Protein AF-A0A8H7U8R8-F1 (afdb_monomer)

Nearest PDB structures (foldseek):
  7wbt-assembly1_B  TM=4.849E-01  e=3.992E-01  Bos taurus
  4r5d-assembly1_A  TM=4.863E-01  e=3.992E-01  synthetic construct
  7wbu-assembly1_A  TM=4.336E-01  e=5.531E-01  Bos taurus
  8swk-assembly1_F  TM=3.906E-01  e=2.823E+00  Homo sapiens

Organism: Mortierella isabellina (NCBI:txid91625)

Solvent-accessible surface area (backbone atoms only — not comparable to full-atom values): 23647 Å² total; per-residue (Å²): 128,64,73,63,54,58,51,52,53,54,50,52,52,53,53,50,54,53,50,52,53,54,50,56,64,69,70,50,83,80,77,90,72,82,85,83,84,84,82,94,82,89,80,92,78,93,78,85,85,80,87,85,84,81,82,79,80,81,75,88,77,78,77,75,87,67,82,80,78,61,73,80,66,58,66,70,45,51,66,52,51,52,53,52,48,53,52,50,53,52,53,51,48,40,51,50,58,54,55,73,45,67,80,74,61,51,71,64,56,52,49,22,36,51,50,25,49,42,58,69,71,35,74,94,49,30,66,62,44,51,57,50,51,59,72,48,57,67,73,59,43,42,48,22,39,39,33,22,17,62,73,44,62,41,27,69,88,54,46,76,66,67,60,62,46,85,38,45,57,48,49,41,26,39,17,52,37,54,64,42,58,54,42,40,64,44,36,47,72,44,71,57,69,76,71,69,72,67,72,74,76,69,72,84,73,88,79,80,97,70,96,69,93,73,82,76,80,69,78,69,78,83,49,78,72,55,58,60,61,48,56,40,46,47,57,51,44,40,47,48,37,77,83,63,67,78,90,49,59,65,45,73,44,54,48,44,82,57,36,31,34,44,29,41,21,39,27,30,66,65,51,62,33,44,34,53,23,51,49,44,32,76,53,44,51,65,27,31,31,42,30,44,24,44,18,49,50,70,94,42,30,66,61,15,51,31,46,36,37,62,40,30,44,52,21,28,34,42,31,61,15,48,27,51,73,47,40,40,59,58,55,63,23,56,101,89,54,57,51,46,52,56,76,82,23,32,69,47,51,66,43,79,44,56,53,70,34,24,82,66,94,68,81,80,42,60,52,43,53,48,39,49,48,50,50,45,52,65,48,42,63,55,31,65,77,65,78,62,91,76,74,96,59,59,82,67,50,47,57,53,48,62,72,61,68,81,113

pLDDT: mean 72.93, std 20.56, range [32.03, 97.56]

Sequence (407 aa):
MEQSSVRAQLEQLRLEHARSRRNAYRNQPHSTQTPEIHPFLNYESGAPIPDIRTRSRPGSYRRIPGPAPPRSWITTNRAKVTAAHEQLVISERIRKRQKARRELRSLCDTCAYNLGYQTLFNQDYAWHIRKAVKNLPIHLKEEVLYAISEIGGMNDRLLPYFALTEVSELCLANCTLSAELFYKEFWKVETRRHKQVKEVKDTWEDIDDDESDSMEILSPPLDQFEERQFVNLYLVARSINPSIDLSKRWIITTKLTQLTTLDISFFRPHLPALATSELIVTTLPHLISLSTAGTFQRDNGSAALSVLSKGLRKLQFWDIGYHEWITPEVICGNASMVLINWDRDLQNLDFLSLENIGPGNSSENEAAKEVKRQFYEDVQVFKRAKRRPIVLMHPQQYRIYNQYSVF

Structure (mmCIF, N/CA/C/O backbone):
data_AF-A0A8H7U8R8-F1
#
_entry.id   AF-A0A8H7U8R8-F1
#
loop_
_atom_site.group_PDB
_atom_site.id
_atom_site.type_symbol
_atom_site.label_atom_id
_atom_site.label_alt_id
_atom_site.label_comp_id
_atom_site.label_asym_id
_atom_site.label_entity_id
_atom_site.label_seq_id
_atom_site.pdbx_PDB_ins_code
_atom_site.Cartn_x
_atom_site.Cartn_y
_atom_site.Cartn_z
_atom_site.occupancy
_atom_site.B_iso_or_equiv
_atom_site.auth_seq_id
_atom_site.auth_comp_id
_atom_site.auth_asym_id
_atom_site.auth_atom_id
_atom_site.pdbx_PDB_model_num
ATOM 1 N N . MET A 1 1 ? 44.269 25.069 -40.669 1.00 53.69 1 MET A N 1
ATOM 2 C CA . MET A 1 1 ? 44.991 23.778 -40.593 1.00 53.69 1 MET A CA 1
ATOM 3 C C . MET A 1 1 ? 44.688 22.991 -39.308 1.00 53.69 1 MET A C 1
ATOM 5 O O . MET A 1 1 ? 44.922 21.797 -39.290 1.00 53.69 1 MET A O 1
ATOM 9 N N . GLU A 1 2 ? 44.099 23.597 -38.268 1.00 58.94 2 GLU A N 1
ATOM 10 C CA . GLU A 1 2 ? 43.803 22.908 -36.993 1.00 58.94 2 GLU A CA 1
ATOM 11 C C . GLU A 1 2 ? 42.514 22.063 -36.997 1.00 58.94 2 GLU A C 1
ATOM 13 O O . GLU A 1 2 ? 42.426 21.060 -36.291 1.00 58.94 2 GLU A O 1
ATOM 18 N N . GLN A 1 3 ? 41.526 22.390 -37.838 1.00 60.53 3 GLN A N 1
ATOM 19 C CA . GLN A 1 3 ? 40.255 21.649 -37.884 1.00 60.53 3 GLN A CA 1
ATOM 20 C C . GLN A 1 3 ? 40.386 20.215 -38.431 1.00 60.53 3 GLN A C 1
ATOM 22 O O . GLN A 1 3 ? 39.578 19.353 -38.081 1.00 60.53 3 GLN A O 1
ATOM 27 N N . SER A 1 4 ? 41.404 19.921 -39.249 1.00 67.38 4 SER A N 1
ATOM 28 C CA . SER A 1 4 ? 41.659 18.550 -39.718 1.00 67.38 4 SER A CA 1
ATOM 29 C C . SER A 1 4 ? 42.233 17.659 -38.611 1.00 67.38 4 SER A C 1
ATOM 31 O O . SER A 1 4 ? 41.924 16.470 -38.572 1.00 67.38 4 SER A O 1
ATOM 33 N N . SER A 1 5 ? 42.992 18.237 -37.672 1.00 82.50 5 SER A N 1
ATOM 34 C CA . SER A 1 5 ? 43.604 17.521 -36.545 1.00 82.50 5 SER A CA 1
ATOM 35 C C . SER A 1 5 ? 42.555 17.025 -35.545 1.00 82.50 5 SER A C 1
ATOM 37 O O . SER A 1 5 ? 42.547 15.854 -35.167 1.00 82.50 5 SER A O 1
ATOM 39 N N . VAL A 1 6 ? 41.581 17.877 -35.207 1.00 83.81 6 VAL A N 1
ATOM 40 C CA . VAL A 1 6 ? 40.482 17.514 -34.294 1.00 83.81 6 VAL A CA 1
ATOM 41 C C . VAL A 1 6 ? 39.614 16.403 -34.889 1.00 83.81 6 VAL A C 1
ATOM 43 O O . VAL A 1 6 ? 39.203 15.478 -34.188 1.00 83.81 6 VAL A O 1
ATOM 46 N N . ARG A 1 7 ? 39.361 16.451 -36.203 1.00 89.00 7 ARG A N 1
ATOM 47 C CA . ARG A 1 7 ? 38.563 15.431 -36.892 1.00 89.00 7 ARG A CA 1
ATOM 48 C C . ARG A 1 7 ? 39.272 14.073 -36.913 1.00 89.00 7 ARG A C 1
ATOM 50 O O . ARG A 1 7 ? 38.622 13.065 -36.648 1.00 89.00 7 ARG A O 1
ATOM 57 N N . ALA A 1 8 ? 40.588 14.063 -37.134 1.00 89.75 8 ALA A N 1
ATOM 58 C CA . ALA A 1 8 ? 41.402 12.850 -37.085 1.00 89.75 8 ALA A CA 1
ATOM 59 C C . ALA A 1 8 ? 41.452 12.237 -35.672 1.00 89.75 8 ALA A C 1
ATOM 61 O O . ALA A 1 8 ? 41.277 11.028 -35.520 1.00 89.75 8 ALA A O 1
ATOM 62 N N . GLN A 1 9 ? 41.594 13.061 -34.626 1.00 87.69 9 GLN A N 1
ATOM 63 C CA . GLN A 1 9 ? 41.550 12.594 -33.233 1.00 87.69 9 GLN A CA 1
ATOM 64 C C . GLN A 1 9 ? 40.183 12.002 -32.858 1.00 87.69 9 GLN A C 1
ATOM 66 O O . GLN A 1 9 ? 40.108 10.969 -32.190 1.00 87.69 9 GLN A O 1
ATOM 71 N N . LEU A 1 10 ? 39.089 12.612 -33.324 1.00 91.75 10 LEU A N 1
ATOM 72 C CA . LEU A 1 10 ? 37.738 12.106 -33.076 1.00 91.75 10 LEU A CA 1
ATOM 73 C C . LEU A 1 10 ? 37.493 10.756 -33.772 1.00 91.75 10 LEU A C 1
ATOM 75 O O . LEU A 1 10 ? 36.821 9.876 -33.232 1.00 91.75 10 LEU A O 1
ATOM 79 N N . GLU A 1 11 ? 38.032 10.584 -34.976 1.00 93.69 11 GLU A N 1
ATOM 80 C CA . GLU A 1 11 ? 37.934 9.341 -35.739 1.00 93.69 11 GLU A CA 1
ATOM 81 C C . GLU A 1 11 ? 38.769 8.220 -35.103 1.00 93.69 11 GLU A C 1
ATOM 83 O O . GLU A 1 11 ? 38.290 7.091 -34.964 1.00 93.69 11 GLU A O 1
ATOM 88 N N . GLN A 1 12 ? 39.957 8.556 -34.592 1.00 93.00 12 GLN A N 1
ATOM 89 C CA . GLN A 1 12 ? 40.803 7.642 -33.827 1.00 93.00 12 GLN A CA 1
ATOM 90 C C . GLN A 1 12 ? 40.113 7.155 -32.542 1.00 93.00 12 GLN A C 1
ATOM 92 O O . GLN A 1 12 ? 40.078 5.949 -32.289 1.00 93.00 12 GLN A O 1
ATOM 97 N N . LEU A 1 13 ? 39.475 8.054 -31.783 1.00 93.94 13 LEU A N 1
ATOM 98 C CA . LEU A 1 13 ? 38.715 7.697 -30.577 1.00 93.94 13 LEU A CA 1
ATOM 99 C C . LEU A 1 13 ? 37.519 6.782 -30.882 1.00 93.94 13 LEU A C 1
ATOM 101 O O . LEU A 1 13 ? 37.231 5.849 -30.131 1.00 93.94 13 LEU A O 1
ATOM 105 N N . ARG A 1 14 ? 36.826 7.003 -32.006 1.00 94.19 14 ARG A N 1
ATOM 106 C CA . ARG A 1 14 ? 35.716 6.134 -32.438 1.00 94.19 14 ARG A CA 1
ATOM 107 C C . ARG A 1 14 ? 36.198 4.730 -32.797 1.00 94.19 14 ARG A C 1
ATOM 109 O O . ARG A 1 14 ? 35.550 3.751 -32.420 1.00 94.19 14 ARG A O 1
ATOM 116 N N . LEU A 1 15 ? 37.334 4.627 -33.485 1.00 95.25 15 LEU A N 1
ATOM 117 C CA . LEU A 1 15 ? 37.975 3.353 -33.818 1.00 95.25 15 LEU A CA 1
ATOM 118 C C . LEU A 1 15 ? 38.421 2.592 -32.565 1.00 95.25 15 LEU A C 1
ATOM 120 O O . LEU A 1 15 ? 38.203 1.382 -32.468 1.00 95.25 15 LEU A O 1
ATOM 124 N N . GLU A 1 16 ? 38.999 3.288 -31.589 1.00 91.44 16 GLU A N 1
ATOM 125 C CA . GLU A 1 16 ? 39.434 2.688 -30.329 1.00 91.44 16 GLU A CA 1
ATOM 126 C C . GLU A 1 16 ? 38.244 2.193 -29.494 1.00 91.44 16 GLU A C 1
ATOM 128 O O . GLU A 1 16 ? 38.229 1.045 -29.045 1.00 91.44 16 GLU A O 1
ATOM 133 N N . HIS A 1 17 ? 37.181 2.995 -29.390 1.00 88.69 17 HIS A N 1
ATOM 134 C CA . HIS A 1 17 ? 35.953 2.597 -28.705 1.00 88.69 17 HIS A CA 1
ATOM 135 C C . HIS A 1 17 ? 35.289 1.372 -29.365 1.00 88.69 17 HIS A C 1
ATOM 137 O O . HIS A 1 17 ? 34.832 0.454 -28.676 1.00 88.69 17 HIS A O 1
ATOM 143 N N . ALA A 1 18 ? 35.291 1.296 -30.702 1.00 88.81 18 ALA A N 1
ATOM 144 C CA . ALA A 1 18 ? 34.792 0.131 -31.433 1.00 88.81 18 ALA A CA 1
ATOM 145 C C . ALA A 1 18 ? 35.623 -1.140 -31.160 1.00 88.81 18 ALA A C 1
ATOM 147 O O . ALA A 1 18 ? 35.052 -2.220 -30.971 1.00 88.81 18 ALA A O 1
ATOM 148 N N . ARG A 1 19 ? 36.958 -1.025 -31.076 1.00 90.31 19 ARG A N 1
ATOM 149 C CA . ARG A 1 19 ? 37.850 -2.145 -30.715 1.00 90.31 19 ARG A CA 1
ATOM 150 C C . ARG A 1 19 ? 37.620 -2.616 -29.279 1.00 90.31 19 ARG A C 1
ATOM 152 O O . ARG A 1 19 ? 37.480 -3.820 -29.061 1.00 90.31 19 ARG A O 1
ATOM 159 N N . SER A 1 20 ? 37.495 -1.693 -28.326 1.00 86.88 20 SER A N 1
ATOM 160 C CA . SER A 1 20 ? 37.215 -2.016 -26.920 1.00 86.88 20 SER A CA 1
ATOM 161 C C . SER A 1 20 ? 35.891 -2.759 -26.749 1.00 86.88 20 SER A C 1
ATOM 163 O O . SER A 1 20 ? 35.846 -3.773 -26.051 1.00 86.88 20 SER A O 1
ATOM 165 N N . ARG A 1 21 ? 34.826 -2.350 -27.457 1.00 85.62 21 ARG A N 1
ATOM 166 C CA . ARG A 1 21 ? 33.550 -3.087 -27.443 1.00 85.62 21 ARG A CA 1
ATOM 167 C C . ARG A 1 21 ? 33.692 -4.498 -28.009 1.00 85.62 21 ARG A C 1
ATOM 169 O O . ARG A 1 21 ? 33.174 -5.441 -27.419 1.00 85.62 21 ARG A O 1
ATOM 176 N N . ARG A 1 22 ? 34.417 -4.670 -29.117 1.00 82.81 22 ARG A N 1
ATOM 177 C CA . ARG A 1 22 ? 34.628 -5.989 -29.737 1.00 82.81 22 ARG A CA 1
ATOM 178 C C . ARG A 1 22 ? 35.411 -6.940 -28.824 1.00 82.81 22 ARG A C 1
ATOM 180 O O . ARG A 1 22 ? 35.066 -8.115 -28.732 1.00 82.81 22 ARG A O 1
ATOM 187 N N . ASN A 1 23 ? 36.406 -6.425 -28.103 1.00 81.12 23 ASN A N 1
ATOM 188 C CA . ASN A 1 23 ? 37.169 -7.200 -27.121 1.00 81.12 23 ASN A CA 1
ATOM 189 C C . ASN A 1 23 ? 36.331 -7.561 -25.885 1.00 81.12 23 ASN A C 1
ATOM 191 O O . ASN A 1 23 ? 36.447 -8.675 -25.380 1.00 81.12 23 ASN A O 1
ATOM 195 N N . ALA A 1 24 ? 35.436 -6.671 -25.441 1.00 74.38 24 ALA A N 1
ATOM 196 C CA . ALA A 1 24 ? 34.511 -6.956 -24.343 1.00 74.38 24 ALA A CA 1
ATOM 197 C C . ALA A 1 24 ? 33.541 -8.106 -24.675 1.00 74.38 24 ALA A C 1
ATOM 199 O O . ALA A 1 24 ? 33.285 -8.947 -23.818 1.00 74.38 24 ALA A O 1
ATOM 200 N N . TYR A 1 25 ? 33.060 -8.198 -25.922 1.00 70.75 25 TYR A N 1
ATOM 201 C CA . TYR A 1 25 ? 32.241 -9.333 -26.372 1.00 70.75 25 TYR A CA 1
ATOM 202 C C . TYR A 1 25 ? 33.035 -10.640 -26.485 1.00 70.75 25 TYR A C 1
ATOM 204 O O . TYR A 1 25 ? 32.494 -11.703 -26.199 1.00 70.75 25 TYR A O 1
ATOM 212 N N . ARG A 1 26 ? 34.319 -10.580 -26.865 1.00 67.69 26 ARG A N 1
ATOM 213 C CA . ARG A 1 26 ? 35.180 -11.770 -26.993 1.00 67.69 26 ARG A CA 1
ATOM 214 C C . ARG A 1 26 ? 35.579 -12.377 -25.643 1.00 67.69 26 ARG A C 1
ATOM 216 O O . ARG A 1 26 ? 35.833 -13.573 -25.575 1.00 67.69 26 ARG A O 1
ATOM 223 N N . ASN A 1 27 ? 35.612 -11.566 -24.586 1.00 63.78 27 ASN A N 1
ATOM 224 C CA . ASN A 1 27 ? 35.971 -11.994 -23.232 1.00 63.78 27 ASN A CA 1
ATOM 225 C C . ASN A 1 27 ? 34.756 -12.330 -22.351 1.00 63.78 27 ASN A C 1
ATOM 227 O O . ASN A 1 27 ? 34.927 -12.582 -21.158 1.00 63.78 27 ASN A O 1
ATOM 231 N N . GLN A 1 28 ? 33.535 -12.348 -22.899 1.00 52.03 28 GLN A N 1
ATOM 232 C CA . GLN A 1 28 ? 32.413 -12.938 -22.176 1.00 52.03 28 GLN A CA 1
ATOM 233 C C . GLN A 1 28 ? 32.583 -14.465 -22.141 1.00 52.03 28 GLN A C 1
ATOM 235 O O . GLN A 1 28 ? 32.756 -15.076 -23.196 1.00 52.03 28 GLN A O 1
ATOM 240 N N . PRO A 1 29 ? 32.536 -15.106 -20.960 1.00 49.72 29 PRO A N 1
ATOM 241 C CA . PRO A 1 29 ? 32.566 -16.558 -20.875 1.00 49.72 29 PRO A CA 1
ATOM 242 C C . PRO A 1 29 ? 31.341 -17.123 -21.601 1.00 49.72 29 PRO A C 1
ATOM 244 O O . PRO A 1 29 ? 30.200 -16.879 -21.207 1.00 49.72 29 PRO A O 1
ATOM 247 N N . HIS A 1 30 ? 31.583 -17.853 -22.690 1.00 43.88 30 HIS A N 1
ATOM 248 C CA . HIS A 1 30 ? 30.551 -18.557 -23.440 1.00 43.88 30 HIS A CA 1
ATOM 249 C C . HIS A 1 30 ? 29.825 -19.556 -22.529 1.00 43.88 30 HIS A C 1
ATOM 251 O O . HIS A 1 30 ? 30.337 -20.629 -22.219 1.00 43.88 30 HIS A O 1
ATOM 257 N N . SER A 1 31 ? 28.601 -19.206 -22.133 1.00 37.19 31 SER A N 1
ATOM 258 C CA . SER A 1 31 ? 27.572 -20.176 -21.771 1.00 37.19 31 SER A CA 1
ATOM 259 C C . SER A 1 31 ? 27.222 -20.953 -23.036 1.00 37.19 31 SER A C 1
ATOM 261 O O . SER A 1 31 ? 26.611 -20.412 -23.956 1.00 37.19 31 SER A O 1
ATOM 263 N N . THR A 1 32 ? 27.645 -22.209 -23.103 1.00 44.28 32 THR A N 1
ATOM 264 C CA . THR A 1 32 ? 27.273 -23.159 -24.151 1.00 44.28 32 THR A CA 1
ATOM 265 C C . THR A 1 32 ? 25.776 -23.451 -24.053 1.00 44.28 32 THR A C 1
ATOM 267 O O . THR A 1 32 ? 25.339 -24.304 -23.289 1.00 44.28 32 THR A O 1
ATOM 270 N N . GLN A 1 33 ? 24.978 -22.721 -24.827 1.00 39.03 33 GLN A N 1
ATOM 271 C CA . GLN A 1 33 ? 23.668 -23.176 -25.282 1.00 39.03 33 GLN A CA 1
ATOM 272 C C . GLN A 1 33 ? 23.620 -22.963 -26.792 1.00 39.03 33 GLN A C 1
ATOM 274 O O . GLN A 1 33 ? 23.465 -21.851 -27.291 1.00 39.03 33 GLN A O 1
ATOM 279 N N . THR A 1 34 ? 23.859 -24.053 -27.508 1.00 37.88 34 THR A N 1
ATOM 280 C CA . THR A 1 34 ? 23.605 -24.203 -28.937 1.00 37.88 34 THR A CA 1
ATOM 281 C C . THR A 1 34 ? 22.097 -24.123 -29.202 1.00 37.88 34 THR A C 1
ATOM 283 O O . THR A 1 34 ? 21.325 -24.745 -28.472 1.00 37.88 34 THR A O 1
ATOM 286 N N . PRO A 1 35 ? 21.643 -23.400 -30.240 1.00 44.91 35 PRO A N 1
ATOM 287 C CA . PRO A 1 35 ? 20.298 -23.552 -30.763 1.00 44.91 35 PRO A CA 1
ATOM 288 C C . PRO A 1 35 ? 20.333 -24.609 -31.873 1.00 44.91 35 PRO A C 1
ATOM 290 O O . PRO A 1 35 ? 20.764 -24.327 -32.989 1.00 44.91 35 PRO A O 1
ATOM 293 N N . GLU A 1 36 ? 19.900 -25.833 -31.577 1.00 34.94 36 GLU A N 1
ATOM 294 C CA . GLU A 1 36 ? 19.578 -26.803 -32.626 1.00 34.94 36 GLU A CA 1
ATOM 295 C C . GLU A 1 36 ? 18.147 -26.559 -33.107 1.00 34.94 36 GLU A C 1
ATOM 297 O O . GLU A 1 36 ? 17.164 -26.781 -32.402 1.00 34.94 36 GLU A O 1
ATOM 302 N N . ILE A 1 37 ? 18.057 -26.053 -34.332 1.00 42.81 37 ILE A N 1
ATOM 303 C CA . ILE A 1 37 ? 16.879 -26.138 -35.186 1.00 42.81 37 ILE A CA 1
ATOM 304 C C . ILE A 1 37 ? 16.951 -27.512 -35.845 1.00 42.81 37 ILE A C 1
ATOM 306 O O . ILE A 1 37 ? 17.903 -27.725 -36.583 1.00 42.81 37 ILE A O 1
ATOM 310 N N . HIS A 1 38 ? 15.958 -28.390 -35.676 1.00 33.84 38 HIS A N 1
ATOM 311 C CA . HIS A 1 38 ? 15.622 -29.360 -36.724 1.00 33.84 38 HIS A CA 1
ATOM 312 C C . HIS A 1 38 ? 14.131 -29.759 -36.732 1.00 33.84 38 HIS A C 1
ATOM 314 O O . HIS A 1 38 ? 13.468 -29.694 -35.695 1.00 33.84 38 HIS A O 1
ATOM 320 N N . PRO A 1 39 ? 13.597 -30.110 -37.922 1.00 42.12 39 PRO A N 1
ATOM 321 C CA . PRO A 1 39 ? 12.174 -30.262 -38.205 1.00 42.12 39 PRO A CA 1
ATOM 322 C C . PRO A 1 39 ? 11.666 -31.716 -38.090 1.00 42.12 39 PRO A C 1
ATOM 324 O O . PRO A 1 39 ? 12.429 -32.674 -38.084 1.00 42.12 39 PRO A O 1
ATOM 327 N N . PHE A 1 40 ? 10.339 -31.826 -38.039 1.00 36.22 40 PHE A N 1
ATOM 328 C CA . PHE A 1 40 ? 9.449 -32.980 -38.238 1.00 36.22 40 PHE A CA 1
ATOM 329 C C . PHE A 1 40 ? 9.955 -34.199 -39.062 1.00 36.22 40 PHE A C 1
ATOM 331 O O . PHE A 1 40 ? 10.293 -34.028 -40.229 1.00 36.22 40 PHE A O 1
ATOM 338 N N . LEU A 1 41 ? 9.858 -35.426 -38.499 1.00 34.84 41 LEU A N 1
ATOM 339 C CA . LEU A 1 41 ? 9.002 -36.585 -38.908 1.00 34.84 41 LEU A CA 1
ATOM 340 C C . LEU A 1 41 ? 9.589 -37.980 -38.554 1.00 34.84 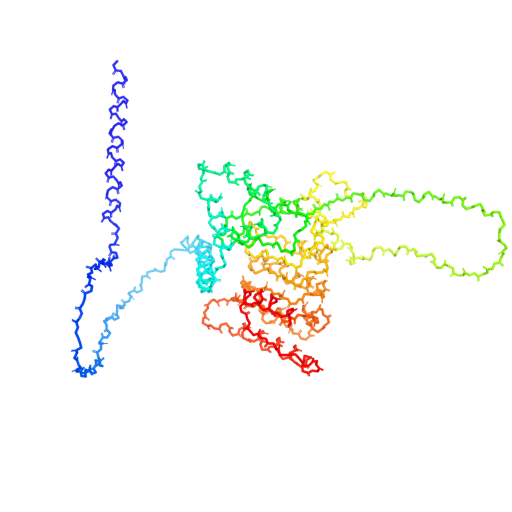41 LEU A C 1
ATOM 342 O O . LEU A 1 41 ? 10.710 -38.299 -38.929 1.00 34.84 41 LEU A O 1
ATOM 346 N N . ASN A 1 42 ? 8.712 -38.813 -37.964 1.00 34.72 42 ASN A N 1
ATOM 347 C CA . ASN A 1 42 ? 8.604 -40.289 -37.965 1.00 34.72 42 ASN A CA 1
ATOM 348 C C . ASN A 1 42 ? 9.710 -41.172 -37.339 1.00 34.72 42 ASN A C 1
ATOM 350 O O . ASN A 1 42 ? 10.845 -41.175 -37.791 1.00 34.72 42 ASN A O 1
ATOM 354 N N . TYR A 1 43 ? 9.357 -42.062 -36.400 1.00 32.03 43 TYR A N 1
ATOM 355 C CA . TYR A 1 43 ? 8.819 -43.420 -36.645 1.00 32.03 43 TYR A CA 1
ATOM 356 C C . TYR A 1 43 ? 8.724 -44.177 -35.300 1.00 32.03 43 TYR A C 1
ATOM 358 O O . TYR A 1 43 ? 9.603 -44.061 -34.447 1.00 32.03 43 TYR A O 1
ATOM 366 N N . GLU A 1 44 ? 7.650 -44.941 -35.104 1.00 40.31 44 GLU A N 1
ATOM 367 C CA . GLU A 1 44 ? 7.486 -45.883 -33.992 1.00 40.31 44 GLU A CA 1
ATOM 368 C C . GLU A 1 44 ? 8.527 -47.010 -34.071 1.00 40.31 44 GLU A C 1
ATOM 370 O O . GLU A 1 44 ? 8.674 -47.631 -35.118 1.00 40.31 44 GLU A O 1
ATOM 375 N N . SER A 1 45 ? 9.195 -47.338 -32.963 1.00 36.12 45 SER A N 1
ATOM 376 C CA . SER A 1 45 ? 9.534 -48.730 -32.638 1.00 36.12 45 SER A CA 1
ATOM 377 C C . SER A 1 45 ? 9.993 -48.832 -31.186 1.00 36.12 45 SER A C 1
ATOM 379 O O . SER A 1 45 ? 10.895 -48.120 -30.747 1.00 36.12 45 SER A O 1
ATOM 381 N N . GLY A 1 46 ? 9.358 -49.731 -30.438 1.00 39.34 46 GLY A N 1
ATOM 382 C CA . GLY A 1 46 ? 9.704 -50.030 -29.056 1.00 39.34 46 GLY A CA 1
ATOM 383 C C . GLY A 1 46 ? 11.048 -50.746 -28.928 1.00 39.34 46 GLY A C 1
ATOM 384 O O . GLY A 1 46 ? 11.342 -51.681 -29.669 1.00 39.34 46 GLY A O 1
ATOM 385 N N . ALA A 1 47 ? 11.829 -50.328 -27.934 1.00 38.62 47 ALA A N 1
ATOM 386 C CA . ALA A 1 47 ? 12.840 -51.142 -27.270 1.00 38.62 47 ALA A CA 1
ATOM 387 C C . ALA A 1 47 ? 13.084 -50.587 -25.847 1.00 38.62 47 ALA A C 1
ATOM 389 O O . ALA A 1 47 ? 13.015 -49.370 -25.652 1.00 38.62 47 ALA A O 1
ATOM 390 N N . PRO A 1 48 ? 13.329 -51.447 -24.841 1.00 42.25 48 PRO A N 1
ATOM 391 C CA . PRO A 1 48 ? 13.407 -51.037 -23.444 1.00 42.25 48 PRO A CA 1
ATOM 392 C C . PRO A 1 48 ? 14.739 -50.356 -23.100 1.00 42.25 48 PRO A C 1
ATOM 394 O O . PRO A 1 48 ? 15.813 -50.771 -23.531 1.00 42.25 48 PRO A O 1
ATOM 397 N N . ILE A 1 49 ? 14.636 -49.307 -22.284 1.00 44.09 49 ILE A N 1
ATOM 398 C CA . ILE A 1 49 ? 15.732 -48.487 -21.752 1.00 44.09 49 ILE A CA 1
ATOM 399 C C . ILE A 1 49 ? 16.544 -49.313 -20.734 1.00 44.09 49 ILE A C 1
ATOM 401 O O . ILE A 1 49 ? 15.948 -49.802 -19.772 1.00 44.09 49 ILE A O 1
ATOM 405 N N . PRO A 1 50 ? 17.879 -49.444 -20.865 1.00 40.47 50 PRO A N 1
ATOM 406 C CA . PRO A 1 50 ? 18.718 -49.990 -19.805 1.00 40.47 50 PRO A CA 1
ATOM 407 C C . PRO A 1 50 ? 19.019 -48.937 -18.727 1.00 40.47 50 PRO A C 1
ATOM 409 O O . PRO A 1 50 ? 19.320 -47.779 -19.022 1.00 40.47 50 PRO A O 1
ATOM 412 N N . ASP A 1 51 ? 18.976 -49.386 -17.474 1.00 42.66 51 ASP A N 1
ATOM 413 C CA . ASP A 1 51 ? 19.361 -48.677 -16.252 1.00 42.66 51 ASP A CA 1
ATOM 414 C C . ASP A 1 51 ? 20.753 -48.019 -16.352 1.00 42.66 51 ASP A C 1
ATOM 416 O O . ASP A 1 51 ? 21.778 -48.697 -16.435 1.00 42.66 51 ASP A O 1
ATOM 420 N N . ILE A 1 52 ? 20.811 -46.687 -16.242 1.00 40.66 52 ILE A N 1
ATOM 421 C CA . ILE A 1 52 ? 22.055 -45.936 -16.008 1.00 40.66 52 ILE A CA 1
ATOM 422 C C . ILE A 1 52 ? 22.091 -45.525 -14.532 1.00 40.66 52 ILE A C 1
ATOM 424 O O . ILE A 1 52 ? 21.867 -44.372 -14.157 1.00 40.66 52 ILE A O 1
ATOM 428 N N . ARG A 1 53 ? 22.398 -46.494 -13.667 1.00 43.53 53 ARG A N 1
ATOM 429 C CA . ARG A 1 53 ? 22.948 -46.234 -12.333 1.00 43.53 53 ARG A CA 1
ATOM 430 C C . ARG A 1 53 ? 24.467 -46.265 -12.439 1.00 43.53 53 ARG A C 1
ATOM 432 O O . ARG A 1 53 ? 25.010 -47.320 -12.704 1.00 43.53 53 ARG A O 1
ATOM 439 N N . THR A 1 54 ? 25.080 -45.100 -12.202 1.00 47.78 54 THR A N 1
ATOM 440 C CA . THR A 1 54 ? 26.470 -44.788 -11.787 1.00 47.78 54 THR A CA 1
ATOM 441 C C . THR A 1 54 ? 27.070 -43.668 -12.637 1.00 47.78 54 THR A C 1
ATOM 443 O O . THR A 1 54 ? 27.866 -43.900 -13.543 1.00 47.78 54 THR A O 1
ATOM 446 N N . ARG A 1 55 ? 26.726 -42.414 -12.311 1.00 40.84 55 ARG A N 1
ATOM 447 C CA . ARG A 1 55 ? 27.582 -41.264 -12.630 1.00 40.84 55 ARG A CA 1
ATOM 448 C C . ARG A 1 55 ? 28.361 -40.867 -11.385 1.00 40.84 55 ARG A C 1
ATOM 450 O O . ARG A 1 55 ? 27.834 -40.283 -10.442 1.00 40.84 55 ARG A O 1
ATOM 457 N N . SER A 1 56 ? 29.631 -41.235 -11.420 1.00 42.03 56 SER A N 1
ATOM 458 C CA . SER A 1 56 ? 30.721 -40.809 -10.557 1.00 42.03 56 SER A CA 1
ATOM 459 C C . SER A 1 56 ? 30.723 -39.283 -10.414 1.00 42.03 56 SER A C 1
ATOM 461 O O . SER A 1 56 ? 30.755 -38.557 -11.408 1.00 42.03 56 SER A O 1
ATOM 463 N N . ARG A 1 57 ? 30.686 -38.790 -9.172 1.00 43.75 57 ARG A N 1
ATOM 464 C CA . ARG A 1 57 ? 30.882 -37.370 -8.845 1.00 43.75 57 ARG A CA 1
ATOM 465 C C . ARG A 1 57 ? 32.294 -36.930 -9.265 1.00 43.75 57 ARG A C 1
ATOM 467 O O . ARG A 1 57 ? 33.252 -37.577 -8.842 1.00 43.75 57 ARG A O 1
ATOM 474 N N . PRO A 1 58 ? 32.466 -35.827 -10.010 1.00 43.44 58 PRO A N 1
ATOM 475 C CA . PRO A 1 58 ? 33.785 -35.262 -10.238 1.00 43.44 58 PRO A CA 1
ATOM 476 C C . PRO A 1 58 ? 34.257 -34.469 -9.006 1.00 43.44 58 PRO A C 1
ATOM 478 O O . PRO A 1 58 ? 33.581 -33.556 -8.543 1.00 43.44 58 PRO A O 1
ATOM 481 N N . GLY A 1 59 ? 35.420 -34.877 -8.487 1.00 44.41 59 GLY A N 1
ATOM 482 C CA . GLY A 1 59 ? 36.423 -34.107 -7.738 1.00 44.41 59 GLY A CA 1
ATOM 483 C C . GLY A 1 59 ? 35.964 -33.011 -6.772 1.00 44.41 59 GLY A C 1
ATOM 484 O O . GLY A 1 59 ? 35.718 -31.874 -7.170 1.00 44.41 59 GLY A O 1
ATOM 485 N N . SER A 1 60 ? 36.029 -33.293 -5.466 1.00 42.25 60 SER A N 1
ATOM 486 C CA . SER A 1 60 ? 36.117 -32.237 -4.456 1.00 42.25 60 SER A CA 1
ATOM 487 C C . SER A 1 60 ? 37.460 -31.507 -4.582 1.00 42.25 60 SER A C 1
ATOM 489 O O . SER A 1 60 ? 38.486 -31.970 -4.076 1.00 42.25 60 SER A O 1
ATOM 491 N N . TYR A 1 61 ? 37.469 -30.346 -5.229 1.00 45.47 61 TYR A N 1
ATOM 492 C CA . TYR A 1 61 ? 38.564 -29.395 -5.077 1.00 45.47 61 TYR A CA 1
ATOM 493 C C . TYR A 1 61 ? 38.602 -28.933 -3.614 1.00 45.47 61 TYR A C 1
ATOM 495 O O . TYR A 1 61 ? 37.766 -28.139 -3.176 1.00 45.47 61 TYR A O 1
ATOM 503 N N . ARG A 1 62 ? 39.565 -29.455 -2.841 1.00 44.78 62 ARG A N 1
ATOM 504 C CA . ARG A 1 62 ? 39.926 -28.912 -1.525 1.00 44.78 62 ARG A CA 1
ATOM 505 C C . ARG A 1 62 ? 40.343 -27.457 -1.729 1.00 44.78 62 ARG A C 1
ATOM 507 O O . ARG A 1 62 ? 41.414 -27.185 -2.263 1.00 44.78 62 ARG A O 1
ATOM 514 N N . ARG A 1 63 ? 39.487 -26.518 -1.322 1.00 54.16 63 ARG A N 1
ATOM 515 C CA . ARG A 1 63 ? 39.853 -25.103 -1.233 1.00 54.16 63 ARG A CA 1
ATOM 516 C C . ARG A 1 63 ? 40.927 -24.971 -0.155 1.00 54.16 63 ARG A C 1
ATOM 518 O O . ARG A 1 63 ? 40.661 -25.248 1.011 1.00 54.16 63 ARG A O 1
ATOM 525 N N . ILE A 1 64 ? 42.132 -24.588 -0.558 1.00 59.94 64 ILE A N 1
ATOM 526 C CA . ILE A 1 64 ? 43.206 -24.215 0.363 1.00 59.94 64 ILE A CA 1
ATOM 527 C C . ILE A 1 64 ? 42.736 -22.943 1.092 1.00 59.94 64 ILE A C 1
ATOM 529 O O . ILE A 1 64 ? 42.323 -21.995 0.416 1.00 59.94 64 ILE A O 1
ATOM 533 N N . PRO A 1 65 ? 42.729 -22.904 2.436 1.00 62.03 65 PRO A N 1
ATOM 534 C CA . PRO A 1 65 ? 42.335 -21.713 3.174 1.00 62.03 65 PRO A CA 1
ATOM 535 C C . PRO A 1 65 ? 43.374 -20.610 2.941 1.00 62.03 65 PRO A C 1
ATOM 537 O O . PRO A 1 65 ? 44.499 -20.679 3.427 1.00 62.03 65 PRO A O 1
ATOM 540 N N . GLY A 1 66 ? 42.998 -19.607 2.151 1.00 80.25 66 GLY A N 1
ATOM 541 C CA . GLY A 1 66 ? 43.744 -18.359 2.051 1.00 80.25 66 GLY A CA 1
ATOM 542 C C . GLY A 1 66 ? 43.531 -17.478 3.289 1.00 80.25 66 GLY A C 1
ATOM 543 O O . GLY A 1 66 ? 42.614 -17.730 4.078 1.00 80.25 66 GLY A O 1
ATOM 544 N N . PRO A 1 67 ? 44.355 -16.432 3.464 1.00 79.81 67 PRO A N 1
ATOM 545 C CA . PRO A 1 67 ? 44.161 -15.447 4.521 1.00 79.81 67 PRO A CA 1
ATOM 546 C C . PRO A 1 67 ? 42.763 -14.824 4.429 1.00 79.81 67 PRO A C 1
ATOM 548 O O . PRO A 1 67 ? 42.234 -14.600 3.336 1.00 79.81 67 PRO A O 1
ATOM 551 N N . ALA A 1 68 ? 42.156 -14.556 5.588 1.00 72.00 68 ALA A N 1
ATOM 552 C CA . ALA A 1 68 ? 40.837 -13.941 5.655 1.00 72.00 68 ALA A CA 1
ATOM 553 C C . ALA A 1 68 ? 40.832 -12.596 4.900 1.00 72.00 68 ALA A C 1
ATOM 555 O O . ALA A 1 68 ? 41.800 -11.836 5.002 1.00 72.00 68 ALA A O 1
ATOM 556 N N . PRO A 1 69 ? 39.765 -12.282 4.142 1.00 74.94 69 PRO A N 1
ATOM 557 C CA . PRO A 1 69 ? 39.707 -11.045 3.380 1.00 74.94 69 PRO A CA 1
ATOM 558 C C . PRO A 1 69 ? 39.782 -9.817 4.309 1.00 74.94 69 PRO A C 1
ATOM 560 O O . PRO A 1 69 ? 39.258 -9.859 5.429 1.00 74.94 69 PRO A O 1
ATOM 563 N N . PRO A 1 70 ? 40.389 -8.704 3.856 1.00 79.19 70 PRO A N 1
ATOM 564 C CA . PRO A 1 70 ? 40.462 -7.467 4.627 1.00 79.19 70 PRO A CA 1
ATOM 565 C C . PRO A 1 70 ? 39.074 -6.980 5.062 1.00 79.19 70 PRO A C 1
ATOM 567 O O . PRO A 1 70 ? 38.118 -7.020 4.286 1.00 79.19 70 PRO A O 1
ATOM 570 N N . ARG A 1 71 ? 38.959 -6.448 6.288 1.00 64.44 71 ARG A N 1
ATOM 571 C CA . ARG A 1 71 ? 37.678 -5.955 6.840 1.00 64.44 71 ARG A CA 1
ATOM 572 C C . ARG A 1 71 ? 37.006 -4.887 5.963 1.00 64.44 71 ARG A C 1
ATOM 574 O O . ARG A 1 71 ? 35.781 -4.813 5.935 1.00 64.44 71 ARG A O 1
ATOM 581 N N . SER A 1 72 ? 37.785 -4.119 5.199 1.00 65.44 72 SER A N 1
ATOM 582 C CA . SER A 1 72 ? 37.301 -3.108 4.247 1.00 65.44 72 SER A CA 1
ATOM 583 C C . SER A 1 72 ? 36.523 -3.683 3.052 1.00 65.44 72 SER A C 1
ATOM 585 O O . SER A 1 72 ? 35.723 -2.967 2.453 1.00 65.44 72 SER A O 1
ATOM 587 N N . TRP A 1 73 ? 36.697 -4.967 2.718 1.00 60.38 73 TRP A N 1
ATOM 588 C CA . TRP A 1 73 ? 35.940 -5.654 1.658 1.00 60.38 73 TRP A CA 1
ATOM 589 C C . TRP A 1 73 ? 34.595 -6.217 2.131 1.00 60.38 73 TRP A C 1
ATOM 591 O O . TRP A 1 73 ? 33.728 -6.536 1.315 1.00 60.38 73 TRP A O 1
ATOM 601 N N . ILE A 1 74 ? 34.408 -6.345 3.446 1.00 57.75 74 ILE A N 1
ATOM 602 C CA . ILE A 1 74 ? 33.233 -6.990 4.044 1.00 57.75 74 ILE A CA 1
ATOM 603 C C . ILE A 1 74 ? 32.099 -5.973 4.259 1.00 57.75 74 ILE A C 1
ATOM 605 O O . ILE A 1 74 ? 30.923 -6.323 4.155 1.00 57.75 74 ILE A O 1
ATOM 609 N N . THR A 1 75 ? 32.424 -4.701 4.508 1.00 53.72 75 THR A N 1
ATOM 610 C CA . THR A 1 75 ? 31.443 -3.669 4.887 1.00 53.72 75 THR A CA 1
ATOM 611 C C . THR A 1 75 ? 30.688 -3.051 3.710 1.00 53.72 75 THR A C 1
ATOM 613 O O . THR A 1 75 ? 29.500 -2.773 3.840 1.00 53.72 75 THR A O 1
ATOM 616 N N . THR A 1 76 ? 31.309 -2.887 2.539 1.00 53.44 76 THR A N 1
ATOM 617 C CA . THR A 1 76 ? 30.666 -2.242 1.372 1.00 53.44 76 THR A CA 1
ATOM 618 C C . THR A 1 76 ? 29.838 -3.194 0.506 1.00 53.44 76 THR A C 1
ATOM 620 O O . THR A 1 76 ? 28.943 -2.745 -0.212 1.00 53.44 76 THR A O 1
ATOM 623 N N . ASN A 1 77 ? 30.085 -4.504 0.591 1.00 52.81 77 ASN A N 1
ATOM 624 C CA . ASN A 1 77 ? 29.377 -5.494 -0.221 1.00 52.81 77 ASN A CA 1
ATOM 625 C C . ASN A 1 77 ? 28.068 -5.979 0.402 1.00 52.81 77 ASN A C 1
ATOM 627 O O . ASN A 1 77 ? 27.151 -6.282 -0.349 1.00 52.81 77 ASN A O 1
ATOM 631 N N . ARG A 1 78 ? 27.918 -6.008 1.733 1.00 54.41 78 ARG A N 1
ATOM 632 C CA . ARG A 1 78 ? 26.677 -6.515 2.350 1.00 54.41 78 ARG A CA 1
ATOM 633 C C . ARG A 1 78 ? 25.441 -5.720 1.929 1.00 54.41 78 ARG A C 1
ATOM 635 O O . ARG A 1 78 ? 24.510 -6.320 1.419 1.00 54.41 78 ARG A O 1
ATOM 642 N N . ALA A 1 79 ? 25.467 -4.390 2.029 1.00 55.84 79 ALA A N 1
ATOM 643 C CA . ALA A 1 79 ? 24.323 -3.558 1.640 1.00 55.84 79 ALA A CA 1
ATOM 644 C C . ALA A 1 79 ? 23.979 -3.676 0.140 1.00 55.84 79 ALA A C 1
ATOM 646 O O . ALA A 1 79 ? 22.809 -3.729 -0.231 1.00 55.84 79 ALA A O 1
ATOM 647 N N . LYS A 1 80 ? 24.998 -3.779 -0.727 1.00 55.06 80 LYS A N 1
ATOM 648 C CA . LYS A 1 80 ? 24.806 -3.964 -2.175 1.00 55.06 80 LYS A CA 1
ATOM 649 C C . LYS A 1 80 ? 24.273 -5.355 -2.519 1.00 55.06 80 LYS A C 1
ATOM 651 O O . LYS A 1 80 ? 23.431 -5.474 -3.401 1.00 55.06 80 LYS A O 1
ATOM 656 N N . VAL A 1 81 ? 24.738 -6.390 -1.821 1.00 57.16 81 VAL A N 1
ATOM 657 C CA . VAL A 1 81 ? 24.279 -7.773 -1.998 1.00 57.16 81 VAL A CA 1
ATOM 658 C C . VAL A 1 81 ? 22.843 -7.935 -1.499 1.00 57.16 81 VAL A C 1
ATOM 660 O O . VAL A 1 81 ? 22.055 -8.562 -2.196 1.00 57.16 81 VAL A O 1
ATOM 663 N N . THR A 1 82 ? 22.465 -7.320 -0.372 1.00 55.34 82 THR A N 1
ATOM 664 C CA . THR A 1 82 ? 21.076 -7.337 0.120 1.00 55.34 82 THR A CA 1
ATOM 665 C C . THR A 1 82 ? 20.134 -6.632 -0.858 1.00 55.34 82 THR A C 1
ATOM 667 O O . THR A 1 82 ? 19.130 -7.213 -1.256 1.00 55.34 82 THR A O 1
ATOM 670 N N . ALA A 1 83 ? 20.499 -5.442 -1.350 1.00 52.16 83 ALA A N 1
ATOM 671 C CA . ALA A 1 83 ? 19.689 -4.720 -2.335 1.00 52.16 83 ALA A CA 1
ATOM 672 C C . ALA A 1 83 ? 19.566 -5.470 -3.678 1.00 52.16 83 ALA A C 1
ATOM 674 O O . ALA A 1 83 ? 18.491 -5.504 -4.277 1.00 52.16 83 ALA A O 1
ATOM 675 N N . ALA A 1 84 ? 20.648 -6.100 -4.151 1.00 51.03 84 ALA A N 1
ATOM 676 C CA . ALA A 1 84 ? 20.628 -6.910 -5.370 1.00 51.03 84 ALA A CA 1
ATOM 677 C C . ALA A 1 84 ? 19.791 -8.190 -5.202 1.00 51.03 84 ALA A C 1
ATOM 679 O O . ALA A 1 84 ? 19.062 -8.573 -6.115 1.00 51.03 84 ALA A O 1
ATOM 680 N N . HIS A 1 85 ? 19.860 -8.832 -4.033 1.00 53.03 85 HIS A N 1
ATOM 681 C CA . HIS A 1 85 ? 19.045 -10.001 -3.698 1.00 53.03 85 HIS A CA 1
ATOM 682 C C . HIS A 1 85 ? 17.559 -9.645 -3.611 1.00 53.03 85 HIS A C 1
ATOM 684 O O . HIS A 1 85 ? 16.735 -10.339 -4.198 1.00 53.03 85 HIS A O 1
ATOM 690 N N . GLU A 1 86 ? 17.208 -8.527 -2.973 1.00 52.78 86 GLU A N 1
ATOM 691 C CA . GLU A 1 86 ? 15.833 -8.013 -2.954 1.00 52.78 86 GLU A CA 1
ATOM 692 C C . GLU A 1 86 ? 15.292 -7.768 -4.368 1.00 52.78 86 GLU A C 1
ATOM 694 O O . GLU A 1 86 ? 14.181 -8.194 -4.683 1.00 52.78 86 GLU A O 1
ATOM 699 N N . GLN A 1 87 ? 16.076 -7.127 -5.243 1.00 55.16 87 GLN A N 1
ATOM 700 C CA . GLN A 1 87 ? 15.684 -6.923 -6.642 1.00 55.16 87 GLN A CA 1
ATOM 701 C C . GLN A 1 87 ? 15.489 -8.249 -7.384 1.00 55.16 87 GLN A C 1
ATOM 703 O O . GLN A 1 87 ? 14.542 -8.388 -8.160 1.00 55.16 87 GLN A O 1
ATOM 708 N N . LEU A 1 88 ? 16.345 -9.241 -7.128 1.00 52.91 88 LEU A N 1
ATOM 709 C CA . LEU A 1 88 ? 16.244 -10.564 -7.736 1.00 52.91 88 LEU A CA 1
ATOM 710 C C . LEU A 1 88 ? 14.978 -11.295 -7.264 1.00 52.91 88 LEU A C 1
ATOM 712 O O . LEU A 1 88 ? 14.231 -11.803 -8.100 1.00 52.91 88 LEU A O 1
ATOM 716 N N . VAL A 1 89 ? 14.662 -11.250 -5.968 1.00 56.34 89 VAL A N 1
ATOM 717 C CA . VAL A 1 89 ? 13.424 -11.808 -5.397 1.00 56.34 89 VAL A CA 1
ATOM 718 C C . VAL A 1 89 ? 12.181 -11.127 -5.978 1.00 56.34 89 VAL A C 1
ATOM 720 O O . VAL A 1 89 ? 11.238 -11.818 -6.367 1.00 56.34 89 VAL A O 1
ATOM 723 N N . ILE A 1 90 ? 12.184 -9.794 -6.104 1.00 53.88 90 ILE A N 1
ATOM 724 C CA . ILE A 1 90 ? 11.097 -9.041 -6.751 1.00 53.88 90 ILE A CA 1
ATOM 725 C C . ILE A 1 90 ? 10.941 -9.496 -8.208 1.00 53.88 90 ILE A C 1
ATOM 727 O O . ILE A 1 90 ? 9.837 -9.840 -8.631 1.00 53.88 90 ILE A O 1
ATOM 731 N N . SER A 1 91 ? 12.041 -9.585 -8.962 1.00 50.88 91 SER A N 1
ATOM 732 C CA . SER A 1 91 ? 12.024 -9.998 -10.371 1.00 50.88 91 SER A CA 1
ATOM 733 C C . SER A 1 91 ? 11.512 -11.433 -10.566 1.00 50.88 91 SER A C 1
ATOM 735 O O . SER A 1 91 ? 10.748 -11.716 -11.494 1.00 50.88 91 SER A O 1
ATOM 737 N N . GLU A 1 92 ? 11.853 -12.345 -9.655 1.00 54.62 92 GLU A N 1
ATOM 738 C CA . GLU A 1 92 ? 11.397 -13.730 -9.697 1.00 54.62 92 GLU A CA 1
ATOM 739 C C . GLU A 1 92 ? 9.920 -13.849 -9.289 1.00 54.62 92 GLU A C 1
ATOM 741 O O . GLU A 1 92 ? 9.192 -14.674 -9.847 1.00 54.62 92 GLU A O 1
ATOM 746 N N . ARG A 1 93 ? 9.436 -12.975 -8.394 1.00 55.41 93 ARG A N 1
ATOM 747 C CA . ARG A 1 93 ? 8.013 -12.851 -8.031 1.00 55.41 93 ARG A CA 1
ATOM 748 C C . ARG A 1 93 ? 7.187 -12.318 -9.197 1.00 55.41 93 ARG A C 1
ATOM 750 O O . ARG A 1 93 ? 6.150 -12.902 -9.503 1.00 55.41 93 ARG A O 1
ATOM 757 N N . ILE A 1 94 ? 7.673 -11.290 -9.897 1.00 52.88 94 ILE A N 1
ATOM 758 C CA . ILE A 1 94 ? 7.075 -10.800 -11.147 1.00 52.88 94 ILE A CA 1
ATOM 759 C C . ILE A 1 94 ? 6.985 -11.958 -12.148 1.00 52.88 94 ILE A C 1
ATOM 761 O O . ILE A 1 94 ? 5.917 -12.221 -12.693 1.00 52.88 94 ILE A O 1
ATOM 765 N N . ARG A 1 95 ? 8.058 -12.742 -12.308 1.00 51.28 95 ARG A N 1
ATOM 766 C CA . ARG A 1 95 ? 8.084 -13.901 -13.213 1.00 51.28 95 ARG A CA 1
ATOM 767 C C . ARG A 1 95 ? 7.117 -15.023 -12.802 1.00 51.28 95 ARG A C 1
ATOM 769 O O . ARG A 1 95 ? 6.473 -15.604 -13.675 1.00 51.28 95 ARG A O 1
ATOM 776 N N . LYS A 1 96 ? 6.985 -15.336 -11.506 1.00 51.12 96 LYS A N 1
ATOM 777 C CA . LYS A 1 96 ? 6.055 -16.364 -10.988 1.00 51.12 96 LYS A CA 1
ATOM 778 C C . LYS A 1 96 ? 4.591 -15.920 -11.091 1.00 51.12 96 LYS A C 1
ATOM 780 O O . LYS A 1 96 ? 3.776 -16.696 -11.588 1.00 51.12 96 LYS A O 1
ATOM 785 N N . ARG A 1 97 ? 4.276 -14.665 -10.742 1.00 51.12 97 ARG A N 1
ATOM 786 C CA . ARG A 1 97 ? 2.947 -14.047 -10.941 1.00 51.12 97 ARG A CA 1
ATOM 787 C C . ARG A 1 97 ? 2.570 -13.998 -12.424 1.00 51.12 97 ARG A C 1
ATOM 789 O O . ARG A 1 97 ? 1.469 -14.386 -12.803 1.00 51.12 97 ARG A O 1
ATOM 796 N N . GLN A 1 98 ? 3.515 -13.630 -13.290 1.00 49.09 98 GLN A N 1
ATOM 797 C CA . GLN A 1 98 ? 3.324 -13.676 -14.740 1.00 49.09 98 GLN A CA 1
ATOM 798 C C . GLN A 1 98 ? 3.080 -15.100 -15.252 1.00 49.09 98 GLN A C 1
ATOM 800 O O . GLN A 1 98 ? 2.271 -15.265 -16.159 1.00 49.09 98 GLN A O 1
ATOM 805 N N . LYS A 1 99 ? 3.745 -16.124 -14.695 1.00 46.84 99 LYS A N 1
ATOM 806 C CA . LYS A 1 99 ? 3.573 -17.527 -15.106 1.00 46.84 99 LYS A CA 1
ATOM 807 C C . LYS A 1 99 ? 2.207 -18.091 -14.698 1.00 46.84 99 LYS A C 1
ATOM 809 O O . LYS A 1 99 ? 1.557 -18.678 -15.550 1.00 46.84 99 LYS A O 1
ATOM 814 N N . ALA A 1 100 ? 1.750 -17.854 -13.465 1.00 53.62 100 ALA A N 1
ATOM 815 C CA . ALA A 1 100 ? 0.433 -18.305 -12.991 1.00 53.62 100 ALA A CA 1
ATOM 816 C C . ALA A 1 100 ? -0.737 -17.669 -13.769 1.00 53.62 100 ALA A C 1
ATOM 818 O O . ALA A 1 100 ? -1.793 -18.268 -13.919 1.00 53.62 100 ALA A O 1
ATOM 819 N N . ARG A 1 101 ? -0.535 -16.463 -14.315 1.00 50.69 101 ARG A N 1
ATOM 820 C CA . ARG A 1 101 ? -1.534 -15.746 -15.121 1.00 50.69 101 ARG A CA 1
ATOM 821 C C . ARG A 1 101 ? -1.529 -16.085 -16.608 1.00 50.69 101 ARG A C 1
ATOM 823 O O . ARG A 1 101 ? -2.409 -15.618 -17.317 1.00 50.69 101 ARG A O 1
ATOM 830 N N . ARG A 1 102 ? -0.545 -16.832 -17.118 1.00 48.97 102 ARG A N 1
ATOM 831 C CA . ARG A 1 102 ? -0.497 -17.193 -18.549 1.00 48.97 102 ARG A CA 1
ATOM 832 C C . ARG A 1 102 ? -1.580 -18.186 -18.952 1.00 48.97 102 ARG A C 1
ATOM 834 O O . ARG A 1 102 ? -1.802 -18.340 -20.145 1.00 48.97 102 ARG A O 1
ATOM 841 N N . GLU A 1 103 ? -2.237 -18.832 -17.993 1.00 57.16 103 GLU A N 1
ATOM 842 C CA . GLU A 1 103 ? -3.173 -19.906 -18.308 1.00 57.16 103 GLU A CA 1
ATOM 843 C C . GLU A 1 103 ? -4.529 -19.383 -18.808 1.00 57.16 103 GLU A C 1
ATOM 845 O O . GLU A 1 103 ? -5.082 -20.027 -19.688 1.00 57.16 103 GLU A O 1
ATOM 850 N N . LEU A 1 104 ? -4.994 -18.183 -18.413 1.00 56.69 104 LEU A N 1
ATOM 851 C CA . LEU A 1 104 ? -6.159 -17.503 -19.017 1.00 56.69 104 LEU A CA 1
ATOM 852 C C . LEU A 1 104 ? -6.105 -15.974 -18.788 1.00 56.69 104 LEU A C 1
ATOM 854 O O . LEU A 1 104 ? -6.741 -15.462 -17.869 1.00 56.69 104 LEU A O 1
ATOM 858 N N . ARG A 1 105 ? -5.350 -15.216 -19.598 1.00 69.69 105 ARG A N 1
ATOM 859 C CA . ARG A 1 105 ? -5.483 -13.744 -19.601 1.00 69.69 105 ARG A CA 1
ATOM 860 C C . ARG A 1 105 ? -6.691 -13.348 -20.427 1.00 69.69 105 ARG A C 1
ATOM 862 O O . ARG A 1 105 ? -6.824 -13.796 -21.567 1.00 69.69 105 ARG A O 1
ATOM 869 N N . SER A 1 106 ? -7.523 -12.460 -19.893 1.00 82.12 106 SER A N 1
ATOM 870 C CA . SER A 1 106 ? -8.540 -11.823 -20.720 1.00 82.12 106 SER A CA 1
ATOM 871 C C . SER A 1 106 ? -7.861 -10.987 -21.821 1.00 82.12 106 SER A C 1
ATOM 873 O O . SER A 1 106 ? -6.690 -10.586 -21.712 1.00 82.12 106 SER A O 1
ATOM 875 N N . LEU A 1 107 ? -8.586 -10.699 -22.906 1.00 86.62 107 LEU A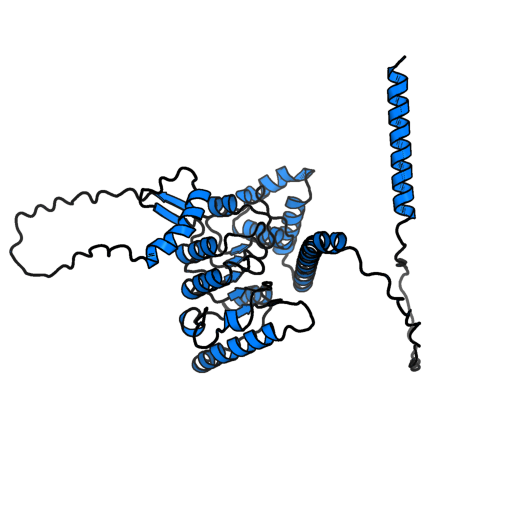 N 1
ATOM 876 C CA . LEU A 1 107 ? -8.105 -9.745 -23.910 1.00 86.62 107 LEU A CA 1
ATOM 877 C C . LEU A 1 107 ? -7.814 -8.381 -23.261 1.00 86.62 107 LEU A C 1
ATOM 879 O O . LEU A 1 107 ? -6.819 -7.744 -23.602 1.00 86.62 107 LEU A O 1
ATOM 883 N N . CYS A 1 108 ? -8.636 -7.976 -22.286 1.00 86.19 108 CYS A N 1
ATOM 884 C CA . CYS A 1 108 ? -8.443 -6.750 -21.518 1.00 86.19 108 CYS A CA 1
ATOM 885 C C . CYS A 1 108 ? -7.098 -6.758 -20.782 1.00 86.19 108 CYS A C 1
ATOM 887 O O . CYS A 1 108 ? -6.320 -5.823 -20.953 1.00 86.19 108 CYS A O 1
ATOM 889 N N . ASP A 1 109 ? -6.757 -7.837 -20.073 1.00 85.06 109 ASP A N 1
ATOM 890 C CA . ASP A 1 109 ? -5.497 -7.949 -19.322 1.00 85.06 109 ASP A CA 1
ATOM 891 C C . ASP A 1 109 ? -4.288 -7.875 -20.258 1.00 85.06 109 ASP A C 1
ATOM 893 O O . ASP A 1 109 ? -3.258 -7.278 -19.943 1.00 85.06 109 ASP A O 1
ATOM 897 N N . THR A 1 110 ? -4.403 -8.503 -21.431 1.00 88.44 110 THR A N 1
ATOM 898 C CA . THR A 1 110 ? -3.342 -8.508 -22.442 1.00 88.44 110 THR A CA 1
ATOM 899 C C . THR A 1 110 ? -3.139 -7.106 -23.018 1.00 88.44 110 THR A C 1
ATOM 901 O O . THR A 1 110 ? -2.004 -6.637 -23.127 1.00 88.44 110 THR A O 1
ATOM 904 N N . CYS A 1 111 ? -4.229 -6.403 -23.333 1.00 90.81 111 CYS A N 1
ATOM 905 C CA . CYS A 1 111 ? -4.200 -5.021 -23.805 1.00 90.81 111 CYS A CA 1
ATOM 906 C C . CYS A 1 111 ? -3.674 -4.055 -22.736 1.00 90.81 111 CYS A C 1
ATOM 908 O O . CYS A 1 111 ? -2.798 -3.246 -23.038 1.00 90.81 111 CYS A O 1
ATOM 910 N N . ALA A 1 112 ? -4.144 -4.166 -21.492 1.00 91.12 112 ALA A N 1
ATOM 911 C CA . ALA A 1 112 ? -3.694 -3.352 -20.367 1.00 91.12 112 ALA A CA 1
ATOM 912 C C . ALA A 1 112 ? -2.200 -3.559 -20.091 1.00 91.12 112 ALA A C 1
ATOM 914 O O . ALA A 1 112 ? -1.461 -2.591 -19.915 1.00 91.12 112 ALA A O 1
ATOM 915 N N . TYR A 1 113 ? -1.729 -4.808 -20.152 1.00 90.31 113 TYR A N 1
ATOM 916 C CA . TYR A 1 113 ? -0.314 -5.134 -20.008 1.00 90.31 113 TYR A CA 1
ATOM 917 C C . TYR A 1 113 ? 0.546 -4.553 -21.126 1.00 90.31 113 TYR A C 1
ATOM 919 O O . TYR A 1 113 ? 1.568 -3.924 -20.850 1.00 90.31 113 TYR A O 1
ATOM 927 N N . ASN A 1 114 ? 0.126 -4.711 -22.383 1.00 90.31 114 ASN A N 1
ATOM 928 C CA . ASN A 1 114 ? 0.831 -4.115 -23.514 1.00 90.31 114 ASN A CA 1
ATOM 929 C C . ASN A 1 114 ? 0.853 -2.586 -23.409 1.00 90.31 114 ASN A C 1
ATOM 931 O O . ASN A 1 114 ? 1.904 -1.979 -23.596 1.00 90.31 114 ASN A O 1
ATOM 935 N N . LEU A 1 115 ? -0.268 -1.956 -23.049 1.00 90.94 115 LEU A N 1
ATOM 936 C CA . LEU A 1 115 ? -0.340 -0.509 -22.878 1.00 90.94 115 LEU A CA 1
ATOM 937 C C . LEU A 1 115 ? 0.551 -0.027 -21.727 1.00 90.94 115 LEU A C 1
ATOM 939 O O . LEU A 1 115 ? 1.288 0.946 -21.892 1.00 90.94 115 LEU A O 1
ATOM 943 N N . GLY A 1 116 ? 0.545 -0.726 -20.591 1.00 90.69 116 GLY A N 1
ATOM 944 C CA . GLY A 1 116 ? 1.433 -0.453 -19.464 1.00 90.69 116 GLY A CA 1
ATOM 945 C C . GLY A 1 116 ? 2.905 -0.566 -19.860 1.00 90.69 116 GLY A C 1
ATOM 946 O O . GLY A 1 116 ? 3.682 0.354 -19.618 1.00 90.69 116 GLY A O 1
ATOM 947 N N . TYR A 1 117 ? 3.279 -1.633 -20.569 1.00 90.06 117 TYR A N 1
ATOM 948 C CA . TYR A 1 117 ? 4.637 -1.823 -21.080 1.00 90.06 117 TYR A CA 1
ATOM 949 C C . TYR A 1 117 ? 5.068 -0.685 -22.016 1.00 90.06 117 TYR A C 1
ATOM 951 O O . TYR A 1 117 ? 6.136 -0.099 -21.837 1.00 90.06 117 TYR A O 1
ATOM 959 N N . GLN A 1 118 ? 4.223 -0.319 -22.981 1.00 89.69 118 GLN A N 1
ATOM 960 C CA . GLN A 1 118 ? 4.512 0.774 -23.912 1.00 89.69 118 GLN A CA 1
ATOM 961 C C . GLN A 1 118 ? 4.614 2.126 -23.187 1.00 89.69 118 GLN A C 1
ATOM 963 O O . GLN A 1 118 ? 5.494 2.922 -23.506 1.00 89.69 118 GLN A O 1
ATOM 968 N N . THR A 1 119 ? 3.782 2.361 -22.164 1.00 87.00 119 THR A N 1
ATOM 969 C CA . THR A 1 119 ? 3.842 3.570 -21.318 1.00 87.00 119 THR A CA 1
ATOM 970 C C . THR A 1 119 ? 5.199 3.718 -20.624 1.00 87.00 119 THR A C 1
ATOM 972 O O . THR A 1 119 ? 5.680 4.838 -20.440 1.00 87.00 119 THR A O 1
ATOM 975 N N . LEU A 1 120 ? 5.810 2.597 -20.231 1.00 86.56 120 LEU A N 1
ATOM 976 C CA . LEU A 1 120 ? 7.054 2.564 -19.466 1.00 86.56 120 LEU A CA 1
ATOM 977 C C . LEU A 1 120 ? 8.308 2.632 -20.336 1.00 86.56 120 LEU A C 1
ATOM 979 O O . LEU A 1 120 ? 9.238 3.367 -20.006 1.00 86.56 120 LEU A O 1
ATOM 983 N N . PHE A 1 121 ? 8.351 1.862 -21.424 1.00 86.81 121 PHE A N 1
ATOM 984 C CA . PHE A 1 121 ? 9.596 1.620 -22.157 1.00 86.81 121 PHE A CA 1
ATOM 985 C C . PHE A 1 121 ? 9.683 2.338 -23.502 1.00 86.81 121 PHE A C 1
ATOM 987 O O . PHE A 1 121 ? 10.783 2.481 -24.033 1.00 86.81 121 PHE A O 1
ATOM 994 N N . ASN A 1 122 ? 8.567 2.816 -24.054 1.00 85.06 122 ASN A N 1
ATOM 995 C CA . ASN A 1 122 ? 8.560 3.415 -25.381 1.00 85.06 122 ASN A CA 1
ATOM 996 C C . ASN A 1 122 ? 8.523 4.948 -25.313 1.00 85.06 122 ASN A C 1
ATOM 998 O O . ASN A 1 122 ? 7.459 5.568 -25.268 1.00 85.06 122 ASN A O 1
ATOM 1002 N N . GLN A 1 123 ? 9.709 5.563 -25.287 1.00 77.81 123 GLN A N 1
ATOM 1003 C CA . GLN A 1 123 ? 9.851 7.018 -25.158 1.00 77.81 123 GLN A CA 1
ATOM 1004 C C . GLN A 1 123 ? 9.266 7.775 -26.355 1.00 77.81 123 GLN A C 1
ATOM 1006 O O . GLN A 1 123 ? 8.655 8.826 -26.157 1.00 77.81 123 GLN A O 1
ATOM 1011 N N . ASP A 1 124 ? 9.365 7.205 -27.556 1.00 79.25 124 ASP A N 1
ATOM 1012 C CA . ASP A 1 124 ? 8.911 7.837 -28.798 1.00 79.25 124 ASP A CA 1
ATOM 1013 C C . ASP A 1 124 ? 7.384 8.004 -28.833 1.00 79.25 124 ASP A C 1
ATOM 1015 O O . ASP A 1 124 ? 6.861 8.972 -29.382 1.00 79.25 124 ASP A O 1
ATOM 1019 N N . TYR A 1 125 ? 6.653 7.104 -28.165 1.00 76.38 125 TYR A N 1
ATOM 1020 C CA . TYR A 1 125 ? 5.188 7.125 -28.099 1.00 76.38 125 TYR A CA 1
ATOM 1021 C C . TYR A 1 125 ? 4.646 7.566 -26.738 1.00 76.38 125 TYR A C 1
ATOM 1023 O O . TYR A 1 125 ? 3.427 7.648 -26.556 1.00 76.38 125 TYR A O 1
ATOM 1031 N N . ALA A 1 126 ? 5.519 7.903 -25.785 1.00 74.38 126 ALA A N 1
ATOM 1032 C CA . ALA A 1 126 ? 5.127 8.218 -24.416 1.00 74.38 126 ALA A CA 1
ATOM 1033 C C . ALA A 1 126 ? 4.096 9.355 -24.348 1.00 74.38 126 ALA A C 1
ATOM 1035 O O . ALA A 1 126 ? 3.171 9.296 -23.541 1.00 74.38 126 ALA A O 1
ATOM 1036 N N . TRP A 1 127 ? 4.205 10.374 -25.208 1.00 81.19 127 TRP A N 1
ATOM 1037 C CA . TRP A 1 127 ? 3.226 11.465 -25.255 1.00 81.19 127 TRP A CA 1
ATOM 1038 C C . TRP A 1 127 ? 1.840 10.998 -25.722 1.00 81.19 127 TRP A C 1
ATOM 1040 O O . TRP A 1 127 ? 0.840 11.282 -25.059 1.00 81.19 127 TRP A O 1
ATOM 1050 N N . HIS A 1 128 ? 1.778 10.246 -26.826 1.00 81.12 128 HIS A N 1
ATOM 1051 C CA . HIS A 1 128 ? 0.522 9.724 -27.372 1.00 81.12 128 HIS A CA 1
ATOM 1052 C C . HIS A 1 128 ? -0.162 8.782 -26.383 1.00 81.12 128 HIS A C 1
ATOM 1054 O O . HIS A 1 128 ? -1.365 8.891 -26.149 1.00 81.12 128 HIS A O 1
ATOM 1060 N N . ILE A 1 129 ? 0.621 7.908 -25.751 1.00 78.25 129 ILE A N 1
ATOM 1061 C CA . ILE A 1 129 ? 0.129 6.945 -24.772 1.00 78.25 129 ILE A CA 1
ATOM 1062 C C . ILE A 1 129 ? -0.370 7.662 -23.517 1.00 78.25 129 ILE A C 1
ATOM 1064 O O . ILE A 1 129 ? -1.473 7.378 -23.068 1.00 78.25 129 ILE A O 1
ATOM 1068 N N . ARG A 1 130 ? 0.355 8.657 -22.991 1.00 81.19 130 ARG A N 1
ATOM 1069 C CA . ARG A 1 130 ? -0.117 9.459 -21.843 1.00 81.19 130 ARG A CA 1
ATOM 1070 C C . ARG A 1 130 ? -1.417 10.196 -22.153 1.00 81.19 130 ARG A C 1
ATOM 1072 O O . ARG A 1 130 ? -2.317 10.236 -21.315 1.00 81.19 130 ARG A O 1
ATOM 1079 N N . LYS A 1 131 ? -1.538 10.753 -23.363 1.00 84.81 131 LYS A N 1
ATOM 1080 C CA . LYS A 1 131 ? -2.773 11.401 -23.822 1.00 84.81 131 LYS A CA 1
ATOM 1081 C C . LYS A 1 131 ? -3.927 10.399 -23.911 1.00 84.81 131 LYS A C 1
ATOM 1083 O O . LYS A 1 131 ? -5.030 10.723 -23.481 1.00 84.81 131 LYS A O 1
ATOM 1088 N N . ALA A 1 132 ? -3.671 9.195 -24.421 1.00 84.88 132 ALA A N 1
ATOM 1089 C CA . ALA A 1 132 ? -4.663 8.126 -24.485 1.00 84.88 132 ALA A CA 1
ATOM 1090 C C . ALA A 1 132 ? -5.085 7.663 -23.082 1.00 84.88 132 ALA A C 1
ATOM 1092 O O . ALA A 1 132 ? -6.276 7.652 -22.785 1.00 84.88 132 ALA A O 1
ATOM 1093 N N . VAL A 1 133 ? -4.122 7.385 -22.193 1.00 87.12 133 VAL A N 1
ATOM 1094 C CA . VAL A 1 133 ? -4.362 6.962 -20.805 1.00 87.12 133 VAL A CA 1
ATOM 1095 C C . VAL A 1 133 ? -5.217 7.980 -20.064 1.00 87.12 133 VAL A C 1
ATOM 1097 O O . VAL A 1 133 ? -6.165 7.590 -19.394 1.00 87.12 133 VAL A O 1
ATOM 1100 N N . LYS A 1 134 ? -4.963 9.285 -20.234 1.00 87.12 134 LYS A N 1
ATOM 1101 C CA . LYS A 1 134 ? -5.767 10.342 -19.600 1.00 87.12 134 LYS A CA 1
ATOM 1102 C C . LYS A 1 134 ? -7.266 10.215 -19.910 1.00 87.12 134 LYS A C 1
ATOM 1104 O O . LYS A 1 134 ? -8.081 10.465 -19.021 1.00 87.12 134 LYS A O 1
ATOM 1109 N N . ASN A 1 135 ? -7.611 9.792 -21.124 1.00 88.62 135 ASN A N 1
ATOM 1110 C CA . ASN A 1 135 ? -8.988 9.687 -21.607 1.00 88.62 135 ASN A CA 1
ATOM 1111 C C . ASN A 1 135 ? -9.611 8.300 -21.396 1.00 88.62 135 ASN A C 1
ATOM 1113 O O . ASN A 1 135 ? -10.770 8.102 -21.753 1.00 88.62 135 ASN A O 1
ATOM 1117 N N . LEU A 1 136 ? -8.869 7.338 -20.838 1.00 90.75 136 LEU A N 1
ATOM 1118 C CA . LEU A 1 136 ? -9.425 6.020 -20.556 1.00 90.75 136 LEU A CA 1
ATOM 1119 C C . LEU A 1 136 ? -10.518 6.098 -19.471 1.00 90.75 136 LEU A C 1
ATOM 1121 O O . LEU A 1 136 ? -10.362 6.846 -18.494 1.00 90.75 136 LEU A O 1
ATOM 1125 N N . PRO A 1 137 ? -11.587 5.293 -19.603 1.00 91.88 137 PRO A N 1
ATOM 1126 C CA . PRO A 1 137 ? -12.507 4.995 -18.511 1.00 91.88 137 PRO A CA 1
ATOM 1127 C C . PRO A 1 137 ? -11.774 4.517 -17.253 1.00 91.88 137 PRO A C 1
ATOM 1129 O O . PRO A 1 137 ? -10.726 3.876 -17.349 1.00 91.88 137 PRO A O 1
ATOM 1132 N N . ILE A 1 138 ? -12.350 4.792 -16.079 1.00 90.12 138 ILE A N 1
ATOM 1133 C CA . ILE A 1 138 ? -11.751 4.486 -14.767 1.00 90.12 138 ILE A CA 1
ATOM 1134 C C . ILE A 1 138 ? -11.361 3.007 -14.654 1.00 90.12 138 ILE A C 1
ATOM 1136 O O . ILE A 1 138 ? -10.198 2.723 -14.394 1.00 90.12 138 ILE A O 1
ATOM 1140 N N . HIS A 1 139 ? -12.274 2.084 -14.967 1.00 87.38 139 HIS A N 1
ATOM 1141 C CA . HIS A 1 139 ? -12.005 0.642 -14.894 1.00 87.38 139 HIS A CA 1
ATOM 1142 C C . HIS A 1 139 ? -10.824 0.201 -15.782 1.00 87.38 139 HIS A C 1
ATOM 1144 O O . HIS A 1 139 ? -10.010 -0.624 -15.382 1.00 87.38 139 HIS A O 1
ATOM 1150 N N . LEU A 1 140 ? -10.660 0.789 -16.976 1.00 90.75 140 LEU A N 1
ATOM 1151 C CA . LEU A 1 140 ? -9.503 0.490 -17.832 1.00 90.75 140 LEU A CA 1
ATOM 1152 C C . LEU A 1 140 ? -8.214 1.099 -17.281 1.00 90.75 140 LEU A C 1
ATOM 1154 O O . LEU A 1 140 ? -7.141 0.522 -17.451 1.00 90.75 140 LEU A O 1
ATOM 1158 N N . LYS A 1 141 ? -8.291 2.259 -16.620 1.00 92.44 141 LYS A N 1
ATOM 1159 C CA . LYS A 1 141 ? -7.133 2.840 -15.937 1.00 92.44 141 LYS A CA 1
ATOM 1160 C C . LYS A 1 141 ? -6.699 1.995 -14.748 1.00 92.44 141 LYS A C 1
ATOM 1162 O O . LYS A 1 141 ? -5.495 1.872 -14.562 1.00 92.44 141 LYS A O 1
ATOM 1167 N N . GLU A 1 142 ? -7.627 1.415 -13.989 1.00 90.56 142 GLU A N 1
ATOM 1168 C CA . GLU A 1 142 ? -7.318 0.473 -12.902 1.00 90.56 142 GLU A CA 1
ATOM 1169 C C . GLU A 1 142 ? -6.563 -0.750 -13.443 1.00 90.56 142 GLU A C 1
ATOM 1171 O O . GLU A 1 142 ? -5.503 -1.091 -12.923 1.00 90.56 142 GLU A O 1
ATOM 1176 N N . GLU A 1 143 ? -7.019 -1.342 -14.552 1.00 90.62 143 GLU A N 1
ATOM 1177 C CA . GLU A 1 143 ? -6.333 -2.487 -15.171 1.00 90.62 143 GLU A CA 1
ATOM 1178 C C . GLU A 1 143 ? -4.939 -2.125 -15.715 1.00 90.62 143 GLU A C 1
ATOM 1180 O O . GLU A 1 143 ? -3.968 -2.868 -15.539 1.00 90.62 143 GLU A O 1
ATOM 1185 N N . VAL A 1 144 ? -4.791 -0.952 -16.337 1.00 92.81 144 VAL A N 1
ATOM 1186 C CA . VAL A 1 144 ? -3.481 -0.467 -16.808 1.00 92.81 144 VAL A CA 1
ATOM 1187 C C . VAL A 1 144 ? -2.557 -0.148 -15.632 1.00 92.81 144 VAL A C 1
ATOM 1189 O O . VAL A 1 144 ? -1.375 -0.491 -15.673 1.00 92.81 144 VAL A O 1
ATOM 1192 N N . LEU A 1 145 ? -3.080 0.482 -14.578 1.00 92.69 145 LEU A N 1
ATOM 1193 C CA . LEU A 1 145 ? -2.354 0.777 -13.346 1.00 92.69 145 LEU A CA 1
ATOM 1194 C C . LEU A 1 145 ? -1.835 -0.513 -12.711 1.00 92.69 145 LEU A C 1
ATOM 1196 O O . LEU A 1 145 ? -0.645 -0.625 -12.411 1.00 92.69 145 LEU A O 1
ATOM 1200 N N . TYR A 1 146 ? -2.714 -1.504 -12.584 1.00 90.50 146 TYR A N 1
ATOM 1201 C CA . TYR A 1 146 ? -2.381 -2.827 -12.089 1.00 90.50 146 TYR A CA 1
ATOM 1202 C C . TYR A 1 146 ? -1.252 -3.458 -12.913 1.00 90.50 146 TYR A C 1
ATOM 1204 O O . TYR A 1 146 ? -0.262 -3.939 -12.359 1.00 90.50 146 TYR A O 1
ATOM 1212 N N . ALA A 1 147 ? -1.346 -3.410 -14.243 1.00 90.88 147 ALA A N 1
ATOM 1213 C CA . ALA A 1 147 ? -0.308 -3.949 -15.110 1.00 90.88 147 ALA A CA 1
ATOM 1214 C C . ALA A 1 147 ? 1.038 -3.214 -14.970 1.00 90.88 147 ALA A C 1
ATOM 1216 O O . ALA A 1 147 ? 2.089 -3.853 -14.929 1.00 90.88 147 ALA A O 1
ATOM 1217 N N . ILE A 1 148 ? 1.030 -1.882 -14.860 1.00 92.12 148 ILE A N 1
ATOM 1218 C CA . ILE A 1 148 ? 2.243 -1.082 -14.620 1.00 92.12 148 ILE A CA 1
ATOM 1219 C C . ILE A 1 148 ? 2.877 -1.440 -13.270 1.00 92.12 148 ILE A C 1
ATOM 1221 O O . ILE A 1 148 ? 4.104 -1.530 -13.165 1.00 92.12 148 ILE A O 1
ATOM 1225 N N . SER A 1 149 ? 2.051 -1.664 -12.249 1.00 91.00 149 SER A N 1
ATOM 1226 C CA . SER A 1 149 ? 2.485 -2.102 -10.926 1.00 91.00 149 SER A CA 1
ATOM 1227 C C . SER A 1 149 ? 3.098 -3.510 -10.952 1.00 91.00 149 SER A C 1
ATOM 1229 O O . SER A 1 149 ? 4.159 -3.734 -10.363 1.00 91.00 149 SER A O 1
ATOM 1231 N N . GLU A 1 150 ? 2.527 -4.447 -11.719 1.00 86.50 150 GLU A N 1
ATOM 1232 C CA . GLU A 1 150 ? 3.139 -5.768 -11.935 1.00 86.50 150 GLU A CA 1
ATOM 1233 C C . GLU A 1 150 ? 4.507 -5.682 -12.617 1.00 86.50 150 GLU A C 1
ATOM 1235 O O . GLU A 1 150 ? 5.390 -6.485 -12.322 1.00 86.50 150 GLU A O 1
ATOM 1240 N N . ILE A 1 151 ? 4.692 -4.729 -13.532 1.00 89.56 151 ILE A N 1
ATOM 1241 C CA . ILE A 1 151 ? 5.972 -4.508 -14.216 1.00 89.56 151 ILE A CA 1
ATOM 1242 C C . ILE A 1 151 ? 6.990 -3.817 -13.285 1.00 89.56 151 ILE A C 1
ATOM 1244 O O . ILE A 1 151 ? 8.194 -3.963 -13.486 1.00 89.56 151 ILE A O 1
ATOM 1248 N N . GLY A 1 152 ? 6.526 -3.095 -12.257 1.00 87.00 152 GLY A N 1
ATOM 1249 C CA . GLY A 1 152 ? 7.368 -2.311 -11.346 1.00 87.00 152 GLY A CA 1
ATOM 1250 C C . GLY A 1 152 ? 7.799 -0.962 -11.922 1.00 87.00 152 GLY A C 1
ATOM 1251 O O . GLY A 1 152 ? 8.909 -0.498 -11.678 1.00 87.00 152 GLY A O 1
ATOM 1252 N N . GLY A 1 153 ? 6.944 -0.351 -12.747 1.00 86.25 153 GLY A N 1
ATOM 1253 C CA . GLY A 1 153 ? 7.271 0.883 -13.465 1.00 86.25 153 GLY A CA 1
ATOM 1254 C C . GLY A 1 153 ? 6.612 2.157 -12.935 1.00 86.25 153 GLY A C 1
ATOM 1255 O O . GLY A 1 153 ? 6.918 3.247 -13.426 1.00 86.25 153 GLY A O 1
ATOM 1256 N N . MET A 1 154 ? 5.700 2.049 -11.963 1.00 93.31 154 MET A N 1
ATOM 1257 C CA . MET A 1 154 ? 4.992 3.213 -11.425 1.00 93.31 154 MET A CA 1
ATOM 1258 C C . MET A 1 154 ? 5.973 4.173 -10.740 1.00 93.31 154 MET A C 1
ATOM 1260 O O . MET A 1 154 ? 6.783 3.753 -9.917 1.00 93.31 154 MET A O 1
ATOM 1264 N N . ASN A 1 155 ? 5.906 5.458 -11.089 1.00 93.94 155 ASN A N 1
ATOM 1265 C CA . ASN A 1 155 ? 6.803 6.502 -10.593 1.00 93.94 155 ASN A CA 1
ATOM 1266 C C . ASN A 1 155 ? 6.112 7.873 -10.572 1.00 93.94 155 ASN A C 1
ATOM 1268 O O . ASN A 1 155 ? 5.017 8.028 -11.119 1.00 93.94 155 ASN A O 1
ATOM 1272 N N . ASP A 1 156 ? 6.776 8.872 -9.982 1.00 93.94 156 ASP A N 1
ATOM 1273 C CA . ASP A 1 156 ? 6.197 10.201 -9.729 1.00 93.94 156 ASP A CA 1
ATOM 1274 C C . ASP A 1 156 ? 5.692 10.902 -10.997 1.00 93.94 156 ASP A C 1
ATOM 1276 O O . ASP A 1 156 ? 4.743 11.681 -10.961 1.00 93.94 156 ASP A O 1
ATOM 1280 N N . ARG A 1 157 ? 6.292 10.605 -12.156 1.00 90.81 157 ARG A N 1
ATOM 1281 C CA . ARG A 1 157 ? 5.878 11.199 -13.434 1.00 90.81 157 ARG A CA 1
ATOM 1282 C C . ARG A 1 157 ? 4.599 10.575 -13.978 1.00 90.81 157 ARG A C 1
ATOM 1284 O O . ARG A 1 157 ? 3.917 11.220 -14.770 1.00 90.81 157 ARG A O 1
ATOM 1291 N N . LEU A 1 158 ? 4.318 9.320 -13.630 1.00 90.50 158 LEU A N 1
ATOM 1292 C CA . LEU A 1 158 ? 3.168 8.571 -14.134 1.00 90.50 158 LEU A CA 1
ATOM 1293 C C . LEU A 1 158 ? 1.954 8.664 -13.214 1.00 90.50 158 LEU A C 1
ATOM 1295 O O . LEU A 1 158 ? 0.831 8.649 -13.715 1.00 90.50 158 LEU A O 1
ATOM 1299 N N . LEU A 1 159 ? 2.165 8.804 -11.903 1.00 92.62 159 LEU A N 1
ATOM 1300 C CA . LEU A 1 159 ? 1.082 8.815 -10.920 1.00 92.62 159 LEU A CA 1
ATOM 1301 C C . LEU A 1 159 ? -0.058 9.803 -11.245 1.00 92.62 159 LEU A C 1
ATOM 1303 O O . LEU A 1 159 ? -1.211 9.378 -11.176 1.00 92.62 159 LEU A O 1
ATOM 1307 N N . PRO A 1 160 ? 0.193 11.052 -11.697 1.00 91.06 160 PRO A N 1
ATOM 1308 C CA . PRO A 1 160 ? -0.886 12.006 -11.977 1.00 91.06 160 PRO A CA 1
ATOM 1309 C C . PRO A 1 160 ? -1.870 11.563 -13.072 1.00 91.06 160 PRO A C 1
ATOM 1311 O O . PRO A 1 160 ? -2.990 12.062 -13.134 1.00 91.06 160 PRO A O 1
ATOM 1314 N N . TYR A 1 161 ? -1.488 10.622 -13.946 1.00 89.56 161 TYR A N 1
ATOM 1315 C CA . TYR A 1 161 ? -2.397 10.071 -14.962 1.00 89.56 161 TYR A CA 1
ATOM 1316 C C . TYR A 1 161 ? -3.367 9.024 -14.392 1.00 89.56 161 TYR A C 1
ATOM 1318 O O . TYR A 1 161 ? -4.375 8.715 -15.031 1.00 89.56 161 TYR A O 1
ATOM 1326 N N . PHE A 1 162 ? -3.070 8.507 -13.196 1.00 90.00 162 PHE A N 1
ATOM 1327 C CA . PHE A 1 162 ? -3.816 7.468 -12.484 1.00 90.00 162 PHE A CA 1
ATOM 1328 C C . PHE A 1 162 ? -4.350 7.940 -11.120 1.00 90.00 162 PHE A C 1
ATOM 1330 O O . PHE A 1 162 ? -4.909 7.137 -10.378 1.00 90.00 162 PHE A O 1
ATOM 1337 N N . ALA A 1 163 ? -4.216 9.230 -10.790 1.00 85.25 163 ALA A N 1
ATOM 1338 C CA . ALA A 1 163 ? -4.770 9.848 -9.584 1.00 85.25 163 ALA A CA 1
ATOM 1339 C C . ALA A 1 163 ? -6.298 9.999 -9.701 1.00 85.25 163 ALA A C 1
ATOM 1341 O O . ALA A 1 163 ? -6.840 11.075 -9.959 1.00 85.25 163 ALA A O 1
ATOM 1342 N N . LEU A 1 164 ? -6.992 8.872 -9.589 1.00 84.69 164 LEU A N 1
ATOM 1343 C CA . LEU A 1 164 ? -8.436 8.749 -9.744 1.00 84.69 164 LEU A CA 1
ATOM 1344 C C . LEU A 1 164 ? -9.124 8.814 -8.379 1.00 84.69 164 LEU A C 1
ATOM 1346 O O . LEU A 1 164 ? -8.591 8.326 -7.388 1.00 84.69 164 LEU A O 1
ATOM 1350 N N . THR A 1 165 ? -10.312 9.414 -8.327 1.00 83.69 165 THR A N 1
ATOM 1351 C CA . THR A 1 165 ? -11.088 9.584 -7.085 1.00 83.69 165 THR A CA 1
ATOM 1352 C C . THR A 1 165 ? -12.106 8.466 -6.853 1.00 83.69 165 THR A C 1
ATOM 1354 O O . THR A 1 165 ? -12.449 8.154 -5.720 1.00 83.69 165 THR A O 1
ATOM 1357 N N . GLU A 1 166 ? -12.576 7.831 -7.923 1.00 88.12 166 GLU A N 1
ATOM 1358 C CA . GLU A 1 166 ? -13.647 6.823 -7.900 1.00 88.12 166 GLU A CA 1
ATOM 1359 C C . GLU A 1 166 ? -13.100 5.417 -8.183 1.00 88.12 166 GLU A C 1
ATOM 1361 O O . GLU A 1 166 ? -13.690 4.652 -8.938 1.00 88.12 166 GLU A O 1
ATOM 1366 N N . VAL A 1 167 ? -11.924 5.097 -7.638 1.00 90.06 167 VAL A N 1
ATOM 1367 C CA . VAL A 1 167 ? -11.338 3.757 -7.786 1.00 90.06 167 VAL A CA 1
ATOM 1368 C C . VAL A 1 167 ? -11.742 2.853 -6.640 1.00 90.06 167 VAL A C 1
ATOM 1370 O O . VAL A 1 167 ? -11.759 3.256 -5.474 1.00 90.06 167 VAL A O 1
ATOM 1373 N N . SER A 1 168 ? -12.037 1.613 -7.000 1.00 89.75 168 SER A N 1
ATOM 1374 C CA . SER A 1 168 ? -12.327 0.534 -6.061 1.00 89.75 168 SER A CA 1
ATOM 1375 C C . SER A 1 168 ? -11.052 -0.213 -5.668 1.00 89.75 168 SER A C 1
ATOM 1377 O O . SER A 1 168 ? -10.929 -0.674 -4.528 1.00 89.75 168 SER A O 1
ATOM 1379 N N . GLU A 1 169 ? -10.069 -0.259 -6.574 1.00 90.25 169 GLU A N 1
ATOM 1380 C CA . GLU A 1 169 ? -8.798 -0.951 -6.390 1.00 90.25 169 GLU A CA 1
ATOM 1381 C C . GLU A 1 169 ? -7.621 -0.024 -6.731 1.00 90.25 169 GLU A C 1
ATOM 1383 O O . GLU A 1 169 ? -7.491 0.470 -7.852 1.00 90.25 169 GLU A O 1
ATOM 1388 N N . LEU A 1 170 ? -6.717 0.189 -5.771 1.00 94.94 170 LEU A N 1
ATOM 1389 C CA . LEU A 1 170 ? -5.496 0.969 -5.965 1.00 94.94 170 LEU A CA 1
ATOM 1390 C C . LEU A 1 170 ? -4.274 0.066 -5.806 1.00 94.94 170 LEU A C 1
ATOM 1392 O O . LEU A 1 170 ? -3.911 -0.323 -4.696 1.00 94.94 170 LEU A O 1
ATOM 1396 N N . CYS A 1 171 ? -3.627 -0.247 -6.931 1.00 94.12 171 CYS A N 1
ATOM 1397 C CA . CYS A 1 171 ? -2.448 -1.106 -6.981 1.00 94.12 171 CYS A CA 1
ATOM 1398 C C . CYS A 1 171 ? -1.186 -0.293 -7.298 1.00 94.12 171 CYS A C 1
ATOM 1400 O O . CYS A 1 171 ? -0.982 0.169 -8.421 1.00 94.12 171 CYS A O 1
ATOM 1402 N N . LEU A 1 172 ? -0.337 -0.117 -6.289 1.00 95.56 172 LEU A N 1
ATOM 1403 C CA . LEU A 1 172 ? 0.939 0.599 -6.331 1.00 95.56 172 LEU A CA 1
ATOM 1404 C C . LEU A 1 172 ? 2.096 -0.310 -5.895 1.00 95.56 172 LEU A C 1
ATOM 1406 O O . LEU A 1 172 ? 3.123 0.164 -5.410 1.00 95.56 172 LEU A O 1
ATOM 1410 N N . ALA A 1 173 ? 1.959 -1.624 -6.079 1.00 92.69 173 ALA A N 1
ATOM 1411 C CA . ALA A 1 173 ? 3.049 -2.547 -5.816 1.00 92.69 173 ALA A CA 1
ATOM 1412 C C . ALA A 1 173 ? 4.283 -2.216 -6.675 1.00 92.69 173 ALA A C 1
ATOM 1414 O O . ALA A 1 173 ? 4.160 -1.829 -7.843 1.00 92.69 173 ALA A O 1
ATOM 1415 N N . ASN A 1 174 ? 5.472 -2.408 -6.100 1.00 93.31 174 ASN A N 1
ATOM 1416 C CA . ASN A 1 174 ? 6.774 -2.198 -6.740 1.00 93.31 174 ASN A CA 1
ATOM 1417 C C . ASN A 1 174 ? 6.964 -0.792 -7.339 1.00 93.31 174 ASN A C 1
ATOM 1419 O O . ASN A 1 174 ? 7.683 -0.632 -8.328 1.00 93.31 174 ASN A O 1
ATOM 1423 N N . CYS A 1 175 ? 6.304 0.229 -6.795 1.00 94.50 175 CYS A N 1
ATOM 1424 C CA . CYS A 1 175 ? 6.436 1.585 -7.305 1.00 94.50 175 CYS A CA 1
ATOM 1425 C C . CYS A 1 175 ? 7.679 2.302 -6.759 1.00 94.50 175 CYS A C 1
ATOM 1427 O O . CYS A 1 175 ? 8.180 2.012 -5.672 1.00 94.50 175 CYS A O 1
ATOM 1429 N N . THR A 1 176 ? 8.129 3.301 -7.514 1.00 95.12 176 THR A N 1
ATOM 1430 C CA . THR A 1 176 ? 9.194 4.247 -7.163 1.00 95.12 176 THR A CA 1
ATOM 1431 C C . THR A 1 176 ? 8.599 5.644 -6.990 1.00 95.12 176 THR A C 1
ATOM 1433 O O . THR A 1 176 ? 8.771 6.519 -7.840 1.00 95.12 176 THR A O 1
ATOM 1436 N N . LEU A 1 177 ? 7.806 5.812 -5.930 1.00 95.00 177 LEU A N 1
ATOM 1437 C CA . LEU A 1 177 ? 7.030 7.019 -5.659 1.00 95.00 177 LEU A CA 1
ATOM 1438 C C . LEU A 1 177 ? 7.542 7.741 -4.417 1.00 95.00 177 LEU A C 1
ATOM 1440 O O . LEU A 1 177 ? 7.838 7.109 -3.407 1.00 95.00 177 LEU A O 1
ATOM 1444 N N . SER A 1 178 ? 7.593 9.068 -4.449 1.00 94.94 178 SER A N 1
ATOM 1445 C CA . SER A 1 178 ? 7.805 9.841 -3.228 1.00 94.94 178 SER A CA 1
ATOM 1446 C C . SER A 1 178 ? 6.572 9.759 -2.321 1.00 94.94 178 SER A C 1
ATOM 1448 O O . SER A 1 178 ? 5.428 9.830 -2.776 1.00 94.94 178 SER A O 1
ATOM 1450 N N . ALA A 1 179 ? 6.800 9.628 -1.010 1.00 91.81 179 ALA A N 1
ATOM 1451 C CA . ALA A 1 179 ? 5.714 9.607 -0.027 1.00 91.81 179 ALA A CA 1
ATOM 1452 C C . ALA A 1 179 ? 4.872 10.894 -0.094 1.00 91.81 179 ALA A C 1
ATOM 1454 O O . ALA A 1 179 ? 3.651 10.838 0.001 1.00 91.81 179 ALA A O 1
ATOM 1455 N N . GLU A 1 180 ? 5.520 12.041 -0.324 1.00 92.50 180 GLU A N 1
ATOM 1456 C CA . GLU A 1 180 ? 4.854 13.336 -0.476 1.00 92.50 180 GLU A CA 1
ATOM 1457 C C . GLU A 1 180 ? 3.849 13.332 -1.630 1.00 92.50 180 GLU A C 1
ATOM 1459 O O . GLU A 1 180 ? 2.681 13.673 -1.430 1.00 92.50 180 GLU A O 1
ATOM 1464 N N . LEU A 1 181 ? 4.272 12.893 -2.820 1.00 93.31 181 LEU A N 1
ATOM 1465 C CA . LEU A 1 181 ? 3.384 12.848 -3.974 1.00 93.31 181 LEU A CA 1
ATOM 1466 C C . LEU A 1 181 ? 2.265 11.824 -3.773 1.00 93.31 181 LEU A C 1
ATOM 1468 O O . LEU A 1 181 ? 1.112 12.122 -4.073 1.00 93.31 181 LEU A O 1
ATOM 1472 N N . PHE A 1 182 ? 2.573 10.656 -3.205 1.00 94.81 182 PHE A N 1
ATOM 1473 C CA . PHE A 1 182 ? 1.562 9.658 -2.859 1.00 94.81 182 PHE A CA 1
ATOM 1474 C C . PHE A 1 182 ? 0.471 10.236 -1.949 1.00 94.81 182 PHE A C 1
ATOM 1476 O O . PHE A 1 182 ? -0.716 10.119 -2.259 1.00 94.81 182 PHE A O 1
ATOM 1483 N N . TYR A 1 183 ? 0.849 10.930 -0.873 1.00 94.88 183 TYR A N 1
ATOM 1484 C CA . TYR A 1 183 ? -0.128 11.552 0.016 1.00 94.88 183 TYR A CA 1
ATOM 1485 C C . TYR A 1 183 ? -0.917 12.662 -0.682 1.00 94.88 183 TYR A C 1
ATOM 1487 O O . TYR A 1 183 ? -2.140 12.720 -0.567 1.00 94.88 183 TYR A O 1
ATOM 1495 N N . LYS A 1 184 ? -0.242 13.520 -1.449 1.00 93.38 184 LYS A N 1
ATOM 1496 C CA . LYS A 1 184 ? -0.864 14.651 -2.147 1.00 93.38 184 LYS A CA 1
ATOM 1497 C C . LYS A 1 184 ? -1.876 14.223 -3.213 1.00 93.38 184 LYS A C 1
ATOM 1499 O O . LYS A 1 184 ? -2.909 14.880 -3.399 1.00 93.38 184 LYS A O 1
ATOM 1504 N N . GLU A 1 185 ? -1.597 13.138 -3.929 1.00 94.06 185 GLU A N 1
ATOM 1505 C CA . GLU A 1 185 ? -2.476 12.663 -4.996 1.00 94.06 185 GLU A CA 1
ATOM 1506 C C . GLU A 1 185 ? -3.752 12.021 -4.451 1.00 94.06 185 GLU A C 1
ATOM 1508 O O . GLU A 1 185 ? -4.823 12.256 -5.011 1.00 94.06 185 GLU A O 1
ATOM 1513 N N . PHE A 1 186 ? -3.691 11.321 -3.318 1.00 94.69 186 PHE A N 1
ATOM 1514 C CA . PHE A 1 186 ? -4.827 10.537 -2.822 1.00 94.69 186 PHE A CA 1
ATOM 1515 C C . PHE A 1 186 ? -5.520 11.103 -1.579 1.00 94.69 186 PHE A C 1
ATOM 1517 O O . PHE A 1 186 ? -6.659 10.731 -1.307 1.00 94.69 186 PHE A O 1
ATOM 1524 N N . TRP A 1 187 ? -4.911 12.054 -0.872 1.00 94.94 187 TRP A N 1
ATOM 1525 C CA . TRP A 1 187 ? -5.500 12.706 0.298 1.00 94.94 187 TRP A CA 1
ATOM 1526 C C . TRP A 1 187 ? -5.589 14.221 0.133 1.00 94.94 187 TRP A C 1
ATOM 1528 O O . TRP A 1 187 ? -4.997 14.829 -0.762 1.00 94.94 187 TRP A O 1
ATOM 1538 N N . LYS A 1 188 ? -6.400 14.839 0.986 1.00 92.50 188 LYS A N 1
ATOM 1539 C CA . LYS A 1 188 ? -6.560 16.286 1.110 1.00 92.50 188 LYS A CA 1
ATOM 1540 C C . LYS A 1 188 ? -6.481 16.659 2.580 1.00 92.50 188 LYS A C 1
ATOM 1542 O O . LYS A 1 188 ? -6.911 15.892 3.436 1.00 92.50 188 LYS A O 1
ATOM 1547 N N . VAL A 1 189 ? -5.958 17.848 2.858 1.00 89.06 189 VAL A N 1
ATOM 1548 C CA . VAL A 1 189 ? -6.018 18.435 4.198 1.00 89.06 189 VAL A CA 1
ATOM 1549 C C . VAL A 1 189 ? -6.819 19.712 4.131 1.00 89.06 189 VAL A C 1
ATOM 1551 O O . VAL A 1 189 ? -6.521 20.600 3.332 1.00 89.06 189 VAL A O 1
ATOM 1554 N N . GLU A 1 190 ? -7.826 19.801 4.985 1.00 86.25 190 GLU A N 1
ATOM 1555 C CA . GLU A 1 190 ? -8.712 20.948 5.076 1.00 86.25 190 GLU A CA 1
ATOM 1556 C C . GLU A 1 190 ? -8.622 21.528 6.484 1.00 86.25 190 GLU A C 1
ATOM 1558 O O . GLU A 1 190 ? -8.759 20.823 7.487 1.00 86.25 190 GLU A O 1
ATOM 1563 N N . THR A 1 191 ? -8.384 22.835 6.581 1.00 83.31 191 THR A N 1
ATOM 1564 C CA . THR A 1 191 ? -8.524 23.537 7.855 1.00 83.31 191 THR A CA 1
ATOM 1565 C C . THR A 1 191 ? -10.009 23.584 8.183 1.00 83.31 191 THR A C 1
ATOM 1567 O O . THR A 1 191 ? -10.795 24.139 7.408 1.00 83.31 191 THR A O 1
ATOM 1570 N N . ARG A 1 192 ? -10.410 23.030 9.334 1.00 78.38 192 ARG A N 1
ATOM 1571 C CA . ARG A 1 192 ? -11.762 23.237 9.846 1.00 78.38 192 ARG A CA 1
ATOM 1572 C C . ARG A 1 192 ? -11.885 24.723 10.123 1.00 78.38 192 ARG A C 1
ATOM 1574 O O . ARG A 1 192 ? -11.398 25.226 11.132 1.00 78.38 192 ARG A O 1
ATOM 1581 N N . ARG A 1 193 ? -12.555 25.441 9.222 1.00 73.62 193 ARG A N 1
ATOM 1582 C CA . ARG A 1 193 ? -13.133 26.724 9.597 1.00 73.62 193 ARG A CA 1
ATOM 1583 C C . ARG A 1 193 ? -14.046 26.386 10.762 1.00 73.62 193 ARG A C 1
ATOM 1585 O O . ARG A 1 193 ? -14.901 25.510 10.614 1.00 73.62 193 ARG A O 1
ATOM 1592 N N . HIS A 1 194 ? -13.853 27.029 11.912 1.00 60.78 194 HIS A N 1
ATOM 1593 C CA . HIS A 1 194 ? -14.964 27.154 12.835 1.00 60.78 194 HIS A CA 1
ATOM 1594 C C . HIS A 1 194 ? -16.084 27.735 11.976 1.00 60.78 194 HIS A C 1
ATOM 1596 O O . HIS A 1 194 ? -16.060 28.913 11.625 1.00 60.78 194 HIS A O 1
ATOM 1602 N N . LYS A 1 195 ? -17.045 26.892 11.569 1.00 56.91 195 LYS A N 1
ATOM 1603 C CA . LYS A 1 195 ? -18.405 27.381 11.479 1.00 56.91 195 LYS A CA 1
ATOM 1604 C C . LYS A 1 195 ? -18.582 27.933 12.877 1.00 56.91 195 LYS A C 1
ATOM 1606 O O . LYS A 1 195 ? -18.692 27.152 13.817 1.00 56.91 195 LYS A O 1
ATOM 1611 N N . GLN A 1 196 ? -18.451 29.254 13.015 1.00 50.75 196 GLN A N 1
ATOM 1612 C CA . GLN A 1 196 ? -19.203 29.950 14.031 1.00 50.75 196 GLN A CA 1
ATOM 1613 C C . GLN A 1 196 ? -20.573 29.332 13.842 1.00 50.75 196 GLN A C 1
ATOM 1615 O O . GLN A 1 196 ? -21.186 29.488 12.780 1.00 50.75 196 GLN A O 1
ATOM 1620 N N . VAL A 1 197 ? -20.935 28.442 14.765 1.00 51.97 197 VAL A N 1
ATOM 1621 C CA . VAL A 1 197 ? -22.328 28.148 15.002 1.00 51.97 197 VAL A CA 1
ATOM 1622 C C . VAL A 1 197 ? -22.844 29.562 15.152 1.00 51.97 197 VAL A C 1
ATOM 1624 O O . VAL A 1 197 ? -22.458 30.249 16.095 1.00 51.97 197 VAL A O 1
ATOM 1627 N N . LYS A 1 198 ? -23.488 30.094 14.099 1.00 55.50 198 LYS A N 1
ATOM 1628 C CA . LYS A 1 198 ? -24.322 31.265 14.284 1.00 55.50 198 LYS A CA 1
ATOM 1629 C C . LYS A 1 198 ? -25.167 30.773 15.425 1.00 55.50 198 LYS A C 1
ATOM 1631 O O . LYS A 1 198 ? -25.871 29.785 15.207 1.00 55.50 198 LYS A O 1
ATOM 1636 N N . GLU A 1 199 ? -24.945 31.322 16.618 1.00 50.06 199 GLU A N 1
ATOM 1637 C CA . GLU A 1 199 ? -25.909 31.231 17.688 1.00 50.06 199 GLU A CA 1
ATOM 1638 C C . GLU A 1 199 ? -27.209 31.466 16.949 1.00 50.06 199 GLU A C 1
ATOM 1640 O O . GLU A 1 199 ? -27.436 32.535 16.364 1.00 50.06 199 GLU A O 1
ATOM 1645 N N . VAL A 1 200 ? -27.967 30.383 16.779 1.00 50.09 200 VAL A N 1
ATOM 1646 C CA . VAL A 1 200 ? -29.369 30.532 16.506 1.00 50.09 200 VAL A CA 1
ATOM 1647 C C . VAL A 1 200 ? -29.745 31.303 17.745 1.00 50.09 200 VAL A C 1
ATOM 1649 O O . VAL A 1 200 ? -29.624 30.799 18.860 1.00 50.09 200 VAL A O 1
ATOM 1652 N N . LYS A 1 201 ? -29.939 32.607 17.555 1.00 49.34 201 LYS A N 1
ATOM 1653 C CA . LYS A 1 201 ? -30.457 33.504 18.563 1.00 49.34 201 LYS A CA 1
ATOM 1654 C C . LYS A 1 201 ? -31.894 33.036 18.720 1.00 49.34 201 LYS A C 1
ATOM 1656 O O . LYS A 1 201 ? -32.812 33.644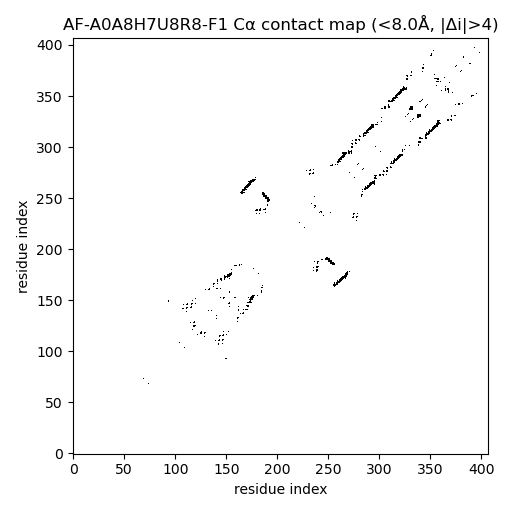 18.178 1.00 49.34 201 LYS A O 1
ATOM 1661 N N . ASP A 1 202 ? -32.026 31.855 19.319 1.00 47.19 202 ASP A N 1
ATOM 1662 C CA . ASP A 1 202 ? -33.267 31.310 19.782 1.00 47.19 202 ASP A CA 1
ATOM 1663 C C . ASP A 1 202 ? -33.763 32.383 20.717 1.00 47.19 2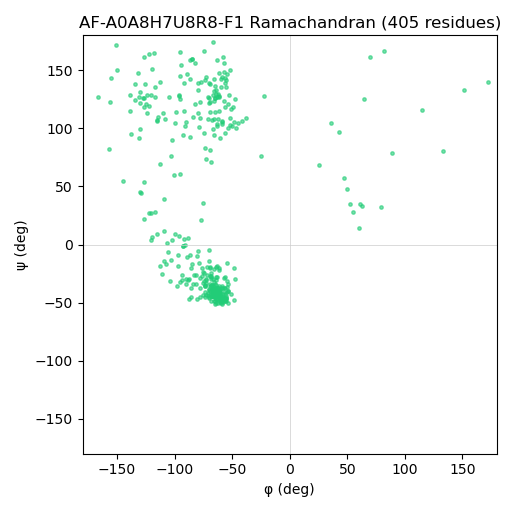02 ASP A C 1
ATOM 1665 O O . ASP A 1 202 ? -33.076 32.916 21.594 1.00 47.19 202 ASP A O 1
ATOM 1669 N N . THR A 1 203 ? -34.904 32.869 20.297 1.00 50.00 203 THR A N 1
ATOM 1670 C CA . THR A 1 203 ? -35.632 33.943 20.908 1.00 50.00 203 THR A CA 1
ATOM 1671 C C . THR A 1 203 ? -36.199 33.271 22.151 1.00 50.00 203 THR A C 1
ATOM 1673 O O . THR A 1 203 ? -37.277 32.706 22.099 1.00 50.00 203 THR A O 1
ATOM 1676 N N . TRP A 1 204 ? -35.385 33.188 23.208 1.00 52.31 204 TRP A N 1
ATOM 1677 C CA . TRP A 1 204 ? -35.704 32.565 24.500 1.00 52.31 204 TRP A CA 1
ATOM 1678 C C . TRP A 1 204 ? -36.641 33.450 25.339 1.00 52.31 204 TRP A C 1
ATOM 1680 O O . TRP A 1 204 ? -36.514 33.533 26.556 1.00 52.31 204 TRP A O 1
ATOM 1690 N N . GLU A 1 205 ? -37.567 34.147 24.687 1.00 50.00 205 GLU A N 1
ATOM 1691 C CA . GLU A 1 205 ? -38.752 34.664 25.357 1.00 50.00 205 GLU A CA 1
ATOM 1692 C C . GLU A 1 205 ? -39.862 33.666 25.032 1.00 50.00 205 GLU A C 1
ATOM 1694 O O . GLU A 1 205 ? -40.217 33.495 23.869 1.00 50.00 205 GLU A O 1
ATOM 1699 N N . ASP A 1 206 ? -40.340 32.991 26.076 1.00 54.03 206 ASP A N 1
ATOM 1700 C CA . ASP A 1 206 ? -41.486 32.080 26.100 1.00 54.03 206 ASP A CA 1
ATOM 1701 C C . ASP A 1 206 ? -41.179 30.609 25.772 1.00 54.03 206 ASP A C 1
ATOM 1703 O O . ASP A 1 206 ? -41.482 30.132 24.685 1.00 54.03 206 ASP A O 1
ATOM 1707 N N . ILE A 1 207 ? -40.643 29.867 26.748 1.00 48.44 207 ILE A N 1
ATOM 1708 C CA . ILE A 1 207 ? -41.152 28.538 27.142 1.00 48.44 207 ILE A CA 1
ATOM 1709 C C . ILE A 1 207 ? -40.716 28.295 28.593 1.00 48.44 207 ILE A C 1
ATOM 1711 O O . ILE A 1 207 ? -39.536 28.384 28.926 1.00 48.44 207 ILE A O 1
ATOM 1715 N N . ASP A 1 208 ? -41.724 28.050 29.423 1.00 47.25 208 ASP A N 1
ATOM 1716 C CA . ASP A 1 208 ? -41.665 27.806 30.857 1.00 47.25 208 ASP A CA 1
ATOM 1717 C C . ASP A 1 208 ? -40.773 26.623 31.258 1.00 47.25 208 ASP A C 1
ATOM 1719 O O . ASP A 1 208 ? -40.538 25.687 30.491 1.00 47.25 208 ASP A O 1
ATOM 1723 N N . ASP A 1 209 ? -40.329 26.707 32.511 1.00 52.28 209 ASP A N 1
ATOM 1724 C CA . ASP A 1 209 ? -39.622 25.706 33.299 1.00 52.28 209 ASP A CA 1
ATOM 1725 C C . ASP A 1 209 ? -40.130 24.273 33.060 1.00 52.28 209 ASP A C 1
ATOM 1727 O O . ASP A 1 209 ? -41.189 23.886 33.552 1.00 52.28 209 ASP A O 1
ATOM 1731 N N . ASP A 1 210 ? -39.326 23.451 32.387 1.00 48.75 210 ASP A N 1
ATOM 1732 C CA . ASP A 1 210 ? -39.356 22.005 32.592 1.00 48.75 210 ASP A CA 1
ATOM 1733 C C . ASP A 1 210 ? -37.920 21.470 32.599 1.00 48.75 210 ASP A C 1
ATOM 1735 O O . ASP A 1 210 ? -37.170 21.541 31.620 1.00 48.75 210 ASP A O 1
ATOM 1739 N N . GLU A 1 211 ? -37.531 20.967 33.769 1.00 52.56 211 GLU A N 1
ATOM 1740 C CA . GLU A 1 211 ? -36.264 20.314 34.063 1.00 52.56 211 GLU A CA 1
ATOM 1741 C C . GLU A 1 211 ? -36.042 19.124 33.115 1.00 52.56 211 GLU A C 1
ATOM 1743 O O . GLU A 1 211 ? -36.490 18.006 33.365 1.00 52.56 211 GLU A O 1
ATOM 1748 N N . SER A 1 212 ? -35.309 19.332 32.022 1.00 44.12 212 SER A N 1
ATOM 1749 C CA . SER A 1 212 ? -34.771 18.227 31.231 1.00 44.12 212 SER A CA 1
ATOM 1750 C C . SER A 1 212 ? -33.292 18.447 30.955 1.00 44.12 212 SER A C 1
ATOM 1752 O O . SER A 1 212 ? -32.890 19.057 29.971 1.00 44.12 212 SER A O 1
ATOM 1754 N N . ASP A 1 213 ? -32.516 17.885 31.875 1.00 48.59 213 ASP A N 1
ATOM 1755 C CA . ASP A 1 213 ? -31.108 17.493 31.862 1.00 48.59 213 ASP A CA 1
ATOM 1756 C C . ASP A 1 213 ? -30.540 17.193 30.449 1.00 48.59 213 ASP A C 1
ATOM 1758 O O . ASP A 1 213 ? -30.374 16.044 30.031 1.00 48.59 213 ASP A O 1
ATOM 1762 N N . SER A 1 214 ? -30.250 18.230 29.655 1.00 38.59 214 SER A N 1
ATOM 1763 C CA . SER A 1 214 ? -29.558 18.089 28.373 1.00 38.59 214 SER A CA 1
ATOM 1764 C C . SER A 1 214 ? -28.060 18.261 28.595 1.00 38.59 214 SER A C 1
ATOM 1766 O O . SER A 1 214 ? -27.529 19.370 28.604 1.00 38.59 214 SER A O 1
ATOM 1768 N N . MET A 1 215 ? -27.403 17.118 28.783 1.00 36.16 215 MET A N 1
ATOM 1769 C CA . MET A 1 215 ? -25.959 16.930 28.877 1.00 36.16 215 MET A CA 1
ATOM 1770 C C . MET A 1 215 ? -25.226 17.678 27.750 1.00 36.16 215 MET A C 1
ATOM 1772 O O . MET A 1 215 ? -25.139 17.217 26.609 1.00 36.16 215 MET A O 1
ATOM 1776 N N . GLU A 1 216 ? -24.682 18.844 28.085 1.00 38.50 216 GLU A N 1
ATOM 1777 C CA . GLU A 1 216 ? -23.712 19.560 27.271 1.00 38.50 216 GLU A CA 1
ATOM 1778 C C . GLU A 1 216 ? -22.471 18.664 27.151 1.00 38.50 216 GLU A C 1
ATOM 1780 O O . GLU A 1 216 ? -21.750 18.427 28.123 1.00 38.50 216 GLU A O 1
ATOM 1785 N N . ILE A 1 217 ? -22.250 18.087 25.964 1.00 40.41 217 ILE A N 1
ATOM 1786 C CA . ILE A 1 217 ? -21.046 17.308 25.656 1.00 40.41 217 ILE A CA 1
ATOM 1787 C C . ILE A 1 217 ? -19.876 18.295 25.601 1.00 40.41 217 ILE A C 1
ATOM 1789 O O . ILE A 1 217 ? -19.454 18.749 24.533 1.00 40.41 217 ILE A O 1
ATOM 1793 N N . LEU A 1 218 ? -19.355 18.638 26.778 1.00 38.25 218 LEU A N 1
ATOM 1794 C CA . LEU A 1 218 ? -18.029 19.203 26.945 1.00 38.25 218 LEU A CA 1
ATOM 1795 C C . LEU A 1 218 ? -17.075 18.277 26.192 1.00 38.25 218 LEU A C 1
ATOM 1797 O O . LEU A 1 218 ? -16.967 17.088 26.495 1.00 38.25 218 LEU A O 1
ATOM 1801 N N . SER A 1 219 ? -16.428 18.812 25.155 1.00 38.22 219 SER A N 1
ATOM 1802 C CA . SER A 1 219 ? -15.351 18.091 24.482 1.00 38.22 219 SER A CA 1
ATOM 1803 C C . SER A 1 219 ? -14.344 17.696 25.566 1.00 38.22 219 SER A C 1
ATOM 1805 O O . SER A 1 219 ? -13.872 18.598 26.266 1.00 38.22 219 SER A O 1
ATOM 1807 N N . PRO A 1 220 ? -14.056 16.395 25.760 1.00 34.34 220 PRO A N 1
ATOM 1808 C CA . PRO A 1 220 ? -13.151 15.976 26.815 1.00 34.34 220 PRO A CA 1
ATOM 1809 C C . PRO A 1 220 ? -11.805 16.687 26.624 1.00 34.34 220 PRO A C 1
ATOM 1811 O O . PRO A 1 220 ? -11.430 16.973 25.478 1.00 34.34 220 PRO A O 1
ATOM 1814 N N . PRO A 1 221 ? -11.068 16.989 27.707 1.00 40.66 221 PRO A N 1
ATOM 1815 C CA . PRO A 1 221 ? -9.680 17.407 27.568 1.00 40.66 221 PRO A CA 1
ATOM 1816 C C . PRO A 1 221 ? -8.964 16.342 26.730 1.00 40.66 221 PRO A C 1
ATOM 1818 O O . PRO A 1 221 ? -9.117 15.156 27.015 1.00 40.66 221 PRO A O 1
ATOM 1821 N N . LEU A 1 222 ? -8.264 16.765 25.669 1.00 44.59 222 LEU A N 1
ATOM 1822 C CA . LEU A 1 222 ? -7.491 15.876 24.797 1.00 44.59 222 LEU A CA 1
ATOM 1823 C C . LEU A 1 222 ? -6.623 14.971 25.675 1.00 44.59 222 LEU A C 1
ATOM 1825 O O . LEU A 1 222 ? -5.645 15.416 26.275 1.00 44.59 222 LEU A O 1
ATOM 1829 N N . ASP A 1 223 ? -7.025 13.710 25.780 1.00 44.62 223 ASP A N 1
ATOM 1830 C CA . ASP A 1 223 ? -6.285 12.695 26.505 1.00 44.62 223 ASP A CA 1
ATOM 1831 C C . ASP A 1 223 ? -4.898 12.576 25.855 1.00 44.62 223 ASP A C 1
ATOM 1833 O O . ASP A 1 223 ? -4.769 12.621 24.629 1.00 44.62 223 ASP A O 1
ATOM 1837 N N . GLN A 1 224 ? -3.838 12.374 26.642 1.00 49.88 224 GLN A N 1
ATOM 1838 C CA . GLN A 1 224 ? -2.447 12.260 26.148 1.00 49.88 224 GLN A CA 1
ATOM 1839 C C . GLN A 1 224 ? -2.264 11.174 25.061 1.00 49.88 224 GLN A C 1
ATOM 1841 O O . GLN A 1 224 ? -1.251 11.127 24.356 1.00 49.88 224 GLN A O 1
ATOM 1846 N N . PHE A 1 225 ? -3.239 10.270 24.932 1.00 43.72 225 PHE A N 1
ATOM 1847 C CA . PHE A 1 225 ? -3.299 9.246 23.898 1.00 43.72 225 PHE A CA 1
ATOM 1848 C C . PHE A 1 225 ? -3.708 9.796 22.521 1.00 43.72 225 PHE A C 1
ATOM 1850 O O . PHE A 1 225 ? -3.209 9.313 21.503 1.00 43.72 225 PHE A O 1
ATOM 1857 N N . GLU A 1 226 ? -4.561 10.822 22.478 1.00 54.38 226 GLU A N 1
ATOM 1858 C CA . GLU A 1 226 ? -4.927 11.512 21.241 1.00 54.38 226 GLU A CA 1
ATOM 1859 C C . GLU A 1 226 ? -3.749 12.345 20.719 1.00 54.38 226 GLU A C 1
ATOM 1861 O O . GLU A 1 226 ? -3.426 12.267 19.533 1.00 54.38 226 GLU A O 1
ATOM 1866 N N . GLU A 1 227 ? -3.018 13.047 21.595 1.00 56.84 227 GLU A N 1
ATOM 1867 C CA . GLU A 1 227 ? -1.865 13.872 21.197 1.00 56.84 227 GLU A CA 1
ATOM 1868 C C . GLU A 1 227 ? -0.813 13.088 20.399 1.00 56.84 227 GLU A C 1
ATOM 1870 O O . GLU A 1 227 ? -0.304 13.586 19.394 1.00 56.84 227 GLU A O 1
ATOM 1875 N N . ARG A 1 228 ? -0.514 11.838 20.783 1.00 57.16 228 ARG A N 1
ATOM 1876 C CA . ARG A 1 228 ? 0.482 11.010 20.076 1.00 57.16 228 ARG A CA 1
ATOM 1877 C C . ARG A 1 228 ? 0.034 10.588 18.677 1.00 57.16 228 ARG A C 1
ATOM 1879 O O . ARG A 1 228 ? 0.873 10.554 17.780 1.00 57.16 228 ARG A O 1
ATOM 1886 N N . GLN A 1 229 ? -1.257 10.311 18.479 1.00 58.25 229 GLN A N 1
ATOM 1887 C CA . GLN A 1 229 ? -1.809 9.977 17.156 1.00 58.25 229 GLN A CA 1
ATOM 1888 C C . GLN A 1 229 ? -1.785 11.191 16.217 1.00 58.25 229 GLN A C 1
ATOM 1890 O O . GLN A 1 229 ? -1.641 11.061 15.003 1.00 58.25 229 GLN A O 1
ATOM 1895 N N . PHE A 1 230 ? -1.855 12.407 16.763 1.00 67.44 230 PHE A N 1
ATOM 1896 C CA . PHE A 1 230 ? -1.768 13.613 15.945 1.00 67.44 230 PHE A CA 1
ATOM 1897 C C . PHE A 1 230 ? -0.347 13.921 15.453 1.00 67.44 230 PHE A C 1
ATOM 1899 O O . PHE A 1 230 ? -0.207 14.547 14.401 1.00 67.44 230 PHE A O 1
ATOM 1906 N N . VAL A 1 231 ? 0.712 13.457 16.134 1.00 79.75 231 VAL A N 1
ATOM 1907 C CA . VAL A 1 231 ? 2.103 13.757 15.734 1.00 79.75 231 VAL A CA 1
ATOM 1908 C C . VAL A 1 231 ? 2.478 13.112 14.398 1.00 79.75 231 VAL A C 1
ATOM 1910 O O . VAL A 1 231 ? 3.121 13.757 13.568 1.00 79.75 231 VAL A O 1
ATOM 1913 N N . ASN A 1 232 ? 2.083 11.865 14.129 1.00 84.12 232 ASN A N 1
ATOM 1914 C CA . ASN A 1 232 ? 2.458 11.246 12.852 1.00 84.12 232 ASN A CA 1
ATOM 1915 C C . ASN A 1 232 ? 1.573 11.752 11.707 1.00 84.12 232 ASN A C 1
ATOM 1917 O O . ASN A 1 232 ? 2.074 12.019 10.611 1.00 84.12 232 ASN A O 1
ATOM 1921 N N . LEU A 1 233 ? 0.280 11.970 11.967 1.00 85.88 233 LEU A N 1
ATOM 1922 C CA . LEU A 1 233 ? -0.623 12.599 11.002 1.00 85.88 233 LEU A CA 1
ATOM 1923 C C . LEU A 1 233 ? -0.222 14.045 10.682 1.00 85.88 233 LEU A C 1
ATOM 1925 O O . LEU A 1 233 ? -0.434 14.488 9.557 1.00 85.88 233 LEU A O 1
ATOM 1929 N N . TYR A 1 234 ? 0.428 14.758 11.604 1.00 85.56 234 TYR A N 1
ATOM 1930 C CA . TYR A 1 234 ? 1.024 16.069 11.336 1.00 85.56 234 TYR A CA 1
ATOM 1931 C C . TYR A 1 234 ? 2.077 15.998 10.220 1.00 85.56 234 TYR A C 1
ATOM 1933 O O . TYR A 1 234 ? 2.077 16.839 9.317 1.00 85.56 234 TYR A O 1
ATOM 1941 N N . LEU A 1 235 ? 2.956 14.987 10.242 1.00 84.88 235 LEU A N 1
ATOM 1942 C CA . LEU A 1 235 ? 3.979 14.815 9.203 1.00 84.88 235 LEU A CA 1
ATOM 1943 C C . LEU A 1 235 ? 3.329 14.578 7.837 1.00 84.88 235 LEU A C 1
ATOM 1945 O O . LEU A 1 235 ? 3.730 15.191 6.849 1.00 84.88 235 LEU A O 1
ATOM 1949 N N . VAL A 1 236 ? 2.276 13.758 7.799 1.00 87.75 236 VAL A N 1
ATOM 1950 C CA . VAL A 1 236 ? 1.482 13.520 6.585 1.00 87.75 236 VAL A CA 1
ATOM 1951 C C . VAL A 1 236 ? 0.794 14.802 6.120 1.00 87.75 236 VAL A C 1
ATOM 1953 O O . VAL A 1 236 ? 0.875 15.149 4.942 1.00 87.75 236 VAL A O 1
ATOM 1956 N N . ALA A 1 237 ? 0.149 15.536 7.029 1.00 87.06 237 ALA A N 1
ATOM 1957 C CA . ALA A 1 237 ? -0.567 16.765 6.706 1.00 87.06 237 ALA A CA 1
ATOM 1958 C C . ALA A 1 237 ? 0.359 17.800 6.057 1.00 87.06 237 ALA A C 1
ATOM 1960 O O . ALA A 1 237 ? 0.002 18.413 5.050 1.00 87.06 237 ALA A O 1
ATOM 1961 N N . ARG A 1 238 ? 1.577 17.939 6.592 1.00 85.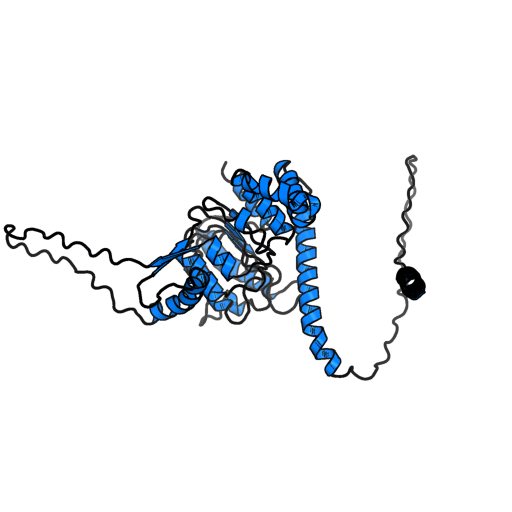56 238 ARG A N 1
ATOM 1962 C CA . ARG A 1 238 ? 2.605 18.835 6.059 1.00 85.56 238 ARG A CA 1
ATOM 1963 C C . ARG A 1 238 ? 3.122 18.391 4.690 1.00 85.56 238 ARG A C 1
ATOM 1965 O O . ARG A 1 238 ? 3.407 19.249 3.861 1.00 85.56 238 ARG A O 1
ATOM 1972 N N . SER A 1 239 ? 3.211 17.086 4.428 1.00 85.00 239 SER A N 1
ATOM 1973 C CA . SER A 1 239 ? 3.528 16.567 3.091 1.00 85.00 239 SER A CA 1
ATOM 1974 C C . SER A 1 239 ? 2.419 16.843 2.070 1.00 85.00 239 SER A C 1
ATOM 1976 O O . SER A 1 239 ? 2.706 17.112 0.911 1.00 85.00 239 SER A O 1
ATOM 1978 N N . ILE A 1 240 ? 1.148 16.810 2.477 1.00 86.06 240 ILE A N 1
ATOM 1979 C CA . ILE A 1 240 ? 0.031 17.105 1.565 1.00 86.06 240 ILE A CA 1
ATOM 1980 C C . ILE A 1 240 ? -0.078 18.614 1.298 1.00 86.06 240 ILE A C 1
ATOM 1982 O O . ILE A 1 240 ? -0.297 19.034 0.160 1.00 86.06 240 ILE A O 1
ATOM 1986 N N . ASN A 1 241 ? 0.054 19.435 2.344 1.00 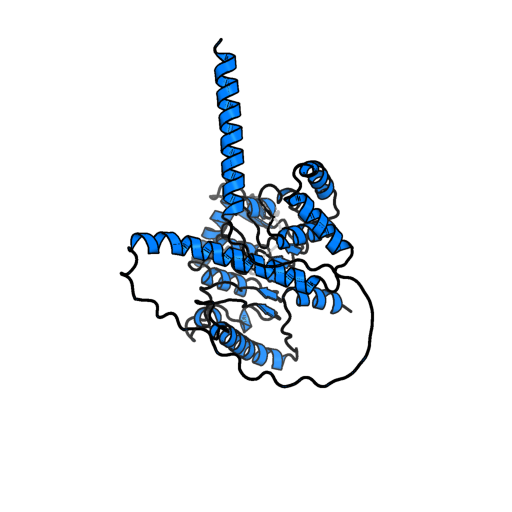86.31 241 ASN A N 1
ATOM 1987 C CA . ASN A 1 241 ? -0.027 20.890 2.266 1.00 86.31 241 ASN A CA 1
ATOM 1988 C C . ASN A 1 241 ? 1.068 21.540 3.134 1.00 86.31 241 ASN A C 1
ATOM 1990 O O . ASN A 1 241 ? 0.845 21.778 4.321 1.00 86.31 241 ASN A O 1
ATOM 1994 N N . PRO A 1 242 ? 2.231 21.894 2.556 1.00 86.88 242 PRO A N 1
ATOM 1995 C CA . PRO A 1 242 ? 3.341 22.493 3.301 1.00 86.88 242 PRO A CA 1
ATOM 1996 C C . PRO A 1 242 ? 3.014 23.839 3.959 1.00 86.88 242 PRO A C 1
ATOM 1998 O O . PRO A 1 242 ? 3.689 24.239 4.905 1.00 86.88 242 PRO A O 1
ATOM 2001 N N . SER A 1 243 ? 1.994 24.542 3.459 1.00 87.19 243 SER A N 1
ATOM 2002 C CA . SER A 1 243 ? 1.554 25.850 3.955 1.00 87.19 243 SER A CA 1
ATOM 2003 C C . SER A 1 243 ? 0.464 25.755 5.021 1.00 87.19 243 SER A C 1
ATOM 2005 O O . SER A 1 243 ? -0.088 26.783 5.416 1.00 87.19 243 SER A O 1
ATOM 2007 N N . ILE A 1 244 ? 0.099 24.546 5.457 1.00 84.25 244 ILE A N 1
ATOM 2008 C CA . ILE A 1 244 ? -0.967 24.383 6.435 1.00 84.25 244 ILE A CA 1
ATOM 2009 C C . ILE A 1 244 ? -0.570 24.964 7.793 1.00 84.25 244 ILE A C 1
ATOM 2011 O O . ILE A 1 244 ? 0.479 24.656 8.357 1.00 84.25 244 ILE A O 1
ATOM 2015 N N . ASP A 1 245 ? -1.448 25.813 8.321 1.00 83.56 245 ASP A N 1
ATOM 2016 C CA . ASP A 1 245 ? -1.325 26.351 9.666 1.00 83.56 245 ASP A CA 1
ATOM 2017 C C . ASP A 1 245 ? -1.793 25.306 10.683 1.00 83.56 245 ASP A C 1
ATOM 2019 O O . ASP A 1 245 ? -2.989 25.086 10.883 1.00 83.56 245 ASP A O 1
ATOM 2023 N N . LEU A 1 246 ? -0.819 24.647 11.303 1.00 74.88 246 LEU A N 1
ATOM 2024 C CA . LEU A 1 246 ? -1.030 23.525 12.220 1.00 74.88 246 LEU A CA 1
ATOM 2025 C C . LEU A 1 246 ? -1.435 23.991 13.624 1.00 74.88 246 LEU A C 1
ATOM 2027 O O . LEU A 1 246 ? -1.793 23.156 14.447 1.00 74.88 246 LEU A O 1
ATOM 2031 N N . SER A 1 247 ? -1.431 25.307 13.880 1.00 80.56 247 SER A N 1
ATOM 2032 C CA . SER A 1 247 ? -2.053 25.884 15.079 1.00 80.56 247 SER A CA 1
ATOM 2033 C C . SER A 1 247 ? -3.585 25.841 15.018 1.00 80.56 247 SER A C 1
ATOM 2035 O O . SER A 1 247 ? -4.255 25.930 16.045 1.00 80.56 247 SER A O 1
ATOM 2037 N N . LYS A 1 248 ? -4.158 25.686 13.817 1.00 81.94 248 LYS A N 1
ATOM 2038 C CA . LYS A 1 248 ? -5.604 25.586 13.601 1.00 81.94 248 LYS A CA 1
ATOM 2039 C C . LYS A 1 248 ? -6.048 24.130 13.566 1.00 81.94 248 LYS A C 1
ATOM 2041 O O . LYS A 1 248 ? -5.300 23.246 13.167 1.00 81.94 248 LYS A O 1
ATOM 2046 N N . ARG A 1 249 ? -7.317 23.877 13.895 1.00 82.44 249 ARG A N 1
ATOM 2047 C CA . ARG A 1 249 ? -7.918 22.543 13.754 1.00 82.44 249 ARG A CA 1
ATOM 2048 C C . ARG A 1 249 ? -7.967 22.147 12.273 1.00 82.44 249 ARG A C 1
ATOM 2050 O O . ARG A 1 249 ? -8.526 22.872 11.449 1.00 82.44 249 ARG A O 1
ATOM 2057 N N . TRP A 1 250 ? -7.418 20.988 11.931 1.00 85.88 250 TRP A N 1
ATOM 2058 C CA . TRP A 1 250 ? -7.384 20.453 10.567 1.00 85.88 250 TRP A CA 1
ATOM 2059 C C . TRP A 1 250 ? -7.950 19.036 10.515 1.00 85.88 250 TRP A C 1
ATOM 2061 O O . TRP A 1 250 ? -8.084 18.368 11.539 1.00 85.88 250 TRP A O 1
ATOM 2071 N N . ILE A 1 251 ? -8.329 18.602 9.315 1.00 87.75 251 ILE A N 1
ATOM 2072 C CA . ILE A 1 251 ? -8.777 17.238 9.028 1.00 87.75 251 ILE A CA 1
ATOM 2073 C C . ILE A 1 251 ? -8.085 16.757 7.764 1.00 87.75 251 ILE A C 1
ATOM 2075 O O . ILE A 1 251 ? -7.991 17.499 6.786 1.00 87.75 251 ILE A O 1
ATOM 2079 N N . ILE A 1 252 ? -7.635 15.504 7.786 1.00 90.38 252 ILE A N 1
ATOM 2080 C CA . ILE A 1 252 ? -7.200 14.790 6.588 1.00 90.38 252 ILE A CA 1
ATOM 2081 C C . ILE A 1 252 ? -8.374 13.954 6.082 1.00 90.38 252 ILE A C 1
ATOM 2083 O O . ILE A 1 252 ? -8.966 13.183 6.834 1.00 90.38 252 ILE A O 1
ATOM 2087 N N . THR A 1 253 ? -8.709 14.104 4.806 1.00 92.25 253 THR A N 1
ATOM 2088 C CA . THR A 1 253 ? -9.717 13.295 4.115 1.00 92.25 253 THR A CA 1
ATOM 2089 C C . THR A 1 253 ? -9.074 12.566 2.944 1.00 92.25 253 THR A C 1
ATOM 2091 O O . THR A 1 253 ? -8.083 13.024 2.370 1.00 92.25 253 THR A O 1
ATOM 2094 N N . THR A 1 254 ? -9.610 11.402 2.587 1.00 93.44 254 THR A N 1
ATOM 2095 C CA . THR A 1 254 ? -9.193 10.697 1.372 1.00 93.44 254 THR A CA 1
ATOM 2096 C C . THR A 1 254 ? -10.030 11.145 0.179 1.00 93.44 254 THR A C 1
ATOM 2098 O O . THR A 1 254 ? -11.218 11.440 0.311 1.00 93.44 254 THR A O 1
ATOM 2101 N N . LYS A 1 255 ? -9.417 11.175 -1.005 1.00 92.19 255 LYS A N 1
ATOM 2102 C CA . LYS A 1 255 ? -10.130 11.301 -2.282 1.00 92.19 255 LYS A CA 1
ATOM 2103 C C . LYS A 1 255 ? -10.705 9.959 -2.750 1.00 92.19 255 LYS A C 1
ATOM 2105 O O . LYS A 1 255 ? -11.460 9.957 -3.711 1.00 92.19 255 LYS A O 1
ATOM 2110 N N . LEU A 1 256 ? -10.332 8.858 -2.094 1.00 92.06 256 LEU A N 1
ATOM 2111 C CA . LEU A 1 256 ? -10.596 7.472 -2.476 1.00 92.06 256 LEU A CA 1
ATOM 2112 C C . LEU A 1 256 ? -11.776 6.881 -1.689 1.00 92.06 256 LEU A C 1
ATOM 2114 O O . LEU A 1 256 ? -11.627 5.914 -0.944 1.00 92.06 256 LEU A O 1
ATOM 2118 N N . THR A 1 257 ? -12.958 7.482 -1.805 1.00 90.06 257 THR A N 1
ATOM 2119 C CA . THR A 1 257 ? -14.112 7.131 -0.954 1.00 90.06 257 THR A CA 1
ATOM 2120 C C . THR A 1 257 ? -14.705 5.748 -1.238 1.00 90.06 257 THR A C 1
ATOM 2122 O O . THR A 1 257 ? -15.391 5.201 -0.378 1.00 90.06 257 THR A O 1
ATOM 2125 N N . GLN A 1 258 ? -14.437 5.175 -2.415 1.00 92.44 258 GLN A N 1
ATOM 2126 C CA . GLN A 1 258 ? -14.930 3.857 -2.842 1.00 92.44 258 GLN A CA 1
ATOM 2127 C C . GLN A 1 258 ? -13.876 2.746 -2.731 1.00 92.44 258 GLN A C 1
ATOM 2129 O O . GLN A 1 258 ? -14.131 1.608 -3.127 1.00 92.44 258 GLN A O 1
ATOM 2134 N N . LEU A 1 259 ? -12.691 3.056 -2.203 1.00 94.75 259 LEU A N 1
ATOM 2135 C CA . LEU A 1 259 ? -11.577 2.122 -2.203 1.00 94.75 259 LEU A CA 1
ATOM 2136 C C . LEU A 1 259 ? -11.829 0.947 -1.259 1.00 94.75 259 LEU A C 1
ATOM 2138 O O . LEU A 1 259 ? -11.993 1.119 -0.051 1.00 94.75 259 LEU A O 1
ATOM 2142 N N . THR A 1 260 ? -11.783 -0.258 -1.816 1.00 94.00 260 THR A N 1
ATOM 2143 C CA . THR A 1 260 ? -11.901 -1.514 -1.066 1.00 94.00 260 THR A CA 1
ATOM 2144 C C . THR A 1 260 ? -10.592 -2.293 -1.036 1.00 94.00 260 THR A C 1
ATOM 2146 O O . THR A 1 260 ? -10.358 -3.037 -0.081 1.00 94.00 260 THR A O 1
ATOM 2149 N N . THR A 1 261 ? -9.718 -2.091 -2.026 1.00 94.81 261 THR A N 1
ATOM 2150 C CA . THR A 1 261 ? -8.433 -2.790 -2.142 1.00 94.81 261 THR A CA 1
ATOM 2151 C C . THR A 1 261 ? -7.280 -1.807 -2.282 1.00 94.81 261 THR A C 1
ATOM 2153 O O . THR A 1 261 ? -7.273 -0.983 -3.193 1.00 94.81 261 THR A O 1
ATOM 2156 N N . LEU A 1 262 ? -6.277 -1.931 -1.413 1.00 97.12 262 LEU A N 1
ATOM 2157 C CA . LEU A 1 262 ? -5.046 -1.144 -1.458 1.00 97.12 262 LEU A CA 1
ATOM 2158 C C . LEU A 1 262 ? -3.831 -2.074 -1.465 1.00 97.12 262 LEU A C 1
ATOM 2160 O O . LEU A 1 262 ? -3.595 -2.799 -0.500 1.00 97.12 262 LEU A O 1
ATOM 2164 N N . ASP A 1 263 ? -3.028 -2.016 -2.524 1.00 96.31 263 ASP A N 1
ATOM 2165 C CA . ASP A 1 263 ? -1.732 -2.692 -2.591 1.00 96.31 263 ASP A CA 1
ATOM 2166 C C . ASP A 1 263 ? -0.614 -1.652 -2.665 1.00 96.31 263 ASP A C 1
ATOM 2168 O O . ASP A 1 263 ? -0.453 -0.962 -3.668 1.00 96.31 263 ASP A O 1
ATOM 2172 N N . ILE A 1 264 ? 0.159 -1.541 -1.589 1.00 97.25 264 ILE A N 1
ATOM 2173 C CA . ILE A 1 264 ? 1.358 -0.700 -1.497 1.00 97.25 264 ILE A CA 1
ATOM 2174 C C . ILE A 1 264 ? 2.605 -1.558 -1.268 1.00 97.25 264 ILE A C 1
ATOM 2176 O O . ILE A 1 264 ? 3.564 -1.100 -0.648 1.00 97.25 264 ILE A O 1
ATOM 2180 N N . SER A 1 265 ? 2.601 -2.813 -1.727 1.00 95.56 265 SER A N 1
ATOM 2181 C CA . SER A 1 265 ? 3.719 -3.746 -1.551 1.00 95.56 265 SER A CA 1
ATOM 2182 C C . SER A 1 265 ? 5.007 -3.239 -2.181 1.00 95.56 265 SER A C 1
ATOM 2184 O O . SER A 1 265 ? 5.024 -2.812 -3.332 1.00 95.56 265 SER A O 1
ATOM 2186 N N . PHE A 1 266 ? 6.124 -3.366 -1.471 1.00 94.69 266 PHE A N 1
ATOM 2187 C CA . PHE A 1 266 ? 7.453 -2.977 -1.947 1.00 94.69 266 PHE A CA 1
ATOM 2188 C C . PHE A 1 266 ? 7.502 -1.540 -2.477 1.00 94.69 266 PHE A C 1
ATOM 2190 O O . PHE A 1 266 ? 8.212 -1.248 -3.441 1.00 94.69 266 PHE A O 1
ATOM 2197 N N . PHE A 1 267 ? 6.729 -0.648 -1.863 1.00 95.56 267 PHE A N 1
ATOM 2198 C CA . PHE A 1 267 ? 6.761 0.775 -2.163 1.00 95.56 267 PHE A CA 1
ATOM 2199 C C . PHE A 1 267 ? 8.159 1.332 -1.857 1.00 95.56 267 PHE A C 1
ATOM 2201 O O . PHE A 1 267 ? 8.680 1.133 -0.754 1.00 95.56 267 PHE A O 1
ATOM 2208 N N . ARG A 1 268 ? 8.783 2.016 -2.824 1.00 92.75 268 ARG A N 1
ATOM 2209 C CA . ARG A 1 268 ? 10.124 2.601 -2.675 1.00 92.75 268 ARG A CA 1
ATOM 2210 C C . ARG A 1 268 ? 10.122 4.104 -3.006 1.00 92.75 268 ARG A C 1
ATOM 2212 O O . ARG A 1 268 ? 9.562 4.473 -4.033 1.00 92.75 268 ARG A O 1
ATOM 2219 N N . PRO A 1 269 ? 10.826 4.957 -2.230 1.00 92.56 269 PRO A N 1
ATOM 2220 C CA . PRO A 1 269 ? 11.409 4.683 -0.909 1.00 92.56 269 PRO A CA 1
ATOM 2221 C C . PRO A 1 269 ? 10.359 4.233 0.116 1.00 92.56 269 PRO A C 1
ATOM 2223 O O . PRO A 1 269 ? 9.169 4.444 -0.082 1.00 92.56 269 PRO A O 1
ATOM 2226 N N . HIS A 1 270 ? 10.805 3.595 1.201 1.00 90.38 270 HIS A N 1
ATOM 2227 C CA . HIS A 1 270 ? 9.900 3.092 2.235 1.00 90.38 270 HIS A CA 1
ATOM 2228 C C . HIS A 1 270 ? 8.996 4.198 2.787 1.00 90.38 270 HIS A C 1
ATOM 2230 O O . HIS A 1 270 ? 9.454 5.301 3.095 1.00 90.38 270 HIS A O 1
ATOM 2236 N N . LEU A 1 271 ? 7.716 3.869 2.942 1.00 92.19 271 LEU A N 1
ATOM 2237 C CA . LEU A 1 271 ? 6.742 4.763 3.550 1.00 92.19 271 LEU A CA 1
ATOM 2238 C C . LEU A 1 271 ? 6.973 4.858 5.072 1.00 92.19 271 LEU A C 1
ATOM 2240 O O . LEU A 1 271 ? 7.319 3.847 5.696 1.00 92.19 271 LEU A O 1
ATOM 2244 N N . PRO A 1 272 ? 6.757 6.033 5.695 1.00 93.75 272 PRO A N 1
ATOM 2245 C CA . PRO A 1 272 ? 6.750 6.181 7.150 1.00 93.75 272 PRO A CA 1
ATOM 2246 C C . PRO A 1 272 ? 5.662 5.309 7.801 1.00 93.75 272 PRO A C 1
ATOM 2248 O O . PRO A 1 272 ? 4.521 5.735 7.954 1.00 93.75 272 PRO A O 1
ATOM 2251 N N . ALA A 1 273 ? 6.025 4.083 8.190 1.00 94.19 273 ALA A N 1
ATOM 2252 C CA . ALA A 1 273 ? 5.083 3.004 8.500 1.00 94.19 273 ALA A CA 1
ATOM 2253 C C . ALA A 1 273 ? 3.942 3.408 9.448 1.00 94.19 273 ALA A C 1
ATOM 2255 O O . ALA A 1 273 ? 2.776 3.148 9.152 1.00 94.19 273 ALA A O 1
ATOM 2256 N N . LEU A 1 274 ? 4.271 4.072 10.560 1.00 93.38 274 LEU A N 1
ATOM 2257 C CA . LEU A 1 274 ? 3.285 4.476 11.562 1.00 93.38 274 LEU A CA 1
ATOM 2258 C C . LEU A 1 274 ? 2.340 5.563 11.031 1.00 93.38 274 LEU A C 1
ATOM 2260 O O . LEU A 1 274 ? 1.126 5.394 11.081 1.00 93.38 274 LEU A O 1
ATOM 2264 N N . ALA A 1 275 ? 2.893 6.618 10.429 1.00 93.19 275 ALA A N 1
ATOM 2265 C CA . ALA A 1 275 ? 2.117 7.721 9.864 1.00 93.19 275 ALA A CA 1
ATOM 2266 C C . ALA A 1 275 ? 1.187 7.254 8.732 1.00 93.19 275 ALA A C 1
ATOM 2268 O O . ALA A 1 275 ? 0.022 7.638 8.672 1.00 93.19 275 ALA A O 1
ATOM 2269 N N . THR A 1 276 ? 1.687 6.377 7.854 1.00 95.88 276 THR A N 1
ATOM 2270 C CA . THR A 1 276 ? 0.889 5.770 6.783 1.00 95.88 276 THR A CA 1
ATOM 2271 C C . THR A 1 276 ? -0.220 4.885 7.347 1.00 95.88 276 THR A C 1
ATOM 2273 O O . THR A 1 276 ? -1.334 4.904 6.835 1.00 95.88 276 THR A O 1
ATOM 2276 N N . SER A 1 277 ? 0.055 4.121 8.405 1.00 96.44 277 SER A N 1
ATOM 2277 C CA . SER A 1 277 ? -0.935 3.231 9.021 1.00 96.44 277 SER A CA 1
ATOM 2278 C C . SER A 1 277 ? -2.062 3.999 9.698 1.00 96.44 277 SER A C 1
ATOM 2280 O O . SER A 1 277 ? -3.229 3.676 9.488 1.00 96.44 277 SER A O 1
ATOM 2282 N N . GLU A 1 278 ? -1.731 5.047 10.455 1.00 94.75 278 GLU A N 1
ATOM 2283 C CA . GLU A 1 278 ? -2.723 5.945 11.054 1.00 94.75 278 GLU A CA 1
ATOM 2284 C C . GLU A 1 278 ? -3.561 6.636 9.973 1.00 94.75 278 GLU A C 1
ATOM 2286 O O . GLU A 1 278 ? -4.787 6.685 10.078 1.00 94.75 278 GLU A O 1
ATOM 2291 N N . LEU A 1 279 ? -2.932 7.096 8.887 1.00 95.38 279 LEU A N 1
ATOM 2292 C CA . LEU A 1 279 ? -3.638 7.679 7.747 1.00 95.38 279 LEU A CA 1
ATOM 2293 C C . LEU A 1 279 ? -4.628 6.687 7.123 1.00 95.38 279 LEU A C 1
ATOM 2295 O O . LEU A 1 279 ? -5.788 7.033 6.900 1.00 95.38 279 LEU A O 1
ATOM 2299 N N . ILE A 1 280 ? -4.190 5.454 6.849 1.00 96.56 280 ILE A N 1
ATOM 2300 C CA . ILE A 1 280 ? -5.039 4.412 6.257 1.00 96.56 280 ILE A CA 1
ATOM 2301 C C . ILE A 1 280 ? -6.220 4.111 7.182 1.00 96.56 280 ILE A C 1
ATOM 2303 O O . ILE A 1 280 ? -7.359 4.136 6.732 1.00 96.56 280 ILE A O 1
ATOM 2307 N N . VAL A 1 281 ? -5.984 3.884 8.474 1.00 95.69 281 VAL A N 1
ATOM 2308 C CA . VAL A 1 281 ? -7.053 3.565 9.433 1.00 95.69 281 VAL A CA 1
ATOM 2309 C C . VAL A 1 281 ? -8.065 4.701 9.570 1.00 95.69 281 VAL A C 1
ATOM 2311 O O . VAL A 1 281 ? -9.268 4.451 9.596 1.00 95.69 281 VAL A O 1
ATOM 2314 N N . THR A 1 282 ? -7.593 5.947 9.646 1.00 92.94 282 THR A N 1
ATOM 2315 C CA . THR A 1 282 ? -8.467 7.111 9.857 1.00 92.94 282 THR A CA 1
ATOM 2316 C C . THR A 1 282 ? -9.293 7.468 8.628 1.00 92.94 282 THR A C 1
ATOM 2318 O O . THR A 1 282 ? -10.397 7.990 8.769 1.00 92.94 282 THR A O 1
ATOM 2321 N N . THR A 1 283 ? -8.787 7.190 7.425 1.00 94.94 283 THR A N 1
ATOM 2322 C CA . THR A 1 283 ? -9.424 7.645 6.178 1.00 94.94 283 THR A CA 1
ATOM 2323 C C . THR A 1 283 ? -10.008 6.527 5.317 1.00 94.94 283 THR A C 1
ATOM 2325 O O . THR A 1 283 ? -10.863 6.811 4.483 1.00 94.94 283 THR A O 1
ATOM 2328 N N . LEU A 1 284 ? -9.605 5.269 5.523 1.00 96.25 284 LEU A N 1
ATOM 2329 C CA . LEU A 1 284 ? -10.049 4.094 4.761 1.00 96.25 284 LEU A CA 1
ATOM 2330 C C . LEU A 1 284 ? -10.594 2.977 5.682 1.00 96.25 284 LEU A C 1
ATOM 2332 O O . LEU A 1 284 ? -10.175 1.822 5.576 1.00 96.25 284 LEU A O 1
ATOM 2336 N N . PRO A 1 285 ? -11.575 3.256 6.565 1.00 93.62 285 PRO A N 1
ATOM 2337 C CA . PRO A 1 285 ? -12.085 2.276 7.534 1.00 93.62 285 PRO A CA 1
ATOM 2338 C C . PRO A 1 285 ? -12.895 1.127 6.901 1.00 93.62 285 PRO A C 1
ATOM 2340 O O . PRO A 1 285 ? -13.377 0.232 7.599 1.00 93.62 285 PRO A O 1
ATOM 2343 N N . HIS A 1 286 ? -13.135 1.169 5.589 1.00 93.31 286 HIS A N 1
ATOM 2344 C CA . HIS A 1 286 ? -13.909 0.167 4.850 1.00 93.31 286 HIS A CA 1
ATOM 2345 C C . HIS A 1 286 ? -13.060 -0.709 3.933 1.00 93.31 286 HIS A C 1
ATOM 2347 O O . HIS A 1 286 ? -13.609 -1.453 3.125 1.00 93.31 286 HIS A O 1
ATOM 2353 N N . LEU A 1 287 ? -11.738 -0.646 4.085 1.00 96.31 287 LEU A N 1
ATOM 2354 C CA . LEU A 1 287 ? -10.822 -1.465 3.316 1.00 96.31 287 LEU A CA 1
ATOM 2355 C C . LEU A 1 287 ? -11.066 -2.961 3.587 1.00 96.31 287 LEU A C 1
ATOM 2357 O O . LEU A 1 287 ? -11.104 -3.400 4.738 1.00 96.31 287 LEU A O 1
ATOM 2361 N N . ILE A 1 288 ? -11.238 -3.727 2.512 1.00 95.50 288 ILE A N 1
ATOM 2362 C CA . ILE A 1 288 ? -11.484 -5.176 2.524 1.00 95.50 288 ILE A CA 1
ATOM 2363 C C . ILE A 1 288 ? -10.175 -5.929 2.280 1.00 95.50 288 ILE A C 1
ATOM 2365 O O . ILE A 1 288 ? -9.946 -6.984 2.870 1.00 95.50 288 ILE A O 1
ATOM 2369 N N . SER A 1 289 ? -9.298 -5.378 1.442 1.00 95.12 289 SER A N 1
ATOM 2370 C CA . SER A 1 289 ? -8.023 -5.985 1.075 1.00 95.12 289 SER A CA 1
ATOM 2371 C C . SER A 1 289 ? -6.880 -4.987 1.221 1.00 95.12 289 SER A C 1
ATOM 2373 O O . SER A 1 289 ? -6.923 -3.887 0.666 1.00 95.12 289 SER A O 1
ATOM 2375 N N . LEU A 1 290 ? -5.849 -5.376 1.968 1.00 97.56 290 LEU A N 1
ATOM 2376 C CA . LEU A 1 290 ? -4.645 -4.580 2.176 1.00 97.56 290 LEU A CA 1
ATOM 2377 C C . LEU A 1 290 ? -3.405 -5.422 1.904 1.00 97.56 290 LEU A C 1
ATOM 2379 O O . LEU A 1 290 ? -3.239 -6.507 2.460 1.00 97.56 290 LEU A O 1
ATOM 2383 N N . SER A 1 291 ? -2.483 -4.886 1.116 1.00 96.62 291 SER A N 1
ATOM 2384 C CA . SER A 1 291 ? -1.159 -5.466 0.936 1.00 96.62 291 SER A CA 1
ATOM 2385 C C . SER A 1 291 ? -0.070 -4.446 1.263 1.00 96.62 291 SER A C 1
ATOM 2387 O O . SER A 1 291 ? -0.004 -3.359 0.692 1.00 96.62 291 SER A O 1
ATOM 2389 N N . THR A 1 292 ? 0.767 -4.803 2.237 1.00 97.25 292 THR A N 1
ATOM 2390 C CA . THR A 1 292 ? 1.873 -3.994 2.790 1.00 97.25 292 THR A CA 1
ATOM 2391 C C . THR A 1 292 ? 3.197 -4.763 2.766 1.00 97.25 292 THR A C 1
ATOM 2393 O O . THR A 1 292 ? 4.117 -4.498 3.551 1.00 97.25 292 THR A O 1
ATOM 2396 N N . ALA A 1 293 ? 3.285 -5.768 1.893 1.00 94.56 293 ALA A N 1
ATOM 2397 C CA . ALA A 1 293 ? 4.408 -6.688 1.849 1.00 94.56 293 ALA A CA 1
ATOM 2398 C C . ALA A 1 293 ? 5.711 -5.954 1.507 1.00 94.56 293 ALA A C 1
ATOM 2400 O O . ALA A 1 293 ? 5.773 -5.229 0.520 1.00 94.56 293 ALA A O 1
ATOM 2401 N N . GLY A 1 294 ? 6.757 -6.117 2.319 1.00 93.81 294 GLY A N 1
ATOM 2402 C CA . GLY A 1 294 ? 8.054 -5.455 2.115 1.00 93.81 294 GLY A CA 1
ATOM 2403 C C . GLY A 1 294 ? 8.021 -3.915 2.126 1.00 93.81 294 GLY A C 1
ATOM 2404 O O . GLY A 1 294 ? 8.979 -3.278 1.690 1.00 93.81 294 GLY A O 1
ATOM 2405 N N . THR A 1 295 ? 6.928 -3.301 2.589 1.00 95.31 295 THR A N 1
ATOM 2406 C CA . THR A 1 295 ? 6.736 -1.841 2.593 1.00 95.31 295 THR A CA 1
ATOM 2407 C C . THR A 1 295 ? 7.294 -1.171 3.847 1.00 95.31 295 THR A C 1
ATOM 2409 O O . THR A 1 295 ? 8.000 -0.168 3.749 1.00 95.31 295 THR A O 1
ATOM 2412 N N . PHE A 1 296 ? 6.994 -1.714 5.028 1.00 95.06 296 PHE A N 1
ATOM 2413 C CA . PHE A 1 296 ? 7.385 -1.160 6.324 1.00 95.06 296 PHE A CA 1
ATOM 2414 C C . PHE A 1 296 ? 8.770 -1.603 6.811 1.00 95.06 296 PHE A C 1
ATOM 2416 O O . PHE A 1 296 ? 9.175 -2.754 6.668 1.00 95.06 296 PHE A O 1
ATOM 2423 N N . GLN A 1 297 ? 9.481 -0.670 7.443 1.00 92.00 297 GLN A N 1
ATOM 2424 C CA . GLN A 1 297 ? 10.782 -0.912 8.066 1.00 92.00 297 GLN A CA 1
ATOM 2425 C C . GLN A 1 297 ? 10.640 -1.469 9.488 1.00 92.00 297 GLN A C 1
ATOM 2427 O O . GLN A 1 297 ? 9.616 -1.270 10.139 1.00 92.00 297 GLN A O 1
ATOM 2432 N N . ARG A 1 298 ? 11.703 -2.115 9.988 1.00 91.00 298 ARG A N 1
ATOM 2433 C CA . ARG A 1 298 ? 11.748 -2.756 11.313 1.00 91.00 298 ARG A CA 1
ATOM 2434 C C . ARG A 1 298 ? 11.389 -1.805 12.458 1.00 91.00 298 ARG A C 1
ATOM 2436 O O . ARG A 1 298 ? 10.617 -2.197 13.324 1.00 91.00 298 ARG A O 1
ATOM 2443 N N . ASP A 1 299 ? 11.918 -0.583 12.442 1.00 91.00 299 ASP A N 1
ATOM 2444 C CA . ASP A 1 299 ? 11.878 0.327 13.598 1.00 91.00 299 ASP A CA 1
ATOM 2445 C C . ASP A 1 299 ? 10.451 0.674 14.043 1.00 91.00 299 ASP A C 1
ATOM 2447 O O . ASP A 1 299 ? 10.165 0.705 15.235 1.00 91.00 299 ASP A O 1
ATOM 2451 N N . ASN A 1 300 ? 9.541 0.868 13.082 1.00 90.69 300 ASN A N 1
ATOM 2452 C CA . ASN A 1 300 ? 8.146 1.251 13.334 1.00 90.69 300 ASN A CA 1
ATOM 2453 C C . ASN A 1 300 ? 7.129 0.238 12.783 1.00 90.69 300 ASN A C 1
ATOM 2455 O O . ASN A 1 300 ? 5.922 0.478 12.834 1.00 90.69 300 ASN A O 1
ATOM 2459 N N . GLY A 1 301 ? 7.600 -0.879 12.226 1.00 92.38 301 GLY A N 1
ATOM 2460 C CA . GLY A 1 301 ? 6.761 -1.861 11.545 1.00 92.38 301 GLY A CA 1
ATOM 2461 C C . GLY A 1 301 ? 5.774 -2.551 12.483 1.00 92.38 301 GLY A C 1
ATOM 2462 O O . GLY A 1 301 ? 4.595 -2.655 12.161 1.00 92.38 301 GLY A O 1
ATOM 2463 N N . SER A 1 302 ? 6.212 -2.963 13.673 1.00 92.12 302 SER A N 1
ATOM 2464 C CA . SER A 1 302 ? 5.345 -3.628 14.658 1.00 92.12 302 SER A CA 1
ATOM 2465 C C . SER A 1 302 ? 4.223 -2.713 15.162 1.00 92.12 302 SER A C 1
ATOM 2467 O O . SER A 1 302 ? 3.065 -3.127 15.230 1.00 92.12 302 SER A O 1
ATOM 2469 N N . ALA A 1 303 ? 4.542 -1.447 15.449 1.00 92.00 303 ALA A N 1
ATOM 2470 C CA . ALA A 1 303 ? 3.560 -0.439 15.841 1.00 92.00 303 ALA A CA 1
ATOM 2471 C C . ALA A 1 303 ? 2.546 -0.175 14.715 1.00 92.00 303 ALA A C 1
ATOM 2473 O O . ALA A 1 303 ? 1.342 -0.158 14.966 1.00 92.00 303 ALA A O 1
ATOM 2474 N N . ALA A 1 304 ? 3.021 -0.058 13.471 1.00 94.94 304 ALA A N 1
ATOM 2475 C CA . ALA A 1 304 ? 2.181 0.083 12.284 1.00 94.94 304 ALA A CA 1
ATOM 2476 C C . ALA A 1 304 ? 1.191 -1.086 12.125 1.00 94.94 304 ALA A C 1
ATOM 2478 O O . ALA A 1 304 ? -0.004 -0.857 11.942 1.00 94.94 304 ALA A O 1
ATOM 2479 N N . LEU A 1 305 ? 1.645 -2.336 12.285 1.00 94.75 305 LEU A N 1
ATOM 2480 C CA . LEU A 1 305 ? 0.760 -3.508 12.251 1.00 94.75 305 LEU A CA 1
ATOM 2481 C C . LEU A 1 305 ? -0.292 -3.485 13.373 1.00 94.75 305 LEU A C 1
ATOM 2483 O O . LEU A 1 305 ? -1.449 -3.843 13.141 1.00 94.75 305 LEU A O 1
ATOM 2487 N N . SER A 1 306 ? 0.070 -3.035 14.579 1.00 93.50 306 SER A N 1
ATOM 2488 C CA . SER A 1 306 ? -0.893 -2.894 15.681 1.00 93.50 306 SER A CA 1
ATOM 2489 C C . SER A 1 306 ? -1.956 -1.829 15.381 1.00 93.50 306 SER A C 1
ATOM 2491 O O . SER A 1 306 ? -3.133 -2.038 15.665 1.00 93.50 306 SER A O 1
ATOM 2493 N N . VAL A 1 307 ? -1.574 -0.705 14.763 1.00 94.75 307 VAL A N 1
ATOM 2494 C CA . VAL A 1 307 ? -2.524 0.333 14.325 1.00 94.75 307 VAL A CA 1
ATOM 2495 C C . VAL A 1 307 ? -3.464 -0.211 13.248 1.00 94.75 307 VAL A C 1
ATOM 2497 O O . VAL A 1 307 ? -4.682 -0.114 13.399 1.00 94.75 307 VAL A O 1
ATOM 2500 N N . LEU A 1 308 ? -2.915 -0.833 12.198 1.00 96.62 308 LEU A N 1
ATOM 2501 C CA . LEU A 1 308 ? -3.698 -1.387 11.088 1.00 96.62 308 LEU A CA 1
ATOM 2502 C C . LEU A 1 308 ? -4.697 -2.445 11.559 1.00 96.62 308 LEU A C 1
ATOM 2504 O O . LEU A 1 308 ? -5.867 -2.377 11.191 1.00 96.62 308 LEU A O 1
ATOM 2508 N N . SER A 1 309 ? -4.259 -3.385 12.399 1.00 94.88 309 SER A N 1
ATOM 2509 C CA . SER A 1 309 ? -5.131 -4.447 12.913 1.00 94.88 309 SER A CA 1
ATOM 2510 C C . SER A 1 309 ? -6.316 -3.891 13.703 1.00 94.88 309 SER A C 1
ATOM 2512 O O . SER A 1 309 ? -7.453 -4.243 13.414 1.00 94.88 309 SER A O 1
ATOM 2514 N N . LYS A 1 310 ? -6.083 -2.967 14.643 1.00 94.44 310 LYS A N 1
ATOM 2515 C CA . LYS A 1 310 ? -7.147 -2.362 15.470 1.00 94.44 310 LYS A CA 1
ATOM 2516 C C . LYS A 1 310 ? -8.139 -1.526 14.659 1.00 94.44 310 LYS A C 1
ATOM 2518 O O . LYS A 1 310 ? -9.318 -1.436 15.015 1.00 94.44 310 LYS A O 1
ATOM 2523 N N . GLY A 1 311 ? -7.644 -0.871 13.612 1.00 94.25 311 GLY A N 1
ATOM 2524 C CA . GLY A 1 311 ? -8.405 0.075 12.808 1.00 94.25 311 GLY A CA 1
ATOM 2525 C C . GLY A 1 311 ? -9.214 -0.547 11.675 1.00 94.25 311 GLY A C 1
ATOM 2526 O O . GLY A 1 311 ? -10.335 -0.117 11.406 1.00 94.25 311 GLY A O 1
ATOM 2527 N N . LEU A 1 312 ? -8.680 -1.575 11.015 1.00 96.25 312 LEU A N 1
ATOM 2528 C CA . LEU A 1 312 ? -9.259 -2.154 9.800 1.00 96.25 312 LEU A CA 1
ATOM 2529 C C . LEU A 1 312 ? -10.135 -3.374 10.102 1.00 96.25 312 LEU A C 1
ATOM 2531 O O . LEU A 1 312 ? -9.915 -4.474 9.607 1.00 96.25 312 LEU A O 1
ATOM 2535 N N . ARG A 1 313 ? -11.200 -3.176 10.882 1.00 94.06 313 ARG A N 1
ATOM 2536 C CA . ARG A 1 313 ? -12.084 -4.271 11.340 1.00 94.06 313 ARG A CA 1
ATOM 2537 C C . ARG A 1 313 ? -12.840 -5.003 10.221 1.00 94.06 313 ARG A C 1
ATOM 2539 O O . ARG A 1 313 ? -13.360 -6.097 10.435 1.00 94.06 313 ARG A O 1
ATOM 2546 N N . LYS A 1 314 ? -12.962 -4.392 9.037 1.00 94.38 314 LYS A N 1
ATOM 2547 C CA . LYS A 1 314 ? -13.609 -4.982 7.846 1.00 94.38 314 LYS A CA 1
ATOM 2548 C C . LYS A 1 314 ? -12.636 -5.738 6.935 1.00 94.38 314 LYS A C 1
ATOM 2550 O O . LYS A 1 314 ? -13.070 -6.279 5.922 1.00 94.38 314 LYS A O 1
ATOM 2555 N N . LEU A 1 315 ? -11.354 -5.783 7.292 1.00 94.94 315 LEU A N 1
ATOM 2556 C CA . LEU A 1 315 ? -10.324 -6.405 6.476 1.00 94.94 315 LEU A CA 1
ATOM 2557 C C . LEU A 1 315 ? -10.560 -7.916 6.378 1.00 94.94 315 LEU A C 1
ATOM 2559 O O . LEU A 1 315 ? -10.638 -8.600 7.395 1.00 94.94 315 LEU A O 1
ATOM 2563 N N . GLN A 1 316 ? -10.667 -8.418 5.151 1.00 90.81 316 GLN A N 1
ATOM 2564 C CA . GLN A 1 316 ? -10.818 -9.838 4.823 1.00 90.81 316 GLN A CA 1
ATOM 2565 C C . GLN A 1 316 ? -9.516 -10.438 4.298 1.00 90.81 316 GLN A C 1
ATOM 2567 O O . GLN A 1 316 ? -9.230 -11.607 4.548 1.00 90.81 316 GLN A O 1
ATOM 2572 N N . PHE A 1 317 ? -8.703 -9.637 3.614 1.00 90.38 317 PHE A N 1
ATOM 2573 C CA . PHE A 1 317 ? -7.410 -10.044 3.086 1.00 90.38 317 PHE A CA 1
ATOM 2574 C C . PHE A 1 317 ? -6.313 -9.116 3.606 1.00 90.38 317 PHE A C 1
ATOM 2576 O O . PHE A 1 317 ? -6.401 -7.896 3.446 1.00 90.38 317 PHE A O 1
ATOM 2583 N N . TRP A 1 318 ? -5.252 -9.691 4.171 1.00 94.06 318 TRP A N 1
ATOM 2584 C CA . TRP A 1 318 ? -4.066 -8.940 4.571 1.00 94.06 318 TRP A CA 1
ATOM 2585 C C . TRP A 1 318 ? -2.779 -9.639 4.132 1.00 94.06 318 TRP A C 1
ATOM 2587 O O . TRP A 1 318 ? -2.536 -10.791 4.482 1.00 94.06 318 TRP A O 1
ATOM 2597 N N . ASP A 1 319 ? -1.928 -8.945 3.378 1.00 93.19 319 ASP A N 1
ATOM 2598 C CA . ASP A 1 319 ? -0.577 -9.408 3.044 1.00 93.19 319 ASP A CA 1
ATOM 2599 C C . ASP A 1 319 ? 0.475 -8.555 3.764 1.00 93.19 319 ASP A C 1
ATOM 2601 O O . ASP A 1 319 ? 0.643 -7.360 3.495 1.00 93.19 319 ASP A O 1
ATOM 2605 N N . ILE A 1 320 ? 1.182 -9.200 4.692 1.00 93.38 320 ILE A N 1
ATOM 2606 C CA . ILE A 1 320 ? 2.292 -8.635 5.470 1.00 93.38 320 ILE A CA 1
ATOM 2607 C C . ILE A 1 320 ? 3.576 -9.439 5.237 1.00 93.38 320 ILE A C 1
ATOM 2609 O O . ILE A 1 320 ? 4.440 -9.521 6.104 1.00 93.38 320 ILE A O 1
ATOM 2613 N N . GLY A 1 321 ? 3.712 -10.079 4.075 1.00 89.69 321 GLY A N 1
ATOM 2614 C CA . GLY A 1 321 ? 4.919 -10.824 3.740 1.00 89.69 321 GLY A CA 1
ATOM 2615 C C . GLY A 1 321 ? 6.167 -9.946 3.572 1.00 89.69 321 GLY A C 1
ATOM 2616 O O . GLY A 1 321 ? 6.114 -8.719 3.522 1.00 89.69 321 GLY A O 1
ATOM 2617 N N . TYR A 1 322 ? 7.304 -10.609 3.381 1.00 89.75 322 TYR A N 1
ATOM 2618 C CA . TYR A 1 322 ? 8.592 -10.040 2.981 1.00 89.75 322 TYR A CA 1
ATOM 2619 C C . TYR A 1 322 ? 9.169 -9.045 3.986 1.00 89.75 322 TYR A C 1
ATOM 2621 O O . TYR A 1 322 ? 9.859 -8.097 3.617 1.00 89.75 322 TYR A O 1
ATOM 2629 N N . HIS A 1 323 ? 8.898 -9.287 5.264 1.00 89.88 323 HIS A N 1
ATOM 2630 C CA . HIS A 1 323 ? 9.454 -8.532 6.375 1.00 89.88 323 HIS A CA 1
ATOM 2631 C C . HIS A 1 323 ? 10.345 -9.442 7.209 1.00 89.88 323 HIS A C 1
ATOM 2633 O O . HIS A 1 323 ? 9.862 -10.273 7.977 1.00 89.88 323 HIS A O 1
ATOM 2639 N N . GLU A 1 324 ? 11.660 -9.253 7.112 1.00 89.25 324 GLU A N 1
ATOM 2640 C CA . GLU A 1 324 ? 12.636 -10.043 7.884 1.00 89.25 324 GLU A CA 1
ATOM 2641 C C . GLU A 1 324 ? 12.507 -9.836 9.402 1.00 89.25 324 GLU A C 1
ATOM 2643 O O . GLU A 1 324 ? 13.042 -10.598 10.203 1.00 89.25 324 GLU A O 1
ATOM 2648 N N . TRP A 1 325 ? 11.848 -8.754 9.814 1.00 90.38 325 TRP A N 1
ATOM 2649 C CA . TRP A 1 325 ? 11.619 -8.404 11.212 1.00 90.38 325 TRP A CA 1
ATOM 2650 C C . TRP A 1 325 ? 10.336 -9.003 11.790 1.00 90.38 325 TRP A C 1
ATOM 2652 O O . TRP A 1 325 ? 10.145 -8.945 13.000 1.00 90.38 325 TRP A O 1
ATOM 2662 N N . ILE A 1 326 ? 9.467 -9.569 10.951 1.00 87.62 326 ILE A N 1
ATOM 2663 C CA . ILE A 1 326 ? 8.260 -10.242 11.414 1.00 87.62 326 ILE A CA 1
ATOM 2664 C C . ILE A 1 326 ? 8.637 -11.639 11.903 1.00 87.62 326 ILE A C 1
ATOM 2666 O O . ILE A 1 326 ? 9.028 -12.494 11.112 1.00 87.62 326 ILE A O 1
ATOM 2670 N N . THR A 1 327 ? 8.496 -11.869 13.204 1.00 85.12 327 THR A N 1
ATOM 2671 C CA . THR A 1 327 ? 8.691 -13.174 13.848 1.00 85.12 327 THR A CA 1
ATOM 2672 C C . THR A 1 327 ? 7.384 -13.643 14.506 1.00 85.12 327 THR A C 1
ATOM 2674 O O . THR A 1 327 ? 6.470 -12.825 14.679 1.00 85.12 327 THR A O 1
ATOM 2677 N N . PRO A 1 328 ? 7.256 -14.931 14.878 1.00 80.44 328 PRO A N 1
ATOM 2678 C CA . PRO A 1 328 ? 6.095 -15.429 15.617 1.00 80.44 328 PRO A CA 1
ATOM 2679 C C . PRO A 1 328 ? 5.819 -14.629 16.885 1.00 80.44 328 PRO A C 1
ATOM 2681 O O . PRO A 1 328 ? 4.680 -14.262 17.147 1.00 80.44 328 PRO A O 1
ATOM 2684 N N . GLU A 1 329 ? 6.865 -14.242 17.606 1.00 80.94 329 GLU A N 1
ATOM 2685 C CA . GLU A 1 329 ? 6.754 -13.470 18.842 1.00 80.94 329 GLU A CA 1
ATOM 2686 C C . GLU A 1 329 ? 6.187 -12.066 18.591 1.00 80.94 329 GLU A C 1
ATOM 2688 O O . GLU A 1 329 ? 5.473 -11.534 19.433 1.00 80.94 329 GLU A O 1
ATOM 2693 N N . VAL A 1 330 ? 6.459 -11.461 17.429 1.00 83.19 330 VAL A N 1
ATOM 2694 C CA . VAL A 1 330 ? 5.897 -10.151 17.056 1.00 83.19 330 VAL A CA 1
ATOM 2695 C C . VAL A 1 330 ? 4.413 -10.265 16.696 1.00 83.19 330 VAL A C 1
ATOM 2697 O O . VAL A 1 330 ? 3.622 -9.397 17.050 1.00 83.19 330 VAL A O 1
ATOM 2700 N N . ILE A 1 331 ? 4.014 -11.313 15.975 1.00 81.44 331 ILE A N 1
ATOM 2701 C CA . ILE A 1 331 ? 2.632 -11.465 15.493 1.00 81.44 331 ILE A CA 1
ATOM 2702 C C . ILE A 1 331 ? 1.715 -12.003 16.592 1.00 81.44 331 ILE A C 1
ATOM 2704 O O . ILE A 1 331 ? 0.611 -11.494 16.792 1.00 81.44 331 ILE A O 1
ATOM 2708 N N . CYS A 1 332 ? 2.166 -13.041 17.283 1.00 75.56 332 CYS A N 1
ATOM 2709 C CA . CYS A 1 332 ? 1.370 -13.794 18.241 1.00 75.56 332 CYS A CA 1
ATOM 2710 C C . CYS A 1 332 ? 1.606 -13.335 19.684 1.00 75.56 332 CYS A C 1
ATOM 2712 O O . CYS A 1 332 ? 0.750 -13.547 20.538 1.00 75.56 332 CYS A O 1
ATOM 2714 N N . GLY A 1 333 ? 2.715 -12.636 19.947 1.00 68.69 333 GLY A N 1
ATOM 2715 C CA . GLY A 1 333 ? 3.083 -12.200 21.289 1.00 68.69 333 GLY A CA 1
ATOM 2716 C C . GLY A 1 333 ? 3.496 -13.356 22.201 1.00 68.69 333 GLY A C 1
ATOM 2717 O O . GLY A 1 333 ? 3.135 -14.513 22.008 1.00 68.69 333 GLY A O 1
ATOM 2718 N N . ASN A 1 334 ? 4.200 -13.012 23.276 1.00 65.81 334 ASN A N 1
ATOM 2719 C CA . ASN A 1 334 ? 4.093 -13.769 24.523 1.00 65.81 334 ASN A CA 1
ATOM 2720 C C . ASN A 1 334 ? 2.880 -13.210 25.290 1.00 65.81 334 ASN A C 1
ATOM 2722 O O . ASN A 1 334 ? 2.495 -12.066 25.042 1.00 65.81 334 ASN A O 1
ATOM 2726 N N . ALA A 1 335 ? 2.299 -13.953 26.240 1.00 57.41 335 ALA A N 1
ATOM 2727 C CA . ALA A 1 335 ? 1.048 -13.595 26.939 1.00 57.41 335 ALA A CA 1
ATOM 2728 C C . ALA A 1 335 ? 0.961 -12.147 27.491 1.00 57.41 335 ALA A C 1
ATOM 2730 O O . ALA A 1 335 ? -0.133 -11.643 27.725 1.00 57.41 335 ALA A O 1
ATOM 2731 N N . SER A 1 336 ? 2.090 -11.455 27.677 1.00 58.16 336 SER A N 1
ATOM 2732 C CA . SER A 1 336 ? 2.161 -10.074 28.172 1.00 58.16 336 SER A CA 1
ATOM 2733 C C . SER A 1 336 ? 2.295 -8.981 27.092 1.00 58.16 336 SER A C 1
ATOM 2735 O O . SER A 1 336 ? 2.200 -7.806 27.432 1.00 58.16 336 SER A O 1
ATOM 2737 N N . MET A 1 337 ? 2.520 -9.311 25.811 1.00 66.94 337 MET A N 1
ATOM 2738 C CA . MET A 1 337 ? 2.726 -8.332 24.722 1.00 66.94 337 MET A CA 1
ATOM 2739 C C . MET A 1 337 ? 2.134 -8.803 23.383 1.00 66.94 337 MET A C 1
ATOM 2741 O O . MET A 1 337 ? 2.813 -8.854 22.360 1.00 66.94 337 MET A O 1
ATOM 2745 N N . VAL A 1 338 ? 0.847 -9.149 23.376 1.00 70.94 338 VAL A N 1
ATOM 2746 C CA . VAL A 1 338 ? 0.123 -9.450 22.132 1.00 70.94 338 VAL A CA 1
ATOM 2747 C C . VAL A 1 338 ? -0.087 -8.150 21.344 1.00 70.94 338 VAL A C 1
ATOM 2749 O O . VAL A 1 338 ? -0.872 -7.288 21.745 1.00 70.94 338 VAL A O 1
ATOM 2752 N N . LEU A 1 339 ? 0.635 -7.988 20.230 1.00 83.25 339 LEU A N 1
ATOM 2753 C CA . LEU A 1 339 ? 0.557 -6.792 19.378 1.00 83.25 339 LEU A CA 1
ATOM 2754 C C . LEU A 1 339 ? -0.732 -6.732 18.554 1.00 83.25 339 LEU A C 1
ATOM 2756 O O . LEU A 1 339 ? -1.264 -5.637 18.330 1.00 83.25 339 LEU A O 1
ATOM 2760 N N . ILE A 1 340 ? -1.213 -7.898 18.120 1.00 87.69 340 ILE A N 1
ATOM 2761 C CA . ILE A 1 340 ? -2.417 -8.068 17.310 1.00 87.69 340 ILE A CA 1
ATOM 2762 C C . ILE A 1 340 ? -3.338 -9.034 18.045 1.00 87.69 340 ILE A C 1
ATOM 2764 O O . ILE A 1 340 ? -3.028 -10.215 18.184 1.00 87.69 340 ILE A O 1
ATOM 2768 N N . ASN A 1 341 ? -4.482 -8.540 18.516 1.00 88.25 341 ASN A N 1
ATOM 2769 C CA . ASN A 1 341 ? -5.519 -9.419 19.036 1.00 88.25 341 ASN A CA 1
ATOM 2770 C C . ASN A 1 341 ? -6.387 -9.870 17.855 1.00 88.25 341 ASN A C 1
ATOM 2772 O O . ASN A 1 341 ? -7.323 -9.171 17.481 1.00 88.25 341 ASN A O 1
ATOM 2776 N N . TRP A 1 342 ? -6.052 -11.011 17.246 1.00 85.69 342 TRP A N 1
ATOM 2777 C CA . TRP A 1 342 ? -6.710 -11.519 16.032 1.00 85.69 342 TRP A CA 1
ATOM 2778 C C . TRP A 1 342 ? -8.231 -11.622 16.167 1.00 85.69 342 TRP A C 1
ATOM 2780 O O . TRP A 1 342 ? -8.952 -11.248 15.244 1.00 85.69 342 TRP A O 1
ATOM 2790 N N . ASP A 1 343 ? -8.706 -12.058 17.333 1.00 83.50 343 ASP A N 1
ATOM 2791 C CA . ASP A 1 343 ? -10.130 -12.222 17.623 1.00 83.50 343 ASP A CA 1
ATOM 2792 C C . ASP A 1 343 ? -10.851 -10.880 17.805 1.00 83.50 343 ASP A C 1
ATOM 2794 O O . ASP A 1 343 ? -11.927 -10.651 17.263 1.00 83.50 343 ASP A O 1
ATOM 2798 N N . ARG A 1 344 ? -10.261 -9.933 18.534 1.00 88.31 344 ARG A N 1
ATOM 2799 C CA . ARG A 1 344 ? -10.900 -8.629 18.763 1.00 88.31 344 ARG A CA 1
ATOM 2800 C C . ARG A 1 344 ? -10.784 -7.704 17.553 1.00 88.31 344 ARG A C 1
ATOM 2802 O O . ARG A 1 344 ? -11.744 -7.019 17.206 1.00 88.31 344 ARG A O 1
ATOM 2809 N N . ASP A 1 345 ? -9.597 -7.639 16.963 1.00 91.75 345 ASP A N 1
ATOM 2810 C CA . ASP A 1 345 ? -9.207 -6.586 16.028 1.00 91.75 345 ASP A CA 1
ATOM 2811 C C . ASP A 1 345 ? -9.551 -6.967 14.573 1.00 91.75 345 ASP A C 1
ATOM 2813 O O . ASP A 1 345 ? -9.962 -6.111 13.789 1.00 91.75 345 ASP A O 1
ATOM 2817 N N . LEU A 1 346 ? -9.472 -8.258 14.218 1.00 90.69 346 LEU A N 1
ATOM 2818 C CA . LEU A 1 346 ? -9.535 -8.747 12.833 1.00 90.69 346 LEU A CA 1
ATOM 2819 C C . LEU A 1 346 ? -10.549 -9.891 12.629 1.00 90.69 346 LEU A C 1
ATOM 2821 O O . LEU A 1 346 ? -10.289 -10.857 11.915 1.00 90.69 346 LEU A O 1
ATOM 2825 N N . GLN A 1 347 ? -11.754 -9.749 13.193 1.00 88.69 347 GLN A N 1
ATOM 2826 C CA . GLN A 1 347 ? -12.834 -10.757 13.136 1.00 88.69 347 GLN A CA 1
ATOM 2827 C C . GLN A 1 347 ? -13.222 -11.215 11.725 1.00 88.69 347 GLN A C 1
ATOM 2829 O O . GLN A 1 347 ? -13.668 -12.350 11.539 1.00 88.69 347 GLN A O 1
ATOM 2834 N N . ASN A 1 348 ? -13.097 -10.321 10.743 1.00 89.06 348 ASN A N 1
ATOM 2835 C CA . ASN A 1 348 ? -13.475 -10.580 9.356 1.00 89.06 348 ASN A CA 1
ATOM 2836 C C . ASN A 1 348 ? -12.314 -11.093 8.501 1.00 89.06 348 ASN A C 1
ATOM 2838 O O . ASN A 1 348 ? -12.527 -11.373 7.325 1.00 89.06 348 ASN A O 1
ATOM 2842 N N . LEU A 1 349 ? -11.108 -11.230 9.062 1.00 87.25 349 LEU A N 1
ATOM 2843 C CA . LEU A 1 349 ? -9.942 -11.635 8.293 1.00 87.25 349 LEU A CA 1
ATOM 2844 C C . LEU A 1 349 ? -10.084 -13.094 7.859 1.00 87.25 349 LEU A C 1
ATOM 2846 O O . LEU A 1 349 ? -10.096 -14.025 8.669 1.00 87.25 349 LEU A O 1
ATOM 2850 N N . ASP A 1 350 ? -10.208 -13.295 6.555 1.00 83.38 350 ASP A N 1
ATOM 2851 C CA . ASP A 1 350 ? -10.341 -14.597 5.915 1.00 83.38 350 ASP A CA 1
ATOM 2852 C C . ASP A 1 350 ? -9.002 -15.132 5.428 1.00 83.38 350 ASP A C 1
ATOM 2854 O O . ASP A 1 350 ? -8.770 -16.342 5.483 1.00 83.38 350 ASP A O 1
ATOM 2858 N N . PHE A 1 351 ? -8.105 -14.238 5.019 1.00 81.69 351 PHE A N 1
ATOM 2859 C CA . PHE A 1 351 ? -6.829 -14.610 4.447 1.00 81.69 351 PHE A CA 1
ATOM 2860 C C . PHE A 1 351 ? -5.682 -13.723 4.942 1.00 81.69 351 PHE A C 1
ATOM 2862 O O . PHE A 1 351 ? -5.733 -12.497 4.842 1.00 81.69 351 PHE A O 1
ATOM 2869 N N . LEU A 1 352 ? -4.615 -14.372 5.416 1.00 85.44 352 LEU A N 1
ATOM 2870 C CA . LEU A 1 352 ? -3.368 -13.740 5.841 1.00 85.44 352 LEU A CA 1
ATOM 2871 C C . LEU A 1 352 ? -2.192 -14.306 5.027 1.00 85.44 352 LEU A C 1
ATOM 2873 O O . LEU A 1 352 ? -1.896 -15.503 5.094 1.00 85.44 352 LEU A O 1
ATOM 2877 N N . SER A 1 353 ? -1.497 -13.448 4.278 1.00 85.06 353 SER A N 1
ATOM 2878 C CA . SER A 1 353 ? -0.266 -13.804 3.560 1.00 85.06 353 SER A CA 1
ATOM 2879 C C . SER A 1 353 ? 0.976 -13.441 4.375 1.00 85.06 353 SER A C 1
ATOM 2881 O O . SER A 1 353 ? 1.171 -12.292 4.771 1.00 85.06 353 SER A O 1
ATOM 2883 N N . LEU A 1 354 ? 1.827 -14.451 4.583 1.00 84.12 354 LEU A N 1
ATOM 2884 C CA . LEU A 1 354 ? 3.078 -14.406 5.352 1.00 84.12 354 LEU A CA 1
ATOM 2885 C C . LEU A 1 354 ? 4.246 -14.981 4.537 1.00 84.12 354 LEU A C 1
ATOM 2887 O O . LEU A 1 354 ? 5.009 -15.829 5.000 1.00 84.12 354 LEU A O 1
ATOM 2891 N N . GLU A 1 355 ? 4.340 -14.607 3.265 1.00 82.88 355 GLU A N 1
ATOM 2892 C CA . GLU A 1 355 ? 5.442 -15.045 2.404 1.00 82.88 355 GLU A CA 1
ATOM 2893 C C . GLU A 1 355 ? 6.772 -14.453 2.900 1.00 82.88 355 GLU A C 1
ATOM 2895 O O . GLU A 1 355 ? 6.839 -13.259 3.142 1.00 82.88 355 GLU A O 1
ATOM 2900 N N . ASN A 1 356 ? 7.836 -15.255 3.029 1.00 82.69 356 ASN A N 1
ATOM 2901 C CA . ASN A 1 356 ? 9.200 -14.791 3.353 1.00 82.69 356 ASN A CA 1
ATOM 2902 C C . ASN A 1 356 ? 9.311 -13.832 4.562 1.00 82.69 356 ASN A C 1
ATOM 2904 O O . ASN A 1 356 ? 9.953 -12.787 4.470 1.00 82.69 356 ASN A O 1
ATOM 2908 N N . ILE A 1 357 ? 8.674 -14.171 5.685 1.00 84.62 357 ILE A N 1
ATOM 2909 C CA . ILE A 1 357 ? 8.835 -13.435 6.951 1.00 84.62 357 ILE A CA 1
ATOM 2910 C C . ILE A 1 357 ? 10.032 -13.950 7.763 1.00 84.62 357 ILE A C 1
ATOM 2912 O O . ILE A 1 357 ? 10.453 -15.086 7.577 1.00 84.62 357 ILE A O 1
ATOM 2916 N N . GLY A 1 358 ? 10.558 -13.145 8.680 1.00 81.38 358 GLY A N 1
ATOM 2917 C CA . GLY A 1 358 ? 11.591 -13.565 9.631 1.00 81.38 358 GLY A CA 1
ATOM 2918 C C . GLY A 1 358 ? 13.030 -13.548 9.088 1.00 81.38 358 GLY A C 1
ATOM 2919 O O . GLY A 1 358 ? 13.264 -13.400 7.885 1.00 81.38 358 GLY A O 1
ATOM 2920 N N . PRO A 1 359 ? 14.031 -13.647 9.980 1.00 77.81 359 PRO A N 1
ATOM 2921 C CA . PRO A 1 359 ? 15.434 -13.544 9.603 1.00 77.81 359 PRO A CA 1
ATOM 2922 C C . PRO A 1 359 ? 15.937 -14.849 8.966 1.00 77.81 359 PRO A C 1
ATOM 2924 O O . PRO A 1 359 ? 16.174 -15.834 9.657 1.00 77.81 359 PRO A O 1
ATOM 2927 N N . GLY A 1 360 ? 16.181 -14.836 7.652 1.00 63.44 360 GLY A N 1
ATOM 2928 C CA . GLY A 1 360 ? 16.900 -15.904 6.947 1.00 63.44 360 GLY A CA 1
ATOM 2929 C C . GLY A 1 360 ? 16.056 -16.669 5.925 1.00 63.44 360 GLY A C 1
ATOM 2930 O O . GLY A 1 360 ? 15.146 -17.416 6.257 1.00 63.44 360 GLY A O 1
ATOM 2931 N N . ASN A 1 361 ? 16.430 -16.552 4.650 1.00 54.28 361 ASN A N 1
ATOM 2932 C CA . ASN A 1 361 ? 15.785 -17.226 3.513 1.00 54.28 361 ASN A CA 1
ATOM 2933 C C . ASN A 1 361 ? 16.145 -18.726 3.377 1.00 54.28 361 ASN A C 1
ATOM 2935 O O . ASN A 1 361 ? 16.057 -19.290 2.284 1.00 54.28 361 ASN A O 1
ATOM 2939 N N . SER A 1 362 ? 16.610 -19.389 4.437 1.00 48.16 362 SER A N 1
ATOM 2940 C CA . SER A 1 362 ? 17.056 -20.785 4.378 1.00 48.16 362 SER A CA 1
ATOM 2941 C C . SER A 1 362 ? 15.907 -21.750 4.675 1.00 48.16 362 SER A C 1
ATOM 2943 O O . SER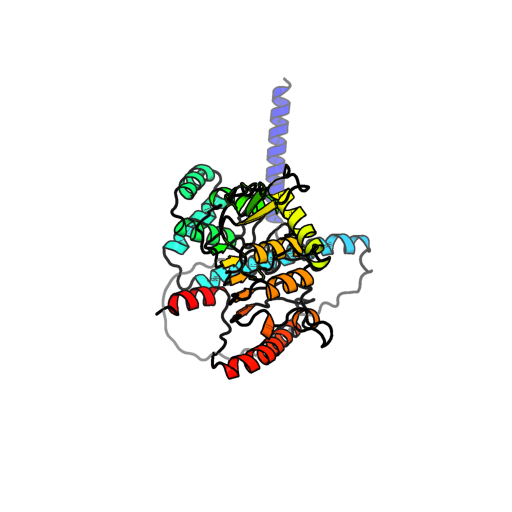 A 1 362 ? 15.493 -21.892 5.817 1.00 48.16 362 SER A O 1
ATOM 2945 N N . SER A 1 363 ? 15.421 -22.384 3.601 1.00 46.88 363 SER A N 1
ATOM 2946 C CA . SER A 1 363 ? 14.588 -23.597 3.539 1.00 46.88 363 SER A CA 1
ATOM 2947 C C . SER A 1 363 ? 13.442 -23.696 4.554 1.00 46.88 363 SER A C 1
ATOM 2949 O O . SER A 1 363 ? 13.609 -24.179 5.666 1.00 46.88 363 SER A O 1
ATOM 2951 N N . GLU A 1 364 ? 12.250 -23.309 4.095 1.00 52.41 364 GLU A N 1
ATOM 2952 C CA . GLU A 1 364 ? 10.953 -23.594 4.725 1.00 52.41 364 GLU A CA 1
ATOM 2953 C C . GLU A 1 364 ? 10.721 -23.047 6.136 1.00 52.41 364 GLU A C 1
ATOM 2955 O O . GLU A 1 364 ? 9.998 -23.654 6.918 1.00 52.41 364 GLU A O 1
ATOM 2960 N N . ASN A 1 365 ? 11.271 -21.865 6.402 1.00 63.94 365 ASN A N 1
ATOM 2961 C CA . ASN A 1 365 ? 10.729 -20.825 7.275 1.00 63.94 365 ASN A CA 1
ATOM 2962 C C . ASN A 1 365 ? 9.776 -21.336 8.376 1.00 63.94 365 ASN A C 1
ATOM 2964 O O . ASN A 1 365 ? 8.562 -21.112 8.328 1.00 63.94 365 ASN A O 1
ATOM 2968 N N . GLU A 1 366 ? 10.332 -22.074 9.340 1.00 65.69 366 GLU A N 1
ATOM 2969 C CA . GLU A 1 366 ? 9.595 -22.636 10.477 1.00 65.69 366 GLU A CA 1
ATOM 2970 C C . GLU A 1 366 ? 8.821 -21.549 11.221 1.00 65.69 366 GLU A C 1
ATOM 2972 O O . GLU A 1 366 ? 7.687 -21.782 11.611 1.00 65.69 366 GLU A O 1
ATOM 2977 N N . ALA A 1 367 ? 9.358 -20.326 11.281 1.00 62.72 367 ALA A N 1
ATOM 2978 C CA . ALA A 1 367 ? 8.661 -19.144 11.775 1.00 62.72 367 ALA A CA 1
ATOM 2979 C C . ALA A 1 367 ? 7.348 -18.875 11.021 1.00 62.72 367 ALA A C 1
ATOM 2981 O O . ALA A 1 367 ? 6.305 -18.696 11.638 1.00 62.72 367 ALA A O 1
ATOM 2982 N N . ALA A 1 368 ? 7.358 -18.893 9.686 1.00 64.62 368 ALA A N 1
ATOM 2983 C CA . ALA A 1 368 ? 6.141 -18.720 8.895 1.00 64.62 368 ALA A CA 1
ATOM 2984 C C . ALA A 1 368 ? 5.163 -19.889 9.059 1.00 64.62 368 ALA A C 1
ATOM 2986 O O . ALA A 1 368 ? 3.953 -19.669 9.048 1.00 64.62 368 ALA A O 1
ATOM 2987 N N . LYS A 1 369 ? 5.663 -21.123 9.206 1.00 71.12 369 LYS A N 1
ATOM 2988 C CA . LYS A 1 369 ? 4.823 -22.295 9.501 1.00 71.12 369 LYS A CA 1
ATOM 2989 C C . LYS A 1 369 ? 4.191 -22.191 10.889 1.00 71.12 369 LYS A C 1
ATOM 2991 O O . LYS A 1 369 ? 3.007 -22.474 11.013 1.00 71.12 369 LYS A O 1
ATOM 2996 N N . GLU A 1 370 ? 4.945 -21.736 11.882 1.00 70.31 370 GLU A N 1
ATOM 2997 C CA . GLU A 1 370 ? 4.515 -21.578 13.269 1.00 70.31 370 GLU A CA 1
ATOM 2998 C C . GLU A 1 370 ? 3.516 -20.435 13.425 1.00 70.31 370 GLU A C 1
ATOM 3000 O O . GLU A 1 370 ? 2.446 -20.638 13.984 1.00 70.31 370 GLU A O 1
ATOM 3005 N N . VAL A 1 371 ? 3.780 -19.273 12.818 1.00 66.81 371 VAL A N 1
ATOM 3006 C CA . VAL A 1 371 ? 2.803 -18.176 12.779 1.00 66.81 371 VAL A CA 1
ATOM 3007 C C . VAL A 1 371 ? 1.525 -18.626 12.087 1.00 66.81 371 VAL A C 1
ATOM 3009 O O . VAL A 1 371 ? 0.434 -18.358 12.577 1.00 66.81 371 VAL A O 1
ATOM 3012 N N . LYS A 1 372 ? 1.633 -19.325 10.947 1.00 68.75 372 LYS A N 1
ATOM 3013 C CA . LYS A 1 372 ? 0.454 -19.878 10.275 1.00 68.75 372 LYS A CA 1
ATOM 3014 C C . LYS A 1 372 ? -0.270 -20.860 11.183 1.00 68.75 372 LYS A C 1
ATOM 3016 O O . LYS A 1 372 ? -1.485 -20.771 11.267 1.00 68.75 372 LYS A O 1
ATOM 3021 N N . ARG A 1 373 ? 0.441 -21.769 11.855 1.00 72.12 373 ARG A N 1
ATOM 3022 C CA . ARG A 1 373 ? -0.136 -22.741 12.791 1.00 72.12 373 ARG A CA 1
ATOM 3023 C C . ARG A 1 373 ? -0.893 -22.032 13.907 1.00 72.12 373 ARG A C 1
ATOM 3025 O O . ARG A 1 373 ? -2.054 -22.353 14.105 1.00 72.12 373 ARG A O 1
ATOM 3032 N N . GLN A 1 374 ? -0.288 -21.043 14.553 1.00 67.38 374 GLN A N 1
ATOM 3033 C CA . GLN A 1 374 ? -0.898 -20.298 15.649 1.00 67.38 374 GLN A CA 1
ATOM 3034 C C . GLN A 1 374 ? -2.065 -19.423 15.178 1.00 67.38 374 GLN A C 1
ATOM 3036 O O . GLN A 1 374 ? -3.135 -19.470 15.768 1.00 67.38 374 GLN A O 1
ATOM 3041 N N . PHE A 1 375 ? -1.926 -18.732 14.041 1.00 65.75 375 PHE A N 1
ATOM 3042 C CA . PHE A 1 375 ? -3.045 -18.062 13.376 1.00 65.75 375 PHE A CA 1
ATOM 3043 C C . PHE A 1 375 ? -4.182 -19.045 13.092 1.00 65.75 375 PHE A C 1
ATOM 3045 O O . PHE A 1 375 ? -5.336 -18.748 13.366 1.00 65.75 375 PHE A O 1
ATOM 3052 N N . TYR A 1 376 ? -3.880 -20.232 12.564 1.00 65.75 376 TYR A N 1
ATOM 3053 C CA . TYR A 1 376 ? -4.889 -21.254 12.328 1.00 65.75 376 TYR A CA 1
ATOM 3054 C C . TYR A 1 376 ? -5.481 -21.778 13.627 1.00 65.75 376 TYR A C 1
ATOM 3056 O O . TYR A 1 376 ? -6.680 -21.977 13.654 1.00 65.75 376 TYR A O 1
ATOM 3064 N N . GLU A 1 377 ? -4.720 -21.998 14.689 1.00 68.00 377 GLU A N 1
ATOM 3065 C CA . GLU A 1 377 ? -5.254 -22.457 15.973 1.00 68.00 377 GLU A CA 1
ATOM 3066 C C . GLU A 1 377 ? -6.179 -21.397 16.581 1.00 68.00 377 GLU A C 1
ATOM 3068 O O . GLU A 1 377 ? -7.351 -21.687 16.825 1.00 68.00 377 GLU A O 1
ATOM 3073 N N . ASP A 1 378 ? -5.722 -20.152 16.684 1.00 63.66 378 ASP A N 1
ATOM 3074 C CA . ASP A 1 378 ? -6.482 -19.049 17.273 1.00 63.66 378 ASP A CA 1
ATOM 3075 C C . ASP A 1 378 ? -7.714 -18.682 16.420 1.00 63.66 378 ASP A C 1
ATOM 3077 O O . ASP A 1 378 ? -8.821 -18.514 16.936 1.00 63.66 378 ASP A O 1
ATOM 3081 N N . VAL A 1 379 ? -7.574 -18.638 15.088 1.00 58.12 379 VAL A N 1
ATOM 3082 C CA . VAL A 1 379 ? -8.666 -18.269 14.168 1.00 58.12 379 VAL A CA 1
ATOM 3083 C C . VAL A 1 379 ? -9.582 -19.452 13.834 1.00 58.12 379 VAL A C 1
ATOM 3085 O O . VAL A 1 379 ? -10.787 -19.252 13.675 1.00 58.12 379 VAL A O 1
ATOM 3088 N N . GLN A 1 380 ? -9.090 -20.695 13.734 1.00 51.22 380 GLN A N 1
ATOM 3089 C CA . GLN A 1 380 ? -9.953 -21.868 13.501 1.00 51.22 380 GLN A CA 1
ATOM 3090 C C . GLN A 1 380 ? -10.751 -22.246 14.737 1.00 51.22 380 GLN A C 1
ATOM 3092 O O . GLN A 1 380 ? -11.888 -22.676 14.563 1.00 51.22 380 GLN A O 1
ATOM 3097 N N . VAL A 1 381 ? -10.226 -22.107 15.959 1.00 51.56 381 VAL A N 1
ATOM 3098 C CA . VAL A 1 381 ? -11.040 -22.329 17.168 1.00 51.56 381 VAL A CA 1
ATOM 3099 C C . VAL A 1 381 ? -12.265 -21.409 17.136 1.00 51.56 381 VAL A C 1
ATOM 3101 O O . VAL A 1 381 ? -13.388 -21.866 17.357 1.00 51.56 381 VAL A O 1
ATOM 3104 N N . PHE A 1 382 ? -12.084 -20.162 16.702 1.00 42.31 382 PHE A N 1
ATOM 3105 C CA . PHE A 1 382 ? -13.171 -19.201 16.543 1.00 42.31 382 PHE A CA 1
ATOM 3106 C C . PHE A 1 382 ? -14.080 -19.481 15.328 1.00 42.31 382 PHE A C 1
ATOM 3108 O O . PHE A 1 382 ? -15.307 -19.474 15.437 1.00 42.31 382 PHE A O 1
ATOM 3115 N N . LYS A 1 383 ? -13.524 -19.793 14.148 1.00 48.44 383 LYS A N 1
ATOM 3116 C CA . LYS A 1 383 ? -14.323 -20.062 12.934 1.00 48.44 383 LYS A CA 1
ATOM 3117 C C . LYS A 1 383 ? -14.982 -21.441 12.919 1.00 48.44 383 LYS A C 1
ATOM 3119 O O . LYS A 1 383 ? -15.998 -21.598 12.243 1.00 48.44 383 LYS A O 1
ATOM 3124 N N . ARG A 1 384 ? -14.506 -22.417 13.700 1.00 45.25 384 ARG A N 1
ATOM 3125 C CA . ARG A 1 384 ? -15.227 -23.677 13.966 1.00 45.25 384 ARG A CA 1
ATOM 3126 C C . ARG A 1 384 ? -16.533 -23.426 14.717 1.00 45.25 384 ARG A C 1
ATOM 3128 O O . ARG A 1 384 ? -17.509 -24.111 14.430 1.00 45.25 384 ARG A O 1
ATOM 3135 N N . ALA A 1 385 ? -16.606 -22.386 15.552 1.00 45.75 385 ALA A N 1
ATOM 3136 C CA . ALA A 1 385 ? -17.876 -21.918 16.110 1.00 45.75 385 ALA A CA 1
ATOM 3137 C C . 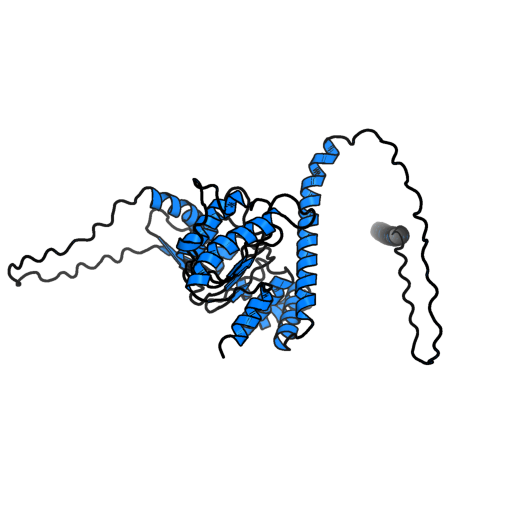ALA A 1 385 ? -18.795 -21.259 15.051 1.00 45.75 385 ALA A C 1
ATOM 3139 O O . ALA A 1 385 ? -20.007 -21.216 15.241 1.00 45.75 385 ALA A O 1
ATOM 3140 N N . LYS A 1 386 ? -18.252 -20.797 13.909 1.00 45.12 386 LYS A N 1
ATOM 3141 C CA . LYS A 1 386 ? -18.984 -20.097 12.827 1.00 45.12 386 LYS A CA 1
ATOM 3142 C C . LYS A 1 386 ? -19.059 -20.828 11.463 1.00 45.12 386 LYS A C 1
ATOM 3144 O O . LYS A 1 386 ? -19.543 -20.238 10.502 1.00 45.12 386 LYS A O 1
ATOM 3149 N N . ARG A 1 387 ? -18.640 -22.099 11.351 1.00 41.03 387 ARG A N 1
ATOM 3150 C CA . ARG A 1 387 ? -18.720 -22.961 10.138 1.00 41.03 387 ARG A CA 1
ATOM 3151 C C . ARG A 1 387 ? -18.253 -22.308 8.814 1.00 41.03 387 ARG A C 1
ATOM 3153 O O . ARG A 1 387 ? -19.005 -22.297 7.842 1.00 41.03 387 ARG A O 1
ATOM 3160 N N . ARG A 1 388 ? -17.014 -21.807 8.714 1.00 40.69 388 ARG A N 1
ATOM 3161 C CA . ARG A 1 388 ? -16.428 -21.415 7.407 1.00 40.69 388 ARG A CA 1
ATOM 3162 C C . ARG A 1 388 ? -15.060 -22.070 7.165 1.00 40.69 388 ARG A C 1
ATOM 3164 O O . ARG A 1 388 ? -14.192 -21.935 8.028 1.00 40.69 388 ARG A O 1
ATOM 3171 N N . PRO A 1 389 ? -14.844 -22.770 6.033 1.00 40.12 389 PRO A N 1
ATOM 3172 C CA . PRO A 1 389 ? -13.532 -23.302 5.672 1.00 40.12 389 PRO A CA 1
ATOM 3173 C C . PRO A 1 389 ? -12.594 -22.176 5.213 1.00 40.12 389 PRO A C 1
ATOM 3175 O O . PRO A 1 389 ? -13.014 -21.255 4.517 1.00 40.12 389 PRO A O 1
ATOM 3178 N N . ILE A 1 390 ? -11.316 -22.260 5.592 1.00 41.50 390 ILE A N 1
ATOM 3179 C CA . ILE A 1 390 ? -10.262 -21.348 5.123 1.00 41.50 390 ILE A CA 1
ATOM 3180 C C . ILE A 1 390 ? -9.538 -22.017 3.952 1.00 41.50 390 ILE A C 1
ATOM 3182 O O . ILE A 1 390 ? -9.087 -23.156 4.082 1.00 41.50 390 ILE A O 1
ATOM 3186 N N . VAL A 1 391 ? -9.395 -21.306 2.831 1.00 43.91 391 VAL A N 1
ATOM 3187 C CA . VAL A 1 391 ? -8.668 -21.776 1.643 1.00 43.91 391 VAL A CA 1
ATOM 3188 C C . VAL A 1 391 ? -7.317 -21.064 1.562 1.00 43.91 391 VAL A C 1
ATOM 3190 O O . VAL A 1 391 ? -7.244 -19.837 1.576 1.00 43.91 391 VAL A O 1
ATOM 3193 N N . LEU A 1 392 ? -6.232 -21.834 1.456 1.00 38.38 392 LEU A N 1
ATOM 3194 C CA . LEU A 1 392 ? -4.918 -21.309 1.085 1.00 38.38 392 LEU A CA 1
ATOM 3195 C C . LEU A 1 392 ? -4.929 -20.996 -0.413 1.00 38.38 392 LEU A C 1
ATOM 3197 O O . LEU A 1 392 ? -4.731 -21.882 -1.240 1.00 38.38 392 LEU A O 1
ATOM 3201 N N . MET A 1 393 ? -5.181 -19.737 -0.752 1.00 38.31 393 MET A N 1
ATOM 3202 C CA . MET A 1 393 ? -5.160 -19.243 -2.123 1.00 38.31 393 MET A CA 1
ATOM 3203 C C . MET A 1 393 ? -4.075 -18.184 -2.284 1.00 38.31 393 MET A C 1
ATOM 3205 O O . MET A 1 393 ? -3.924 -17.299 -1.456 1.00 38.31 393 MET A O 1
ATOM 3209 N N . HIS A 1 394 ? -3.297 -18.251 -3.357 1.00 40.62 394 HIS A N 1
ATOM 3210 C CA . HIS A 1 394 ? -2.379 -17.173 -3.723 1.00 40.62 394 HIS A CA 1
ATOM 3211 C C . HIS A 1 394 ? -3.164 -15.837 -3.824 1.00 40.62 394 HIS A C 1
ATOM 3213 O O . HIS A 1 394 ? -4.309 -15.873 -4.274 1.00 40.62 394 HIS A O 1
ATOM 3219 N N . PRO A 1 395 ? -2.600 -14.653 -3.493 1.00 41.94 395 PRO A N 1
ATOM 3220 C CA . PRO A 1 395 ? -3.321 -13.365 -3.501 1.00 41.94 395 PRO A CA 1
ATOM 3221 C C . PRO A 1 395 ? -4.152 -13.076 -4.765 1.00 41.94 395 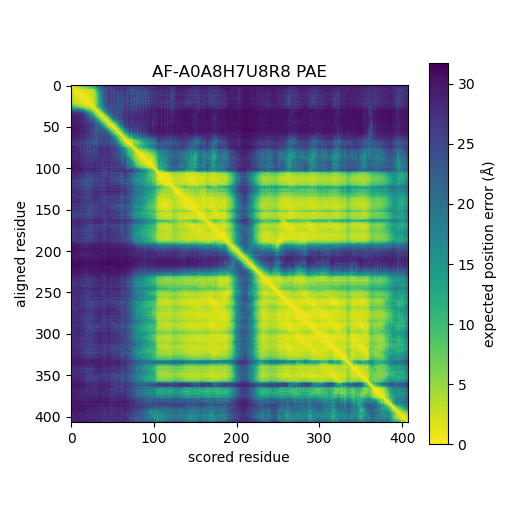PRO A C 1
ATOM 3223 O O . PRO A 1 395 ? -5.184 -12.419 -4.724 1.00 41.94 395 PRO A O 1
ATOM 3226 N N . GLN A 1 396 ? -3.724 -13.616 -5.907 1.00 48.78 396 GLN A N 1
ATOM 3227 C CA . GLN A 1 396 ? -4.425 -13.488 -7.188 1.00 48.78 396 GLN A CA 1
ATOM 3228 C C . GLN A 1 396 ? -5.566 -14.508 -7.384 1.00 48.78 396 GLN A C 1
ATOM 3230 O O . GLN A 1 396 ? -6.522 -14.207 -8.091 1.00 48.78 396 GLN A O 1
ATOM 3235 N N . GLN A 1 397 ? -5.509 -15.678 -6.740 1.00 46.22 397 GLN A N 1
ATOM 3236 C CA . GLN A 1 397 ? -6.624 -16.632 -6.687 1.00 46.22 397 GLN A CA 1
ATOM 3237 C C . GLN A 1 397 ? -7.775 -16.093 -5.829 1.00 46.22 397 GLN A C 1
ATOM 3239 O O . GLN A 1 397 ? -8.918 -16.413 -6.115 1.00 46.22 397 GLN A O 1
ATOM 3244 N N . TYR A 1 398 ? -7.495 -15.226 -4.850 1.00 46.62 398 TYR A N 1
ATOM 3245 C CA . TYR A 1 398 ? -8.531 -14.549 -4.064 1.00 46.62 398 TYR A CA 1
ATOM 3246 C C . TYR A 1 398 ? -9.347 -13.543 -4.901 1.00 46.62 398 TYR A C 1
ATOM 3248 O O . TYR A 1 398 ? -10.567 -13.505 -4.782 1.00 46.62 398 TYR A O 1
ATOM 3256 N N . ARG A 1 399 ? -8.712 -12.795 -5.823 1.00 46.78 399 ARG A N 1
ATOM 3257 C CA . ARG A 1 399 ? -9.427 -11.912 -6.777 1.00 46.78 399 ARG A CA 1
ATOM 3258 C C . ARG A 1 399 ? -10.357 -12.716 -7.693 1.00 46.78 399 ARG A C 1
ATOM 3260 O O . ARG A 1 399 ? -11.501 -12.330 -7.891 1.00 46.78 399 ARG A O 1
ATOM 3267 N N . ILE A 1 400 ? -9.879 -13.860 -8.189 1.00 48.00 400 ILE A N 1
ATOM 3268 C CA . ILE A 1 400 ? -10.680 -14.810 -8.976 1.00 48.00 400 ILE A CA 1
ATOM 3269 C C . ILE A 1 400 ? -11.827 -15.357 -8.114 1.00 48.00 400 ILE A C 1
ATOM 3271 O O . ILE A 1 400 ? -12.981 -15.272 -8.508 1.00 48.00 400 ILE A O 1
ATOM 3275 N N . TYR A 1 401 ? -11.537 -15.846 -6.909 1.00 45.25 401 TYR A N 1
ATOM 3276 C CA . TYR A 1 401 ? -12.535 -16.382 -5.984 1.00 45.25 401 TYR A CA 1
ATOM 3277 C C . TYR A 1 401 ? -13.654 -15.375 -5.689 1.00 45.25 401 TYR A C 1
ATOM 3279 O O . TYR A 1 401 ? -14.819 -15.726 -5.833 1.00 45.25 401 TYR A O 1
ATOM 3287 N N . ASN A 1 402 ? -13.323 -14.115 -5.389 1.00 43.53 402 ASN A N 1
ATOM 3288 C CA . ASN A 1 402 ? -14.318 -13.068 -5.136 1.00 43.53 402 ASN A CA 1
ATOM 3289 C C . ASN A 1 402 ? -15.116 -12.663 -6.387 1.00 43.53 402 ASN A C 1
ATOM 3291 O O . ASN A 1 402 ? -16.278 -12.292 -6.257 1.00 43.53 402 ASN A O 1
ATOM 3295 N N . GLN A 1 403 ? -14.544 -12.752 -7.594 1.00 43.94 403 GLN A N 1
ATOM 3296 C CA . GLN A 1 403 ? -15.305 -12.541 -8.835 1.00 43.94 403 GLN A CA 1
ATOM 3297 C C . GLN A 1 403 ? -16.335 -13.654 -9.091 1.00 43.94 403 GLN A C 1
ATOM 3299 O O . GLN A 1 403 ? -17.354 -13.398 -9.728 1.00 43.94 403 GLN A O 1
ATOM 3304 N N . TYR A 1 404 ? -16.097 -14.867 -8.580 1.00 39.25 404 TYR A N 1
ATOM 3305 C CA . TYR A 1 404 ? -16.978 -16.024 -8.772 1.00 39.25 404 TYR A CA 1
ATOM 3306 C C . TYR A 1 404 ? -17.853 -16.369 -7.554 1.00 39.25 404 TYR A C 1
ATOM 3308 O O . TYR A 1 404 ? -18.803 -17.128 -7.707 1.00 39.25 404 TYR A O 1
ATOM 3316 N N . SER A 1 405 ? -17.594 -15.816 -6.363 1.00 33.22 405 SER A N 1
ATOM 3317 C CA . SER A 1 405 ? -18.359 -16.103 -5.136 1.00 33.22 405 SER A CA 1
ATOM 3318 C C . SER A 1 405 ? -19.589 -15.209 -4.923 1.00 33.22 405 SER A C 1
ATOM 3320 O O . SER A 1 405 ? -20.194 -15.257 -3.854 1.00 33.22 405 SER A O 1
ATOM 3322 N N . VAL A 1 406 ? -19.925 -14.350 -5.892 1.00 35.59 406 VAL A N 1
ATOM 3323 C CA . VAL A 1 406 ? -21.098 -13.446 -5.865 1.00 35.59 406 VAL A CA 1
ATOM 3324 C C . VAL A 1 406 ? -22.277 -14.018 -6.680 1.00 35.59 406 VAL A C 1
ATOM 3326 O O . VAL A 1 406 ? -23.286 -13.343 -6.862 1.00 35.59 406 VAL A O 1
ATOM 3329 N N . PHE A 1 407 ? -22.183 -15.274 -7.129 1.00 33.03 407 PHE A N 1
ATOM 3330 C CA . PHE A 1 407 ? -23.270 -16.009 -7.785 1.00 33.03 407 PHE A CA 1
ATOM 3331 C C . PHE A 1 407 ? -23.815 -17.136 -6.913 1.00 33.03 407 PHE A C 1
ATOM 3333 O O . PHE A 1 407 ? -22.993 -17.878 -6.325 1.00 33.03 407 PHE A O 1
#

Mean predicted aligned error: 16.58 Å

Radius of gyration: 29.73 Å; Cα contacts (8 Å, |Δi|>4): 464; chains: 1; bounding box: 87×86×75 Å

Secondary structure (DSSP, 8-state):
--HHHHHHHHHHHHHHHHHHHHHHHHTS-------------------PPPP----PPP-------PPPPPHHHHHHHHHHHHHHHHHHHHHHHHHHHHHHGGG---HHHHHHHHHHHHHHH-TTTHHHHHHHHHTS-HHHHHHHHHHHHHHT--BTTTGGGT--SS-SEEE-TT-B--HHHHHHHHEEEEE-------------SS-----------PPPP--HHHHHHHHHHHHHHHHH-TT--TTS-EEEEES-TT--EEE-TT-BSPP-HHHHHHHHHHH-TT-SEEE-TTTS-HHHHHHHHHHHHHH-TT--EEE--S-TT--HHHHH--TT--S--HHHH-TT--EEE-TT-SS--SSS-HHHHHHHHHHHHHHHHHHHTTT-------HHHHHHHHHHTT-

Foldseek 3Di:
DVVVVVVVVVVVVVVVVVVVVVVVVVPDPDPDDDDDDDDDDDDDDDDDDDDPPDDDDDDDPPDDDDPDDDPVVVPPVPVVVVVVVVVVVLVVVLVVVVVVCPVDDDPLLVVLLVLLVCCQPPPVCVVVSLVVLLPDDLVSVLSNQQNNLSVLRAELVNVVSNLDLADQAHRNHNYAYDLLSVLQSWKDKDFPDPPPPPPPVPVPPDDDDDDDDDDDPPPPDCDPVNVVLVVLLVVSNCSNPVPDDPVTHMDMETSHQNYQYYACHNPPPADPLQSVLSNCLVHPLNHQYYECANRDDLVCNLVSVLSNQQRNQNHQYYEHENAQNDFLCSCCNDPVDHSHPCVNRHVNHQYYHHHHYHHDPPPDPVRSVVSVVVCCVNNVVVCVVVDDDRDPDDPVVVVVCVVPVVD